Protein AF-0000000085026017 (afdb_homodimer)

Foldseek 3Di:
DDDPDPDDDDDPDPPPPPPPPPDPPCPPPPPPPPDDPDPDPPPPPPVPPVPDFDDVVVVVLQVVLQVLLLVQLVVLFPDDPPPPVPDPDHSLRRSFVRSVVRSVVSCCVPPQQEWEAEPPPGTGHGDVRDHQKYKFWGSWFQSVCRVVNNQQTWIWIFIDGLFATAWIWTARNVVGWIWIFGHPAAIDIVNHGAAADDDPEQQAFEEEEADLVQADDLRNQLVVLSCVRHVHYDHRRQCSVLVCRLRHNTFKYKGFPADCSRPSNSQRSLVSNPKQKDFLQRHHATDPDDPVCVVVVNHRGIMMIGRHDRSSVVSSVSSVVSNVVVVPPDPD/DDDDDDPDDPDPDDPPPPPDPPDPPCPPPPPPPPDPPDPPPPPPPPPPPVPDFDDVVVVVLQVVLQVLLLVQLVVLFPDDPPPPVPDPDHSLRRSFVRSVVRSVVSCCVPPQQEWEAEPPPGTGHGDVRDHQKYKFWGSWFQSVCRVVNNQQTWIWIFIDGLFATAWIWTARSVVGWIWIFGHPAAIDIVNHGAAADDDPEQQAFEEEEADLVQADDLRNQLVVLSCVRHVHYYHRRQCSVLVCRLRHNTFKYKGFPADCSRPSNSQRSLVSNPKQKDFLQRHHAGDPDDPVCVVVVNHRGIMMIGRHDRSSVVSSVSSVVSVVVVVPPDPD

Structure (mmCIF, N/CA/C/O backbone):
data_AF-0000000085026017-model_v1
#
loop_
_entity.id
_entity.type
_entity.pdbx_description
1 polymer Histidinol-phosphatase
#
loop_
_atom_site.group_PDB
_atom_site.id
_atom_site.type_symbol
_atom_site.label_atom_id
_atom_site.label_alt_id
_atom_site.label_comp_id
_atom_site.label_asym_id
_atom_site.label_entity_id
_atom_site.label_seq_id
_atom_site.pdbx_PDB_ins_code
_atom_site.Cartn_x
_atom_site.Cartn_y
_atom_site.Cartn_z
_atom_site.occupancy
_atom_site.B_iso_or_equiv
_atom_site.auth_seq_id
_atom_site.auth_comp_id
_atom_site.auth_asym_id
_atom_site.auth_atom_id
_atom_site.pdbx_PDB_model_num
ATOM 1 N N . MET A 1 1 ? 30.641 3.375 83.938 1 17.53 1 MET A N 1
ATOM 2 C CA . MET A 1 1 ? 31.562 2.244 84.062 1 17.53 1 MET A CA 1
ATOM 3 C C . MET A 1 1 ? 31.188 1.118 83.062 1 17.53 1 MET A C 1
ATOM 5 O O . MET A 1 1 ? 32.062 0.436 82.562 1 17.53 1 MET A O 1
ATOM 9 N N . ALA A 1 2 ? 29.891 0.637 83 1 17.95 2 ALA A N 1
ATOM 10 C CA . ALA A 1 2 ? 29.812 -0.818 83.125 1 17.95 2 ALA A CA 1
ATOM 11 C C . ALA A 1 2 ? 30.188 -1.487 81.812 1 17.95 2 ALA A C 1
ATOM 13 O O . ALA A 1 2 ? 30.125 -0.867 80.75 1 17.95 2 ALA A O 1
ATOM 14 N N . LEU A 1 3 ? 29.828 -2.881 81.625 1 18 3 LEU A N 1
ATOM 15 C CA . LEU A 1 3 ? 30.375 -4.215 81.375 1 18 3 LEU A CA 1
ATOM 16 C C . LEU A 1 3 ? 30.125 -4.66 79.938 1 18 3 LEU A C 1
ATOM 18 O O . LEU A 1 3 ? 28.984 -4.695 79.5 1 18 3 LEU A O 1
ATOM 22 N N . ALA A 1 4 ? 31.094 -4.629 78.938 1 21.59 4 ALA A N 1
ATOM 23 C CA . ALA A 1 4 ? 31.484 -4.922 77.562 1 21.59 4 ALA A CA 1
ATOM 24 C C . ALA A 1 4 ? 31.422 -6.422 77.312 1 21.59 4 ALA A C 1
ATOM 26 O O . ALA A 1 4 ? 32.375 -7.145 77.562 1 21.59 4 ALA A O 1
ATOM 27 N N . SER A 1 5 ? 30.266 -7.113 77.688 1 17.97 5 SER A N 1
ATOM 28 C CA . SER A 1 5 ? 30.406 -8.562 77.812 1 17.97 5 SER A CA 1
ATOM 29 C C . SER A 1 5 ? 30.703 -9.219 76.5 1 17.97 5 SER A C 1
ATOM 31 O O . SER A 1 5 ? 30.031 -8.961 75.5 1 17.97 5 SER A O 1
ATOM 33 N N . ALA A 1 6 ? 31.938 -9.789 76.188 1 20.72 6 ALA A N 1
ATOM 34 C CA . ALA A 1 6 ? 32.875 -10.367 75.188 1 20.72 6 ALA A CA 1
ATOM 35 C C . ALA A 1 6 ? 32.406 -11.758 74.75 1 20.72 6 ALA A C 1
ATOM 37 O O . ALA A 1 6 ? 32.688 -12.75 75.438 1 20.72 6 ALA A O 1
ATOM 38 N N . ALA A 1 7 ? 31.047 -11.984 74.438 1 18.44 7 ALA A N 1
ATOM 39 C CA . ALA A 1 7 ? 30.641 -13.383 74.562 1 18.44 7 ALA A CA 1
ATOM 40 C C . ALA A 1 7 ? 31.453 -14.266 73.625 1 18.44 7 ALA A C 1
ATOM 42 O O . ALA A 1 7 ? 31.766 -13.875 72.5 1 18.44 7 ALA A O 1
ATOM 43 N N . VAL A 1 8 ? 32.031 -15.484 73.938 1 18.14 8 VAL A N 1
ATOM 44 C CA . VAL A 1 8 ? 33.062 -16.516 73.875 1 18.14 8 VAL A CA 1
ATOM 45 C C . VAL A 1 8 ? 32.688 -17.531 72.812 1 18.14 8 VAL A C 1
ATOM 47 O O . VAL A 1 8 ? 33.469 -18.422 72.5 1 18.14 8 VAL A O 1
ATOM 50 N N . ALA A 1 9 ? 31.422 -17.5 72.062 1 20.72 9 ALA A N 1
ATOM 51 C CA . ALA A 1 9 ? 30.906 -18.859 71.938 1 20.72 9 ALA A CA 1
ATOM 52 C C . ALA A 1 9 ? 31.859 -19.719 71.125 1 20.72 9 ALA A C 1
ATOM 54 O O . ALA A 1 9 ? 32.625 -19.188 70.312 1 20.72 9 ALA A O 1
ATOM 55 N N . THR A 1 10 ? 31.641 -21.094 71 1 19.06 10 THR A N 1
ATOM 56 C CA . THR A 1 10 ? 32.188 -22.438 71.062 1 19.06 10 THR A CA 1
ATOM 57 C C . THR A 1 10 ? 32.625 -22.984 69.75 1 19.06 10 THR A C 1
ATOM 59 O O . THR A 1 10 ? 32.031 -22.609 68.688 1 19.06 10 THR A O 1
ATOM 62 N N . PRO A 1 11 ? 33.594 -23.844 69.562 1 21.47 11 PRO A N 1
ATOM 63 C CA . PRO A 1 11 ? 34.656 -24.375 68.688 1 21.47 11 PRO A CA 1
ATOM 64 C C . PRO A 1 11 ? 34.156 -25.422 67.688 1 21.47 11 PRO A C 1
ATOM 66 O O . PRO A 1 11 ? 33.625 -26.469 68.125 1 21.47 11 PRO A O 1
ATOM 69 N N . ALA A 1 12 ? 33.062 -25.172 66.75 1 21.88 12 ALA A N 1
ATOM 70 C CA . ALA A 1 12 ? 32.344 -26.344 66.25 1 21.88 12 ALA A CA 1
ATOM 71 C C . ALA A 1 12 ? 33.312 -27.328 65.625 1 21.88 12 ALA A C 1
ATOM 73 O O . ALA A 1 12 ? 34.344 -26.938 65 1 21.88 12 ALA A O 1
ATOM 74 N N . PRO A 1 13 ? 33.125 -28.656 65.812 1 19.67 13 PRO A N 1
ATOM 75 C CA . PRO A 1 13 ? 33.969 -29.844 65.688 1 19.67 13 PRO A CA 1
ATOM 76 C C . PRO A 1 13 ? 34.344 -30.203 64.25 1 19.67 13 PRO A C 1
ATOM 78 O O . PRO A 1 13 ? 33.656 -29.828 63.344 1 19.67 13 PRO A O 1
ATOM 81 N N . SER A 1 14 ? 35.625 -30.5 63.906 1 20.83 14 SER A N 1
ATOM 82 C CA . SER A 1 14 ? 36.562 -30.734 62.812 1 20.83 14 SER A CA 1
ATOM 83 C C . SER A 1 14 ? 36.281 -32.062 62.094 1 20.83 14 SER A C 1
ATOM 85 O O . SER A 1 14 ? 37.188 -32.625 61.469 1 20.83 14 SER A O 1
ATOM 87 N N . TRP A 1 15 ? 34.875 -32.406 61.781 1 19.75 15 TRP A N 1
ATOM 88 C CA . TRP A 1 15 ? 34.656 -33.8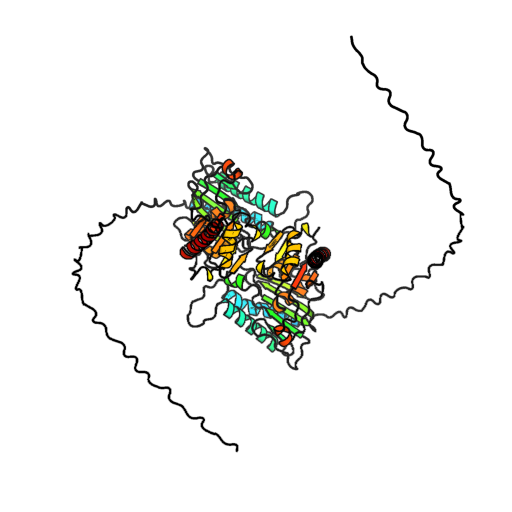12 61.5 1 19.75 15 TRP A CA 1
ATOM 89 C C . TRP A 1 15 ? 35.5 -34.281 60.312 1 19.75 15 TRP A C 1
ATOM 91 O O . TRP A 1 15 ? 35.656 -33.562 59.312 1 19.75 15 TRP A O 1
ATOM 101 N N . ARG A 1 16 ? 36.438 -35.219 60.438 1 19.52 16 ARG A N 1
ATOM 102 C CA . ARG A 1 16 ? 37.594 -35.875 59.812 1 19.52 16 ARG A CA 1
ATOM 103 C C . ARG A 1 16 ? 37.156 -36.719 58.625 1 19.52 16 ARG A C 1
ATOM 105 O O . ARG A 1 16 ? 36.594 -37.812 58.812 1 19.52 16 ARG A O 1
ATOM 112 N N . ALA A 1 17 ? 36.344 -36.219 57.656 1 20.28 17 ALA A N 1
ATOM 113 C CA . ALA A 1 17 ? 35.688 -37.156 56.75 1 20.28 17 ALA A CA 1
ATOM 114 C C . ALA A 1 17 ? 36.719 -37.969 55.969 1 20.28 17 ALA A C 1
ATOM 116 O O . ALA A 1 17 ? 37.625 -37.406 55.375 1 20.28 17 ALA A O 1
ATOM 117 N N . THR A 1 18 ? 36.969 -39.25 56.281 1 20.17 18 THR A N 1
ATOM 118 C CA . THR A 1 18 ? 37.938 -40.25 55.906 1 20.17 18 THR A CA 1
ATOM 119 C C . THR A 1 18 ? 37.812 -40.625 54.438 1 20.17 18 THR A C 1
ATOM 121 O O . THR A 1 18 ? 36.781 -41.156 54 1 20.17 18 THR A O 1
ATOM 124 N N . ASN A 1 19 ? 38.156 -39.812 53.438 1 20.84 19 ASN A N 1
ATOM 125 C CA . ASN A 1 19 ? 38 -39.875 52 1 20.84 19 ASN A CA 1
ATOM 126 C C . ASN A 1 19 ? 38.75 -41.062 51.406 1 20.84 19 ASN A C 1
ATOM 128 O O . ASN A 1 19 ? 39.969 -41.125 51.469 1 20.84 19 ASN A O 1
ATOM 132 N N . ARG A 1 20 ? 38.219 -42.312 51.625 1 19.09 20 ARG A N 1
ATOM 133 C CA . ARG A 1 20 ? 38.875 -43.562 51.219 1 19.09 20 ARG A CA 1
ATOM 134 C C . ARG A 1 20 ? 39.25 -43.531 49.75 1 19.09 20 ARG A C 1
ATOM 136 O O . ARG A 1 20 ? 38.438 -43.188 48.906 1 19.09 20 ARG A O 1
ATOM 143 N N . VAL A 1 21 ? 40.469 -43.594 49.281 1 21.78 21 VAL A N 1
ATOM 144 C CA . VAL A 1 21 ? 41.406 -43.406 48.188 1 21.78 21 VAL A CA 1
ATOM 145 C C . VAL A 1 21 ? 41.312 -44.594 47.219 1 21.78 21 VAL A C 1
ATOM 147 O O . VAL A 1 21 ? 41.812 -45.688 47.531 1 21.78 21 VAL A O 1
ATOM 150 N N . GLY A 1 22 ? 40 -45.125 46.844 1 20.3 22 GLY A N 1
ATOM 151 C CA . GLY A 1 22 ? 40.062 -46.438 46.219 1 20.3 22 GLY A CA 1
ATOM 152 C C . GLY A 1 22 ? 40.969 -46.438 45 1 20.3 22 GLY A C 1
ATOM 153 O O . GLY A 1 22 ? 41.25 -45.406 44.406 1 20.3 22 GLY A O 1
ATOM 154 N N . GLU A 1 23 ? 41.781 -47.562 44.781 1 21.7 23 GLU A N 1
ATOM 155 C CA . GLU A 1 23 ? 42.906 -48.031 44 1 21.7 23 GLU A CA 1
ATOM 156 C C . GLU A 1 23 ? 42.562 -48.094 42.531 1 21.7 23 GLU A C 1
ATOM 158 O O . GLU A 1 23 ? 41.656 -48.844 42.125 1 21.7 23 GLU A O 1
ATOM 163 N N . ARG A 1 24 ? 42.562 -47 41.781 1 21.67 24 ARG A N 1
ATOM 164 C CA . ARG A 1 24 ? 42.188 -46.875 40.375 1 21.67 24 ARG A CA 1
ATOM 165 C C . ARG A 1 24 ? 43.094 -47.719 39.469 1 21.67 24 ARG A C 1
ATOM 167 O O . ARG A 1 24 ? 44.312 -47.531 39.469 1 21.67 24 ARG A O 1
ATOM 174 N N . VAL A 1 25 ? 42.812 -49.031 39.375 1 23.33 25 VAL A N 1
ATOM 175 C CA . VAL A 1 25 ? 43.594 -50.031 38.625 1 23.33 25 VAL A CA 1
ATOM 176 C C . VAL A 1 25 ? 43.719 -49.562 37.156 1 23.33 25 VAL A C 1
ATOM 178 O O . VAL A 1 25 ? 42.719 -49.156 36.562 1 23.33 25 VAL A O 1
ATOM 181 N N . GLY A 1 26 ? 44.875 -49.125 36.625 1 23.16 26 GLY A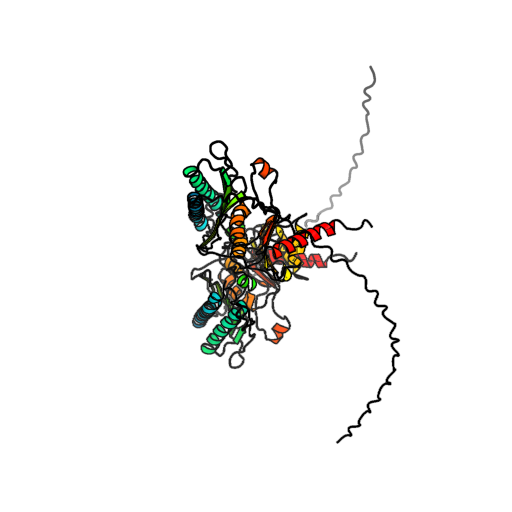 N 1
ATOM 182 C CA . GLY A 1 26 ? 45.406 -48.5 35.406 1 23.1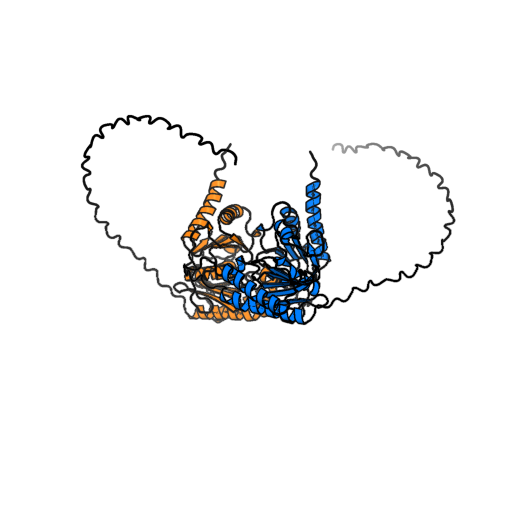6 26 GLY A CA 1
ATOM 183 C C . GLY A 1 26 ? 45.312 -49.406 34.188 1 23.16 26 GLY A C 1
ATOM 184 O O . GLY A 1 26 ? 46.156 -50.312 34.031 1 23.16 26 GLY A O 1
ATOM 185 N N . MET A 1 27 ? 44.062 -50.125 33.938 1 24.59 27 MET A N 1
ATOM 186 C CA . MET A 1 27 ? 44.125 -51.125 32.875 1 24.59 27 MET A CA 1
ATOM 187 C C . MET A 1 27 ? 44.531 -50.5 31.547 1 24.59 27 MET A C 1
ATOM 189 O O . MET A 1 27 ? 43.969 -49.469 31.141 1 24.59 27 MET A O 1
ATOM 193 N N . THR A 1 28 ? 45.781 -50.719 31.078 1 25.84 28 THR A N 1
ATOM 194 C CA . THR A 1 28 ? 46.531 -50.25 29.938 1 25.84 28 THR A CA 1
ATOM 195 C C . THR A 1 28 ? 45.875 -50.688 28.625 1 25.84 28 THR A C 1
ATOM 197 O O . THR A 1 28 ? 45.906 -51.875 28.297 1 25.84 28 THR A O 1
ATOM 200 N N . PHE A 1 29 ? 44.562 -50.375 28.344 1 25.75 29 PHE A N 1
ATOM 201 C CA . PHE A 1 29 ? 43.938 -50.969 27.156 1 25.75 29 PHE A CA 1
ATOM 202 C C . PHE A 1 29 ? 44.688 -50.5 25.891 1 25.75 29 PHE A C 1
ATOM 204 O O . PHE A 1 29 ? 44.938 -49.312 25.703 1 25.75 29 PHE A O 1
ATOM 211 N N . SER A 1 30 ? 45.5 -51.469 25.297 1 25.75 30 SER A N 1
ATOM 212 C CA . SER A 1 30 ? 46.281 -51.344 24.078 1 25.75 30 SER A CA 1
ATOM 213 C C . SER A 1 30 ? 45.375 -50.969 22.891 1 25.75 30 SER A C 1
ATOM 215 O O . SER A 1 30 ? 44.469 -51.688 22.547 1 25.75 30 SER A O 1
ATOM 217 N N . VAL A 1 31 ? 45.062 -49.75 22.75 1 26.67 31 VAL A N 1
ATOM 218 C CA . VAL A 1 31 ? 44.125 -49.219 21.734 1 26.67 31 VAL A CA 1
ATOM 219 C C . VAL A 1 31 ? 44.719 -49.469 20.344 1 26.67 31 VAL A C 1
ATOM 221 O O . VAL A 1 31 ? 45.75 -48.906 19.984 1 26.67 31 VAL A O 1
ATOM 224 N N . ALA A 1 32 ? 44.562 -50.75 19.875 1 28 32 ALA A N 1
ATOM 225 C CA . ALA A 1 32 ? 45 -51.062 18.516 1 28 32 ALA A CA 1
ATOM 226 C C . ALA A 1 32 ? 44.469 -50.031 17.516 1 28 32 ALA A C 1
ATOM 228 O O . ALA A 1 32 ? 43.281 -49.688 17.547 1 28 32 ALA A O 1
ATOM 229 N N . THR A 1 33 ? 45.375 -49.219 16.969 1 28.36 33 THR A N 1
ATOM 230 C CA . THR A 1 33 ? 45.188 -48.125 16.016 1 28.36 33 THR A CA 1
ATOM 231 C C . THR A 1 33 ? 44.562 -48.625 14.727 1 28.36 33 THR A C 1
ATOM 233 O O . THR A 1 33 ? 45.188 -49.406 13.984 1 28.36 33 THR A O 1
ATOM 236 N N . ARG A 1 34 ? 43.281 -49.094 14.805 1 28.19 34 ARG A N 1
ATOM 237 C CA . ARG A 1 34 ? 42.656 -49.594 13.578 1 28.19 34 ARG A CA 1
ATOM 238 C C . ARG A 1 34 ? 42.812 -48.594 12.445 1 28.19 34 ARG A C 1
ATOM 240 O O . ARG A 1 34 ? 42.531 -47.406 12.617 1 28.19 34 ARG A O 1
ATOM 247 N N . SER A 1 35 ? 43.656 -48.969 11.438 1 28.48 35 SER A N 1
ATOM 248 C CA . SER A 1 35 ? 43.969 -48.219 10.227 1 28.48 35 SER A CA 1
ATOM 249 C C . SER A 1 35 ? 42.719 -47.781 9.5 1 28.48 35 SER A C 1
ATOM 251 O O . SER A 1 35 ? 41.781 -48.562 9.328 1 28.48 35 SER A O 1
ATOM 253 N N . ARG A 1 36 ? 42.375 -46.5 9.594 1 30.81 36 ARG A N 1
ATOM 254 C CA . ARG A 1 36 ? 41.219 -45.875 8.992 1 30.81 36 ARG A CA 1
ATOM 255 C C . ARG A 1 36 ? 41.094 -46.219 7.512 1 30.81 36 ARG A C 1
ATOM 257 O O . ARG A 1 36 ? 42 -45.969 6.734 1 30.81 36 ARG A O 1
ATOM 264 N N . PRO A 1 37 ? 40.281 -47.312 7.207 1 29.78 37 PRO A N 1
ATOM 265 C CA . PRO A 1 37 ? 40.219 -47.594 5.77 1 29.78 37 PRO A CA 1
ATOM 266 C C . PRO A 1 37 ? 40.031 -46.344 4.93 1 29.78 37 PRO A C 1
ATOM 268 O O . PRO A 1 37 ? 39.469 -45.344 5.422 1 29.78 37 PRO A O 1
ATOM 271 N N . ARG A 1 38 ? 40.812 -46.125 3.906 1 28.25 38 ARG A N 1
ATOM 272 C CA . ARG A 1 38 ? 40.781 -45.062 2.932 1 28.25 38 ARG A CA 1
ATOM 273 C C . ARG A 1 38 ? 39.344 -44.812 2.432 1 28.25 38 ARG A C 1
ATOM 275 O O . ARG A 1 38 ? 38.656 -45.75 2.027 1 28.25 38 ARG A O 1
ATOM 282 N N . ALA A 1 39 ? 38.75 -43.719 2.951 1 30.39 39 ALA A N 1
ATOM 283 C CA . ALA A 1 39 ? 37.438 -43.281 2.508 1 30.39 39 ALA A CA 1
ATOM 284 C C . ALA A 1 39 ? 37.281 -43.438 0.999 1 30.39 39 ALA A C 1
ATOM 286 O O . ALA A 1 39 ? 38.094 -42.969 0.225 1 30.39 39 ALA A O 1
ATOM 287 N N . ALA A 1 40 ? 36.688 -44.594 0.634 1 32.22 40 ALA A N 1
ATOM 288 C CA . ALA A 1 40 ? 36.281 -44.719 -0.762 1 32.22 40 ALA A CA 1
ATOM 289 C C . ALA A 1 40 ? 35.719 -43.406 -1.313 1 32.22 40 ALA A C 1
ATOM 291 O O . ALA A 1 40 ? 35.031 -42.688 -0.608 1 32.22 40 ALA A O 1
ATOM 292 N N . ALA A 1 41 ? 36.344 -42.906 -2.33 1 33.56 41 ALA A N 1
ATOM 293 C CA . ALA A 1 41 ? 35.969 -41.719 -3.111 1 33.56 41 ALA A CA 1
ATOM 294 C C . ALA A 1 41 ? 34.5 -41.75 -3.441 1 33.56 41 ALA A C 1
ATOM 296 O O . ALA A 1 41 ? 34 -42.656 -4.117 1 33.56 41 ALA A O 1
ATOM 297 N N . ARG A 1 42 ? 33.688 -41.344 -2.457 1 31.05 42 ARG A N 1
ATOM 298 C CA . ARG A 1 42 ? 32.281 -41.156 -2.836 1 31.05 42 ARG A CA 1
ATOM 299 C C . ARG A 1 42 ? 32.188 -40.469 -4.188 1 31.05 42 ARG A C 1
ATOM 301 O O . ARG A 1 42 ? 32.656 -39.344 -4.355 1 31.05 42 ARG A O 1
ATOM 308 N N . ARG A 1 43 ? 32.281 -41.312 -5.254 1 31.06 43 ARG A N 1
ATOM 309 C CA . ARG A 1 43 ? 31.875 -40.75 -6.539 1 31.06 43 ARG A CA 1
ATOM 310 C C . ARG A 1 43 ? 30.594 -39.906 -6.398 1 31.06 43 ARG A C 1
ATOM 312 O O . ARG A 1 43 ? 29.578 -40.438 -5.941 1 31.06 43 ARG A O 1
ATOM 319 N N . SER A 1 44 ? 30.781 -38.688 -6.066 1 32.81 44 SER A N 1
ATOM 320 C CA . SER A 1 44 ? 29.656 -37.75 -6.117 1 32.81 44 SER A CA 1
ATOM 321 C C . SER A 1 44 ? 28.844 -37.938 -7.395 1 32.81 44 SER A C 1
ATOM 323 O O . SER A 1 44 ? 29.375 -37.781 -8.5 1 32.81 44 SER A O 1
ATOM 325 N N . VAL A 1 45 ? 28.141 -38.969 -7.605 1 28 45 VAL A N 1
ATOM 326 C CA . VAL A 1 45 ? 27.125 -38.906 -8.656 1 28 45 VAL A CA 1
ATOM 327 C C . VAL A 1 45 ? 26.453 -37.531 -8.633 1 28 45 VAL A C 1
ATOM 329 O O . VAL A 1 45 ? 25.688 -37.219 -7.707 1 28 45 VAL A O 1
ATOM 332 N N . ALA A 1 46 ? 27.141 -36.531 -8.969 1 35.03 46 ALA A N 1
ATOM 333 C CA . ALA A 1 46 ? 26.422 -35.312 -9.336 1 35.03 46 ALA A CA 1
ATOM 334 C C . ALA A 1 46 ? 25.188 -35.625 -10.164 1 35.03 46 ALA A C 1
ATOM 336 O O . ALA A 1 46 ? 25.297 -36.219 -11.258 1 35.03 46 ALA A O 1
ATOM 337 N N . ALA A 1 47 ? 24.172 -36.156 -9.562 1 35.38 47 ALA A N 1
ATOM 338 C CA . ALA A 1 47 ? 22.891 -36.25 -10.258 1 35.38 47 ALA A CA 1
ATOM 339 C C . ALA A 1 47 ? 22.797 -35.219 -11.375 1 35.38 47 ALA A C 1
ATOM 341 O O . ALA A 1 47 ? 23 -34.031 -11.133 1 35.38 47 ALA A O 1
ATOM 342 N N . ALA A 1 48 ? 23 -35.531 -12.562 1 38.12 48 ALA A N 1
ATOM 343 C CA . ALA A 1 48 ? 22.766 -34.625 -13.703 1 38.12 48 ALA A CA 1
ATOM 344 C C . ALA A 1 48 ? 21.484 -33.844 -13.516 1 38.12 48 ALA A C 1
ATOM 346 O O . ALA A 1 48 ? 20.391 -34.406 -13.523 1 38.12 48 ALA A O 1
ATOM 347 N N . ALA A 1 49 ? 21.359 -32.906 -12.703 1 42.78 49 ALA A N 1
ATOM 348 C CA . ALA A 1 49 ? 20.219 -32 -12.766 1 42.78 49 ALA A CA 1
ATOM 349 C C . ALA A 1 49 ? 19.734 -31.812 -14.195 1 42.78 49 ALA A C 1
ATOM 351 O O . ALA A 1 49 ? 20.484 -31.391 -15.07 1 42.78 49 ALA A O 1
ATOM 352 N N . SER A 1 50 ? 19.094 -32.75 -14.859 1 44.34 50 SER A N 1
ATOM 353 C CA . SER A 1 50 ? 18.516 -32.594 -16.188 1 44.34 50 SER A CA 1
ATOM 354 C C . SER A 1 50 ? 18.234 -31.125 -16.516 1 44.34 50 SER A C 1
ATOM 356 O O . SER A 1 50 ? 17.547 -30.438 -15.758 1 44.34 50 SER A O 1
ATOM 358 N N . SER A 1 51 ? 19.125 -30.312 -17.094 1 60.19 51 SER A N 1
ATOM 359 C CA . SER A 1 51 ? 19.188 -28.891 -17.469 1 60.19 51 SER A CA 1
ATOM 360 C C . SER A 1 51 ? 17.984 -28.484 -18.297 1 60.19 51 SER A C 1
ATOM 362 O O . SER A 1 51 ? 18.031 -28.516 -19.531 1 60.19 51 SER A O 1
ATOM 364 N N . PHE A 1 52 ? 16.734 -28.766 -17.812 1 80.5 52 PHE A N 1
ATOM 365 C CA . PHE A 1 52 ? 15.531 -28.312 -18.516 1 80.5 52 PHE A CA 1
ATOM 366 C C . PHE A 1 52 ? 15.547 -26.797 -18.703 1 80.5 52 PHE A C 1
ATOM 368 O O . PHE A 1 52 ? 15.75 -26.062 -17.734 1 80.5 52 PHE A O 1
ATOM 375 N N . GLU A 1 53 ? 15.594 -26.406 -20.031 1 91.19 53 GLU A N 1
ATOM 376 C CA . GLU A 1 53 ? 15.531 -24.984 -20.344 1 91.19 53 GLU A CA 1
ATOM 377 C C . GLU A 1 53 ? 14.148 -24.609 -20.875 1 91.19 53 GLU A C 1
ATOM 379 O O . GLU A 1 53 ? 13.586 -25.297 -21.719 1 91.19 53 GLU A O 1
ATOM 384 N N . VAL A 1 54 ? 13.57 -23.609 -20.344 1 96.94 54 VAL A N 1
ATOM 385 C CA . VAL A 1 54 ? 12.289 -23.094 -20.812 1 96.94 54 VAL A CA 1
ATOM 386 C C . VAL A 1 54 ? 12.445 -22.531 -22.219 1 96.94 54 VAL A C 1
ATOM 388 O O . VAL A 1 54 ? 13.273 -21.641 -22.469 1 96.94 54 VAL A O 1
ATOM 391 N N . PRO A 1 55 ? 11.727 -23.047 -23.141 1 97 55 PRO A N 1
ATOM 392 C CA . PRO A 1 55 ? 11.828 -22.531 -24.516 1 97 55 PRO A CA 1
ATOM 393 C C . PRO A 1 55 ? 11.609 -21.016 -24.578 1 97 55 PRO A C 1
ATOM 395 O O . PRO A 1 55 ? 10.719 -20.484 -23.906 1 97 55 PRO A O 1
ATOM 398 N N . ALA A 1 56 ? 12.367 -20.359 -25.391 1 97.06 56 ALA A N 1
ATOM 399 C CA . ALA A 1 56 ? 12.32 -18.906 -25.516 1 97.06 56 ALA A CA 1
ATOM 400 C C . ALA A 1 56 ? 10.945 -18.453 -26 1 97.06 56 ALA A C 1
ATOM 402 O O . ALA A 1 56 ? 10.492 -17.359 -25.641 1 97.06 56 ALA A O 1
ATOM 403 N N . GLU A 1 57 ? 10.328 -19.234 -26.781 1 97.94 57 GLU A N 1
ATOM 404 C CA . GLU A 1 57 ? 9.016 -18.875 -27.312 1 97.94 57 GLU A CA 1
ATOM 405 C C . GLU A 1 57 ? 7.969 -18.781 -26.203 1 97.94 57 GLU A C 1
ATOM 407 O O . GLU A 1 57 ? 7.012 -18.016 -26.312 1 97.94 57 GLU A O 1
ATOM 412 N N . TYR A 1 58 ? 8.156 -19.578 -25.188 1 98.5 58 TYR A N 1
ATOM 413 C CA . TYR A 1 58 ? 7.23 -19.516 -24.062 1 98.5 58 TYR A CA 1
ATOM 414 C C . TYR A 1 58 ? 7.426 -18.234 -23.25 1 98.5 58 TYR A C 1
ATOM 416 O O . TYR A 1 58 ? 6.457 -17.641 -22.797 1 98.5 58 TYR A O 1
ATOM 424 N N . VAL A 1 59 ? 8.664 -17.844 -23.156 1 98.56 59 VAL A N 1
ATOM 425 C CA . VAL A 1 59 ? 8.977 -16.594 -22.469 1 98.56 59 VAL A CA 1
ATOM 426 C C . VAL A 1 59 ? 8.383 -15.414 -23.234 1 98.56 59 VAL A C 1
ATOM 428 O O . VAL A 1 59 ? 7.797 -14.508 -22.641 1 98.56 59 VAL A O 1
ATOM 431 N N . ALA A 1 60 ? 8.516 -15.461 -24.531 1 98.56 60 ALA A N 1
ATOM 432 C CA . ALA A 1 60 ? 7.957 -14.414 -25.375 1 98.56 60 ALA A CA 1
ATOM 433 C C . ALA A 1 60 ? 6.438 -14.352 -25.25 1 98.56 60 ALA A C 1
ATOM 435 O O . ALA A 1 60 ? 5.855 -13.266 -25.219 1 98.56 60 ALA A O 1
ATOM 436 N N . LEU A 1 61 ? 5.859 -15.508 -25.188 1 98.75 61 LEU A N 1
ATOM 437 C CA . LEU A 1 61 ? 4.406 -15.531 -25.047 1 98.75 61 LEU A CA 1
ATOM 438 C C . LEU A 1 61 ? 3.9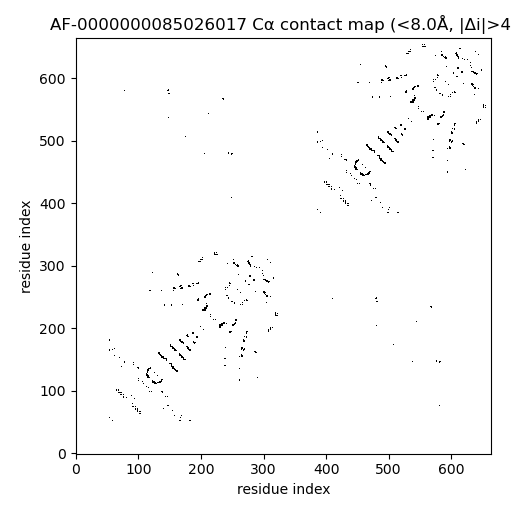86 -14.945 -23.703 1 98.75 61 LEU A C 1
ATOM 440 O O . LEU A 1 61 ? 3.002 -14.203 -23.625 1 98.75 61 LEU A O 1
ATOM 444 N N . ALA A 1 62 ? 4.684 -15.266 -22.641 1 98.88 62 ALA A N 1
ATOM 445 C CA . ALA A 1 62 ? 4.359 -14.719 -21.328 1 98.88 62 ALA A CA 1
ATOM 446 C C . ALA A 1 62 ? 4.328 -13.188 -21.359 1 98.88 62 ALA A C 1
ATOM 448 O O . ALA A 1 62 ? 3.436 -12.57 -20.781 1 98.88 62 ALA A O 1
ATOM 449 N N . ALA A 1 63 ? 5.258 -12.633 -22.062 1 98.62 63 ALA A N 1
ATOM 450 C CA . ALA A 1 63 ? 5.312 -11.18 -22.203 1 98.62 63 ALA A CA 1
ATOM 451 C C . ALA A 1 63 ? 4.094 -10.664 -22.969 1 98.62 63 ALA A C 1
ATOM 453 O O . ALA A 1 63 ? 3.494 -9.656 -22.578 1 98.62 63 ALA A O 1
ATOM 454 N N . ASP A 1 64 ? 3.746 -11.352 -24.016 1 98.81 64 ASP A N 1
ATOM 455 C CA . ASP A 1 64 ? 2.586 -10.961 -24.797 1 98.81 64 ASP A CA 1
ATOM 456 C C . ASP A 1 64 ? 1.302 -11.047 -23.984 1 98.81 64 ASP A C 1
ATOM 458 O O . ASP A 1 64 ? 0.388 -10.242 -24.156 1 98.81 64 ASP A O 1
ATOM 462 N N . LEU A 1 65 ? 1.257 -12.086 -23.156 1 98.88 65 LEU A N 1
ATOM 463 C CA . LEU A 1 65 ? 0.068 -12.289 -22.344 1 98.88 65 LEU A CA 1
ATOM 464 C C . LEU A 1 65 ? -0.154 -11.109 -21.391 1 98.88 65 LEU A C 1
ATOM 466 O O . LEU A 1 65 ? -1.256 -10.562 -21.328 1 98.88 65 LEU A O 1
ATOM 470 N N . VAL A 1 66 ? 0.902 -10.641 -20.703 1 98.81 66 VAL A N 1
ATOM 471 C CA . VAL A 1 66 ? 0.718 -9.562 -19.734 1 98.81 66 VAL A CA 1
ATOM 472 C C . VAL A 1 66 ? 0.511 -8.242 -20.469 1 98.81 66 VAL A C 1
ATOM 474 O O . VAL A 1 66 ? -0.201 -7.355 -19.984 1 98.81 66 VAL A O 1
ATOM 477 N N . ASP A 1 67 ? 1.072 -8.117 -21.672 1 98.81 67 ASP A N 1
ATOM 478 C CA . ASP A 1 67 ? 0.798 -6.934 -22.484 1 98.81 67 ASP A CA 1
ATOM 479 C C . ASP A 1 67 ? -0.677 -6.863 -22.875 1 98.81 67 ASP A C 1
ATOM 481 O O . ASP A 1 67 ? -1.285 -5.793 -22.828 1 98.81 67 ASP A O 1
ATOM 485 N N . ALA A 1 68 ? -1.222 -8 -23.281 1 98.75 68 ALA A N 1
ATOM 486 C CA . ALA A 1 68 ? -2.635 -8.07 -23.641 1 98.75 68 ALA A CA 1
ATOM 487 C C . ALA A 1 68 ? -3.521 -7.723 -22.453 1 98.75 68 ALA A C 1
ATOM 489 O O . ALA A 1 68 ? -4.496 -6.98 -22.594 1 98.75 68 ALA A O 1
ATOM 490 N N . ALA A 1 69 ? -3.188 -8.266 -21.312 1 98.75 69 ALA A N 1
ATOM 491 C CA . ALA A 1 69 ? -3.939 -7.977 -20.094 1 98.75 69 ALA A CA 1
ATOM 492 C C . ALA A 1 69 ? -3.867 -6.496 -19.734 1 98.75 69 ALA A C 1
ATOM 494 O O . ALA A 1 69 ? -4.875 -5.887 -19.375 1 98.75 69 ALA A O 1
ATOM 495 N N . ALA A 1 70 ? -2.709 -5.91 -19.859 1 98.69 70 ALA A N 1
ATOM 496 C CA . ALA A 1 70 ? -2.471 -4.516 -19.5 1 98.69 70 ALA A CA 1
ATOM 497 C C . ALA A 1 70 ? -3.334 -3.574 -20.328 1 98.69 70 ALA A C 1
ATOM 499 O O . ALA A 1 70 ? -3.869 -2.592 -19.812 1 98.69 70 ALA A O 1
ATOM 500 N N . ARG A 1 71 ? -3.496 -3.867 -21.594 1 98.19 71 ARG A N 1
ATOM 501 C CA . ARG A 1 71 ? -4.289 -3.035 -22.484 1 98.19 71 ARG A CA 1
ATOM 502 C C . ARG A 1 71 ? -5.738 -2.947 -22.016 1 98.19 71 ARG A C 1
ATOM 504 O O . ARG A 1 71 ? -6.406 -1.935 -22.234 1 98.19 71 ARG A O 1
ATOM 511 N N . ILE A 1 72 ? -6.16 -3.945 -21.328 1 97.62 72 ILE A N 1
ATOM 512 C CA . ILE A 1 72 ? -7.551 -4.004 -20.891 1 97.62 72 ILE A CA 1
ATOM 513 C C . ILE A 1 72 ? -7.668 -3.453 -19.484 1 97.62 72 ILE A C 1
ATOM 515 O O . ILE A 1 72 ? -8.508 -2.59 -19.203 1 97.62 72 ILE A O 1
ATOM 519 N N . THR A 1 73 ? -6.824 -3.879 -18.578 1 97.75 73 THR A N 1
ATOM 520 C CA . THR A 1 73 ? -6.957 -3.568 -17.172 1 97.75 73 THR A CA 1
ATOM 521 C C . THR A 1 73 ? -6.711 -2.084 -16.906 1 97.75 73 THR A C 1
ATOM 523 O O . THR A 1 73 ? -7.43 -1.454 -16.125 1 97.75 73 THR A O 1
ATOM 526 N N . VAL A 1 74 ? -5.742 -1.447 -17.562 1 97.5 74 VAL A N 1
ATOM 527 C CA . VAL A 1 74 ? -5.367 -0.057 -17.328 1 97.5 74 VAL A CA 1
ATOM 528 C C . VAL A 1 74 ? -6.527 0.862 -17.703 1 97.5 74 VAL A C 1
ATOM 530 O O . VAL A 1 74 ? -6.754 1.884 -17.047 1 97.5 74 VAL A O 1
ATOM 533 N N . LYS A 1 75 ? -7.367 0.471 -18.688 1 95.12 75 LYS A N 1
ATOM 534 C CA . LYS A 1 75 ? -8.5 1.275 -19.141 1 95.12 75 LYS A CA 1
ATOM 535 C C . LYS A 1 75 ? -9.562 1.381 -18.047 1 95.12 75 LYS A C 1
ATOM 537 O O . LYS A 1 75 ? -10.305 2.365 -17.984 1 95.12 75 LYS A O 1
ATOM 542 N N . HIS A 1 76 ? -9.578 0.37 -17.25 1 94.81 76 HIS A N 1
ATOM 543 C CA . HIS A 1 76 ? -10.656 0.311 -16.266 1 94.81 76 HIS A CA 1
ATOM 544 C C . HIS A 1 76 ? -10.164 0.731 -14.883 1 94.81 76 HIS A C 1
ATOM 546 O O . HIS A 1 76 ? -10.961 0.905 -13.961 1 94.81 76 HIS A O 1
ATOM 552 N N . PHE A 1 77 ? -8.875 0.936 -14.766 1 96.94 77 PHE A N 1
ATOM 553 C CA . PHE A 1 77 ? -8.289 1.349 -13.492 1 96.94 77 PHE A CA 1
ATOM 554 C C . PHE A 1 77 ? -8.57 2.82 -13.219 1 96.94 77 PHE A C 1
ATOM 556 O O . PHE A 1 77 ? -8.289 3.68 -14.055 1 96.94 77 PHE A O 1
ATOM 563 N N . ARG A 1 78 ? -9.148 3.164 -12.008 1 95.69 78 ARG A N 1
ATOM 564 C CA . ARG A 1 78 ? -9.5 4.496 -11.523 1 95.69 78 ARG A CA 1
ATOM 565 C C . ARG A 1 78 ? -10.523 5.16 -12.438 1 95.69 78 ARG A C 1
ATOM 567 O O . ARG A 1 78 ? -10.516 6.379 -12.602 1 95.69 78 ARG A O 1
ATOM 574 N N . THR A 1 79 ? -11.266 4.359 -13.094 1 85.38 79 THR A N 1
ATOM 575 C CA . THR A 1 79 ? -12.359 4.871 -13.906 1 85.38 79 THR A CA 1
ATOM 576 C C . THR A 1 79 ? -13.695 4.723 -13.18 1 85.38 79 THR A C 1
ATOM 578 O O . THR A 1 79 ? -13.992 3.662 -12.625 1 85.38 79 THR A O 1
ATOM 581 N N . PRO A 1 80 ? -14.273 5.965 -13.055 1 68.06 80 PRO A N 1
ATOM 582 C CA . PRO A 1 80 ? -15.57 5.875 -12.383 1 68.06 80 PRO A CA 1
ATOM 583 C C . PRO A 1 80 ? -16.547 4.949 -13.102 1 68.06 80 PRO A C 1
ATOM 585 O O . PRO A 1 80 ? -16.453 4.777 -14.32 1 68.06 80 PRO A O 1
ATOM 588 N N . LEU A 1 81 ? -17.172 4.004 -12.445 1 55.66 81 LEU A N 1
ATOM 589 C CA . LEU A 1 81 ? -18.203 3.17 -13.055 1 55.66 81 LEU A CA 1
ATOM 590 C C . LEU A 1 81 ? -19.203 4.016 -13.844 1 55.66 81 LEU A C 1
ATOM 592 O O . LEU A 1 81 ? -19.75 4.992 -13.32 1 55.66 81 LEU A O 1
ATOM 596 N N . GLU A 1 82 ? -18.891 4.25 -15.047 1 47.56 82 GLU A N 1
ATOM 597 C CA . GLU A 1 82 ? -20.078 4.805 -15.695 1 47.56 82 GLU A CA 1
ATOM 598 C C . GLU A 1 82 ? -21.328 3.992 -15.359 1 47.56 82 GLU A C 1
ATOM 600 O O . GLU A 1 82 ? -21.328 2.766 -15.484 1 47.56 82 GLU A O 1
ATOM 605 N N . ILE A 1 83 ? -21.922 4.359 -14.258 1 42.62 83 ILE A N 1
ATOM 606 C CA . ILE A 1 83 ? -23.203 3.742 -13.945 1 42.62 83 ILE A CA 1
ATOM 607 C C . ILE A 1 83 ? -23.969 3.439 -15.234 1 42.62 83 ILE A C 1
ATOM 609 O O . ILE A 1 83 ? -24.609 4.324 -15.805 1 42.62 83 ILE A O 1
ATOM 613 N N . ASP A 1 84 ? -23.344 3.184 -16.219 1 38.75 84 ASP A N 1
ATOM 614 C CA . ASP A 1 84 ? -24.359 2.744 -17.188 1 38.75 84 ASP A CA 1
ATOM 615 C C . ASP A 1 84 ? -25.094 1.501 -16.688 1 38.75 84 ASP A C 1
ATOM 617 O O . ASP A 1 84 ? -24.453 0.493 -16.359 1 38.75 84 ASP A O 1
ATOM 621 N N . ASP A 1 85 ? -26.25 1.688 -16.172 1 40.53 85 ASP A N 1
ATOM 622 C CA . ASP A 1 85 ? -27.281 0.757 -15.695 1 40.53 85 ASP A CA 1
ATOM 623 C C . ASP A 1 85 ? -27.188 -0.572 -16.438 1 40.53 85 ASP A C 1
ATOM 625 O O . ASP A 1 85 ? -27.812 -1.559 -16.031 1 40.53 85 ASP A O 1
ATOM 629 N N . LYS A 1 86 ? -26.75 -0.536 -17.641 1 45.75 86 LYS A N 1
ATOM 630 C CA . LYS A 1 86 ? -27.094 -1.741 -18.375 1 45.75 86 LYS A CA 1
ATOM 631 C C . LYS A 1 86 ? -26.203 -2.91 -17.984 1 45.75 86 LYS A C 1
ATOM 633 O O . LYS A 1 86 ? -26.578 -4.07 -18.156 1 45.75 86 LYS A O 1
ATOM 638 N N . ASN A 1 87 ? -24.938 -2.576 -17.797 1 50.75 87 ASN A N 1
ATOM 639 C CA . ASN A 1 87 ? -24.078 -3.709 -17.484 1 50.75 87 ASN A CA 1
ATOM 640 C C . ASN A 1 87 ? -23.781 -3.781 -15.984 1 50.75 87 ASN A C 1
ATOM 642 O O . ASN A 1 87 ? -23.234 -2.844 -15.406 1 50.75 87 ASN A O 1
ATOM 646 N N . ASP A 1 88 ? -24.406 -4.555 -15.203 1 57.97 88 ASP A N 1
ATOM 647 C CA . ASP A 1 88 ? -24.422 -4.828 -13.773 1 57.97 88 ASP A CA 1
ATOM 648 C C . ASP A 1 88 ? -23.031 -5.223 -13.273 1 57.97 88 ASP A C 1
ATOM 650 O O . ASP A 1 88 ? -22.797 -5.336 -12.07 1 57.97 88 ASP A O 1
ATOM 654 N N . ALA A 1 89 ? -22.109 -5.168 -14.344 1 74.06 89 ALA A N 1
ATOM 655 C CA . ALA A 1 89 ? -20.828 -5.66 -13.844 1 74.06 89 ALA A CA 1
ATOM 656 C C . ALA A 1 89 ? -19.906 -4.504 -13.469 1 74.06 89 ALA A C 1
ATOM 658 O O . ALA A 1 89 ? -19.844 -3.49 -14.172 1 74.06 89 ALA A O 1
ATOM 659 N N . SER A 1 90 ? -19.219 -4.621 -12.414 1 84.31 90 SER A N 1
ATOM 660 C CA . SER A 1 90 ? -18.266 -3.625 -11.938 1 84.31 90 SER A CA 1
ATOM 661 C C . SER A 1 90 ? -17.062 -3.521 -12.867 1 84.31 90 SER A C 1
ATOM 663 O O . SER A 1 90 ? -16.766 -4.461 -13.609 1 84.31 90 SER A O 1
ATOM 665 N N . PRO A 1 91 ? -16.375 -2.361 -13 1 87.56 91 PRO A N 1
ATOM 666 C CA . PRO A 1 91 ? -15.172 -2.193 -13.82 1 87.56 91 PRO A CA 1
ATOM 667 C C . PRO A 1 91 ? -14.141 -3.293 -13.578 1 87.56 91 PRO A C 1
ATOM 669 O O . PRO A 1 91 ? -13.508 -3.766 -14.523 1 87.56 91 PRO A O 1
ATOM 672 N N . VAL A 1 92 ? -14.016 -3.695 -12.367 1 91.88 92 VAL A N 1
ATOM 673 C CA . VAL A 1 92 ? -13.039 -4.73 -12.055 1 91.88 92 VAL A CA 1
ATOM 674 C C . VAL A 1 92 ? -13.469 -6.055 -12.672 1 91.88 92 VAL A C 1
ATOM 676 O O . VAL A 1 92 ? -12.641 -6.812 -13.188 1 91.88 92 VAL A O 1
ATOM 679 N N . THR A 1 93 ? -14.695 -6.336 -12.672 1 92.19 93 THR A N 1
ATOM 680 C CA . THR A 1 93 ? -15.219 -7.566 -13.266 1 92.19 93 THR A CA 1
ATOM 681 C C . THR A 1 93 ? -14.984 -7.59 -14.773 1 92.19 93 THR A C 1
ATOM 683 O O . THR A 1 93 ? -14.516 -8.594 -15.32 1 92.19 93 THR A O 1
ATOM 686 N N . ILE A 1 94 ? -15.258 -6.484 -15.391 1 92.94 94 ILE A N 1
ATOM 687 C CA . ILE A 1 94 ? -15.062 -6.359 -16.828 1 92.94 94 ILE A CA 1
ATOM 688 C C . ILE A 1 94 ? -13.578 -6.504 -17.172 1 92.94 94 ILE A C 1
ATOM 690 O O . ILE A 1 94 ? -13.211 -7.25 -18.078 1 92.94 94 ILE A O 1
ATOM 694 N N . ALA A 1 95 ? -12.789 -5.828 -16.422 1 95.62 95 ALA A N 1
ATOM 695 C CA . ALA A 1 95 ? -11.344 -5.859 -16.641 1 95.62 95 ALA A CA 1
ATOM 696 C C . ALA A 1 95 ? -10.789 -7.266 -16.422 1 95.62 95 ALA A C 1
ATOM 698 O O . ALA A 1 95 ? -10.008 -7.762 -17.25 1 95.62 95 ALA A O 1
ATOM 699 N N . ASP A 1 96 ? -11.211 -7.887 -15.359 1 96.12 96 ASP A N 1
ATOM 700 C CA . ASP A 1 96 ? -10.75 -9.219 -14.984 1 96.12 96 ASP A CA 1
ATOM 701 C C . ASP A 1 96 ? -11.117 -10.25 -16.047 1 96.12 96 ASP A C 1
ATOM 703 O O . ASP A 1 96 ? -10.242 -10.953 -16.562 1 96.12 96 ASP A O 1
ATOM 707 N N . LYS A 1 97 ? -12.297 -10.344 -16.406 1 96.38 97 LYS A N 1
ATOM 708 C CA . LYS A 1 97 ? -12.797 -11.305 -17.391 1 96.38 97 LYS A CA 1
ATOM 709 C C . LYS A 1 97 ? -12.242 -11.008 -18.781 1 96.38 97 LYS A C 1
ATOM 711 O O . LYS A 1 97 ? -11.875 -11.922 -19.516 1 96.38 97 LYS A O 1
ATOM 716 N N . GLY A 1 98 ? -12.234 -9.727 -19.094 1 97.44 98 GLY A N 1
ATOM 717 C CA . GLY A 1 98 ? -11.703 -9.344 -20.391 1 97.44 98 GLY A CA 1
ATOM 718 C C . GLY A 1 98 ? -10.234 -9.68 -20.562 1 97.44 98 GLY A C 1
ATOM 719 O O . GLY A 1 98 ? -9.82 -10.18 -21.609 1 97.44 98 GLY A O 1
ATOM 720 N N . ALA A 1 99 ? -9.461 -9.398 -19.562 1 98.25 99 ALA A N 1
ATOM 721 C CA . ALA A 1 99 ? -8.031 -9.68 -19.594 1 98.25 99 ALA A CA 1
ATOM 722 C C . ALA A 1 99 ? -7.773 -11.18 -19.719 1 98.25 99 ALA A C 1
ATOM 724 O O . ALA A 1 99 ? -6.945 -11.617 -20.516 1 98.25 99 ALA A O 1
ATOM 725 N N . GLU A 1 100 ? -8.461 -11.984 -18.938 1 98 100 GLU A N 1
ATOM 726 C CA . GLU A 1 100 ? -8.266 -13.43 -19.016 1 98 100 GLU A CA 1
ATOM 727 C C . GLU A 1 100 ? -8.664 -13.969 -20.375 1 98 100 GLU A C 1
ATOM 729 O O . GLU A 1 100 ? -7.969 -14.82 -20.953 1 98 100 GLU A O 1
ATOM 734 N N . ALA A 1 101 ? -9.758 -13.484 -20.891 1 98 101 ALA A N 1
ATOM 735 C CA . ALA A 1 101 ? -10.203 -13.93 -22.219 1 98 101 ALA A CA 1
ATOM 736 C C . ALA A 1 101 ? -9.148 -13.648 -23.266 1 98 101 ALA A C 1
ATOM 738 O O . ALA A 1 101 ? -8.883 -14.492 -24.141 1 98 101 ALA A O 1
ATOM 739 N N . ALA A 1 102 ? -8.586 -12.508 -23.188 1 98.5 102 ALA A N 1
ATOM 740 C CA . ALA A 1 102 ? -7.543 -12.133 -24.141 1 98.5 102 ALA A CA 1
ATOM 741 C C . ALA A 1 102 ? -6.324 -13.039 -24 1 98.5 102 ALA A C 1
ATOM 743 O O . ALA A 1 102 ? -5.75 -13.477 -25 1 98.5 102 ALA A O 1
ATOM 744 N N . MET A 1 103 ? -5.953 -13.32 -22.812 1 98.5 103 MET A N 1
ATOM 745 C CA . MET A 1 103 ? -4.793 -14.172 -22.562 1 98.5 103 MET A CA 1
ATOM 746 C C . MET A 1 103 ? -5.055 -15.602 -23.031 1 98.5 103 MET A C 1
ATOM 748 O O . MET A 1 103 ? -4.207 -16.203 -23.703 1 98.5 103 MET A O 1
ATOM 752 N N . ARG A 1 104 ? -6.195 -16.141 -22.719 1 98.12 104 ARG A N 1
ATOM 753 C CA . ARG A 1 104 ? -6.562 -17.484 -23.141 1 98.12 104 ARG A CA 1
ATOM 754 C C . ARG A 1 104 ? -6.547 -17.609 -24.656 1 98.12 104 ARG A C 1
ATOM 756 O O . ARG A 1 104 ? -6.07 -18.609 -25.203 1 98.12 104 ARG A O 1
ATOM 763 N N . ALA A 1 105 ? -7.062 -16.609 -25.312 1 98.19 105 ALA A N 1
ATOM 764 C CA . ALA A 1 105 ? -7.102 -16.625 -26.781 1 98.19 105 ALA A CA 1
ATOM 765 C C . ALA A 1 105 ? -5.691 -16.703 -27.359 1 98.19 105 ALA A C 1
ATOM 767 O O . ALA A 1 105 ? -5.457 -17.438 -28.328 1 98.19 105 ALA A O 1
ATOM 768 N N . LEU A 1 106 ? -4.762 -16 -26.75 1 98.38 106 LEU A N 1
ATOM 769 C CA . LEU A 1 106 ? -3.379 -16 -27.219 1 98.38 106 LEU A CA 1
ATOM 770 C C . LEU A 1 106 ? -2.744 -17.375 -27.031 1 98.38 106 LEU A C 1
ATOM 772 O O . LEU A 1 106 ? -2.045 -17.859 -27.922 1 98.38 106 LEU A O 1
ATOM 776 N N . VAL A 1 107 ? -2.977 -18 -25.891 1 98.06 107 VAL A N 1
ATOM 777 C CA . VAL A 1 107 ? -2.41 -19.328 -25.625 1 98.06 107 VAL A CA 1
ATOM 778 C C . VAL A 1 107 ? -2.977 -20.344 -26.609 1 98.06 107 VAL A C 1
ATOM 780 O O . VAL A 1 107 ? -2.23 -21.125 -27.203 1 98.06 107 VAL A O 1
ATOM 783 N N . ARG A 1 108 ? -4.262 -20.328 -26.859 1 96.5 108 ARG A N 1
ATOM 784 C CA . ARG A 1 108 ? -4.926 -21.266 -27.781 1 96.5 108 ARG A CA 1
ATOM 785 C C . ARG A 1 108 ? -4.375 -21.141 -29.188 1 96.5 108 ARG A C 1
ATOM 787 O O . ARG A 1 108 ? -4.227 -22.125 -29.891 1 96.5 108 ARG A O 1
ATOM 794 N N . GLU A 1 109 ? -4.137 -19.922 -29.5 1 97.69 109 GLU A N 1
ATOM 795 C CA . GLU A 1 109 ? -3.654 -19.656 -30.844 1 97.69 109 GLU A CA 1
ATOM 796 C C . GLU A 1 109 ? -2.223 -20.141 -31.031 1 97.69 109 GLU A C 1
ATOM 798 O O . GLU A 1 109 ? -1.902 -20.766 -32.062 1 97.69 109 GLU A O 1
ATOM 803 N N . ARG A 1 110 ? -1.385 -19.953 -30.047 1 97.56 110 ARG A N 1
ATOM 804 C CA . ARG A 1 110 ? 0.045 -20.188 -30.234 1 97.56 110 ARG A CA 1
ATOM 805 C C . ARG A 1 110 ? 0.441 -21.578 -29.766 1 97.56 110 ARG A C 1
ATOM 807 O O . ARG A 1 110 ? 1.321 -22.203 -30.359 1 97.56 110 ARG A O 1
ATOM 814 N N . PHE A 1 111 ? -0.191 -22 -28.688 1 97.31 111 PHE A N 1
ATOM 815 C CA . PHE A 1 111 ? 0.145 -23.312 -28.141 1 97.31 111 PHE A CA 1
ATOM 816 C C . PHE A 1 111 ? -1.11 -24.047 -27.703 1 97.31 111 PHE A C 1
ATOM 818 O O . PHE A 1 111 ? -1.301 -24.297 -26.5 1 97.31 111 PHE A O 1
ATOM 825 N N . PRO A 1 112 ? -1.82 -24.594 -28.656 1 96 112 PRO A N 1
ATOM 826 C CA . PRO A 1 112 ? -3.109 -25.219 -28.359 1 96 112 PRO A CA 1
ATOM 827 C C . PRO A 1 112 ? -2.971 -26.484 -27.516 1 96 112 PRO A C 1
ATOM 829 O O . PRO A 1 112 ? -3.951 -26.938 -26.922 1 96 112 PRO A O 1
ATOM 832 N N . THR A 1 113 ? -1.816 -27.062 -27.406 1 95.75 113 THR A N 1
ATOM 833 C CA . THR A 1 113 ? -1.618 -28.281 -26.641 1 95.75 113 THR A CA 1
ATOM 834 C C . THR A 1 113 ? -1.371 -27.969 -25.172 1 95.75 113 THR A C 1
ATOM 836 O O . THR A 1 113 ? -1.338 -28.875 -24.344 1 95.75 113 THR A O 1
ATOM 839 N N . HIS A 1 114 ? -1.182 -26.703 -24.844 1 96.69 114 HIS A N 1
ATOM 840 C CA . HIS A 1 114 ? -0.963 -26.312 -23.453 1 96.69 114 HIS A CA 1
ATOM 841 C C . HIS A 1 114 ? -2.285 -26.188 -22.703 1 96.69 114 HIS A C 1
ATOM 843 O O . HIS A 1 114 ? -3.285 -25.734 -23.266 1 96.69 114 HIS A O 1
ATOM 849 N N . ALA A 1 115 ? -2.283 -26.594 -21.531 1 95.62 115 ALA A N 1
ATOM 850 C CA . ALA A 1 115 ? -3.434 -26.375 -20.656 1 95.62 115 ALA A CA 1
ATOM 851 C C . ALA A 1 115 ? -3.436 -24.953 -20.094 1 95.62 115 ALA A C 1
ATOM 853 O O . ALA A 1 115 ? -2.412 -24.266 -20.109 1 95.62 115 ALA A O 1
ATOM 854 N N . ILE A 1 116 ? -4.629 -24.516 -19.672 1 96.25 116 ILE A N 1
ATOM 855 C CA . ILE A 1 116 ? -4.793 -23.203 -19.062 1 96.25 116 ILE A CA 1
ATOM 856 C C . ILE A 1 116 ? -5.562 -23.328 -17.75 1 96.25 116 ILE A C 1
ATOM 858 O O . ILE A 1 116 ? -6.574 -24.031 -17.688 1 96.25 116 ILE A O 1
ATOM 862 N N . PHE A 1 117 ? -5.039 -22.734 -16.703 1 94.69 117 PHE A N 1
ATOM 863 C CA . PHE A 1 117 ? -5.723 -22.562 -15.43 1 94.69 117 PHE A CA 1
ATOM 864 C C . PHE A 1 117 ? -5.812 -21.094 -15.055 1 94.69 117 PHE A C 1
ATOM 866 O O . PHE A 1 117 ? -4.816 -20.469 -14.672 1 94.69 117 PHE A O 1
ATOM 873 N N . GLY A 1 118 ? -7.051 -20.547 -15.141 1 93.06 118 GLY A N 1
ATOM 874 C CA . GLY A 1 118 ? -7.285 -19.141 -14.828 1 93.06 118 GLY A CA 1
ATOM 875 C C . GLY A 1 118 ? -8.242 -18.938 -13.664 1 93.06 118 GLY A C 1
ATOM 876 O O . GLY A 1 118 ? -9.109 -19.781 -13.414 1 93.06 118 GLY A O 1
ATOM 877 N N . GLU A 1 119 ? -8.102 -17.844 -12.984 1 86.5 119 GLU A N 1
ATOM 878 C CA . GLU A 1 119 ? -8.961 -17.5 -11.852 1 86.5 119 GLU A CA 1
ATOM 879 C C . GLU A 1 119 ? -10.422 -17.422 -12.273 1 86.5 119 GLU A C 1
ATOM 881 O O . GLU A 1 119 ? -11.305 -17.922 -11.562 1 86.5 119 GLU A O 1
ATOM 886 N N . GLU A 1 120 ? -10.711 -16.859 -13.391 1 85 120 GLU A N 1
ATOM 887 C CA . GLU A 1 120 ? -12.078 -16.5 -13.781 1 85 120 GLU A CA 1
ATOM 888 C C . GLU A 1 120 ? -12.781 -17.688 -14.445 1 85 120 GLU A C 1
ATOM 890 O O . GLU A 1 120 ? -13.945 -17.969 -14.148 1 85 120 GLU A O 1
ATOM 895 N N . GLU A 1 121 ? -12.078 -18.406 -15.359 1 87.56 121 GLU A N 1
ATOM 896 C CA . GLU A 1 121 ? -12.734 -19.406 -16.188 1 87.56 121 GLU A CA 1
ATOM 897 C C . GLU A 1 121 ? -12.266 -20.812 -15.812 1 87.56 121 GLU A C 1
ATOM 899 O O . GLU A 1 121 ? -12.711 -21.797 -16.406 1 87.56 121 GLU A O 1
ATOM 904 N N . GLY A 1 122 ? -11.336 -20.906 -14.898 1 90.25 122 GLY A N 1
ATOM 905 C CA . GLY A 1 122 ? -10.945 -22.219 -14.398 1 90.25 122 GLY A CA 1
ATOM 906 C C . GLY A 1 122 ? -9.953 -22.922 -15.305 1 90.25 122 GLY A C 1
ATOM 907 O O . GLY A 1 122 ? -9.055 -22.297 -15.867 1 90.25 122 GLY A O 1
ATOM 908 N N . ILE A 1 123 ? -10.125 -24.297 -15.328 1 90.69 123 ILE A N 1
ATOM 909 C CA . ILE A 1 123 ? -9.125 -25.125 -15.984 1 90.69 123 ILE A CA 1
ATOM 910 C C . ILE A 1 123 ? -9.617 -25.531 -17.375 1 90.69 123 ILE A C 1
ATOM 912 O O . ILE A 1 123 ? -10.781 -25.906 -17.547 1 90.69 123 ILE A O 1
ATOM 916 N N . GLU A 1 124 ? -8.711 -25.375 -18.312 1 90.31 124 GLU A N 1
ATOM 917 C CA . GLU A 1 124 ? -8.867 -25.828 -19.688 1 90.31 124 GLU A CA 1
ATOM 918 C C . GLU A 1 124 ? -7.703 -26.719 -20.109 1 90.31 124 GLU A C 1
ATOM 920 O O . GLU A 1 124 ? -6.555 -26.281 -20.156 1 90.31 124 GLU A O 1
ATOM 925 N N . LEU A 1 125 ? -8.047 -27.922 -20.453 1 89.25 125 LEU A N 1
ATOM 926 C CA . LEU A 1 125 ? -6.996 -28.859 -20.844 1 89.25 125 LEU A CA 1
ATOM 927 C C . LEU A 1 125 ? -6.523 -28.562 -22.266 1 89.25 125 LEU A C 1
ATOM 929 O O . LEU A 1 125 ? -7.289 -28.047 -23.094 1 89.25 125 LEU A O 1
ATOM 933 N N . GLY A 1 126 ? -5.262 -28.875 -22.484 1 88.94 126 GLY A N 1
ATOM 934 C CA . GLY A 1 126 ? -4.75 -28.766 -23.844 1 88.94 126 GLY A CA 1
ATOM 935 C C . GLY A 1 126 ? -5.32 -29.812 -24.781 1 88.94 126 GLY A C 1
ATOM 936 O O . GLY A 1 126 ? -5.938 -30.797 -24.344 1 88.94 126 GLY A O 1
ATOM 937 N N . GLU A 1 127 ? -5.059 -29.5 -26.016 1 87.81 127 GLU A N 1
ATOM 938 C CA . GLU A 1 127 ? -5.441 -30.5 -27 1 87.81 127 GLU A CA 1
ATOM 939 C C . GLU A 1 127 ? -4.82 -31.859 -26.656 1 87.81 127 GLU A C 1
ATOM 941 O O . GLU A 1 127 ? -3.631 -31.953 -26.344 1 87.81 127 GLU A O 1
ATOM 946 N N . GLY A 1 128 ? -5.617 -32.938 -26.656 1 87.56 128 GLY A N 1
ATOM 947 C CA . GLY A 1 128 ? -5.164 -34.25 -26.328 1 87.56 128 GLY A CA 1
ATOM 948 C C . GLY A 1 128 ? -5.203 -34.562 -24.828 1 87.56 128 GLY A C 1
ATOM 949 O O . GLY A 1 128 ? -4.84 -35.656 -24.391 1 87.56 128 GLY A O 1
ATOM 950 N N . GLY A 1 129 ? -5.586 -33.562 -24.141 1 83.56 129 GLY A N 1
ATOM 951 C CA . GLY A 1 129 ? -5.773 -33.75 -22.703 1 83.56 129 GLY A CA 1
ATOM 952 C C . GLY A 1 129 ? -4.492 -33.594 -21.906 1 83.56 129 GLY A C 1
ATOM 953 O O . GLY A 1 129 ? -4.418 -34 -20.75 1 83.56 129 GLY A O 1
ATOM 954 N N . SER A 1 130 ? -3.473 -33.031 -22.5 1 82.25 130 SER A N 1
ATOM 955 C CA . SER A 1 130 ? -2.16 -32.906 -21.875 1 82.25 130 SER A CA 1
ATOM 956 C C . SER A 1 130 ? -2.148 -31.797 -20.828 1 82.25 130 SER A C 1
ATOM 958 O O . SER A 1 130 ? -2.844 -30.781 -20.984 1 82.25 130 SER A O 1
ATOM 960 N N . GLN A 1 131 ? -1.377 -32.094 -19.766 1 86.38 131 GLN A N 1
ATOM 961 C CA . GLN A 1 131 ? -1.101 -31.094 -18.75 1 86.38 131 GLN A CA 1
ATOM 962 C C . GLN A 1 131 ? 0.398 -30.969 -18.484 1 86.38 131 GLN A C 1
ATOM 964 O O . GLN A 1 131 ? 0.812 -30.547 -17.406 1 86.38 131 GLN A O 1
ATOM 969 N N . GLU A 1 132 ? 1.095 -31.406 -19.547 1 91.56 132 GLU A N 1
ATOM 970 C CA . GLU A 1 132 ? 2.543 -31.281 -19.406 1 91.56 132 GLU A CA 1
ATOM 971 C C . GLU A 1 132 ? 2.955 -29.828 -19.203 1 91.56 132 GLU A C 1
ATOM 973 O O . GLU A 1 132 ? 3.768 -29.531 -18.328 1 91.56 132 GLU A O 1
ATOM 978 N N . TRP A 1 133 ? 2.391 -28.953 -20.078 1 95.81 133 TRP A N 1
ATOM 979 C CA . TRP A 1 133 ? 2.551 -27.5 -19.984 1 95.81 133 TRP A CA 1
ATOM 980 C C . TRP A 1 133 ? 1.231 -26.828 -19.609 1 95.81 133 TRP A C 1
ATOM 982 O O . TRP A 1 133 ? 0.219 -27.016 -20.281 1 95.81 133 TRP A O 1
ATOM 992 N N . THR A 1 134 ? 1.209 -26.078 -18.484 1 96.5 134 THR A N 1
ATOM 993 C CA . THR A 1 134 ? -0.003 -25.406 -18.031 1 96.5 134 THR A CA 1
ATOM 994 C C . THR A 1 134 ? 0.27 -23.938 -17.75 1 96.5 134 THR A C 1
ATOM 996 O O . THR A 1 134 ? 1.14 -23.594 -16.953 1 96.5 134 THR A O 1
ATOM 999 N N . TRP A 1 135 ? -0.458 -23.094 -18.438 1 98.06 135 TRP A N 1
ATOM 1000 C CA . TRP A 1 135 ? -0.444 -21.672 -18.141 1 98.06 135 TRP A CA 1
ATOM 1001 C C . TRP A 1 135 ? -1.404 -21.359 -17 1 98.06 135 TRP A C 1
ATOM 1003 O O . TRP A 1 135 ? -2.547 -21.812 -16.984 1 98.06 135 TRP A O 1
ATOM 1013 N N . VAL A 1 136 ? -0.929 -20.594 -16.016 1 97.38 136 VAL A N 1
ATOM 1014 C CA . VAL A 1 136 ? -1.73 -20.203 -14.867 1 97.38 136 VAL A CA 1
ATOM 1015 C C . VAL A 1 136 ? -1.812 -18.672 -14.805 1 97.38 136 VAL A C 1
ATOM 1017 O O . VAL A 1 136 ? -0.784 -17.984 -14.797 1 97.38 136 VAL A O 1
ATOM 1020 N N . PHE A 1 137 ? -3.092 -18.109 -14.672 1 95.19 137 PHE A N 1
ATOM 1021 C CA . PHE A 1 137 ? -3.32 -16.672 -14.789 1 95.19 137 PHE A CA 1
ATOM 1022 C C . PHE A 1 137 ? -4.043 -16.125 -13.562 1 95.19 137 PHE A C 1
ATOM 1024 O O . PHE A 1 137 ? -4.961 -16.766 -13.047 1 95.19 137 PHE A O 1
ATOM 1031 N N . ASP A 1 138 ? -3.682 -15.047 -13.148 1 98.06 138 ASP A N 1
ATOM 1032 C CA . ASP A 1 138 ? -4.469 -14.109 -12.359 1 98.06 138 ASP A CA 1
ATOM 1033 C C . ASP A 1 138 ? -4.422 -12.703 -12.961 1 98.06 138 ASP A C 1
ATOM 1035 O O . ASP A 1 138 ? -3.469 -11.953 -12.734 1 98.06 138 ASP A O 1
ATOM 1039 N N . PRO A 1 139 ? -5.418 -12.344 -13.734 1 98.31 139 PRO A N 1
ATOM 1040 C CA . PRO A 1 139 ? -5.363 -11.062 -14.438 1 98.31 139 PRO A CA 1
ATOM 1041 C C . PRO A 1 139 ? -5.211 -9.867 -13.5 1 98.31 139 PRO A C 1
ATOM 1043 O O . PRO A 1 139 ? -4.496 -8.914 -13.812 1 98.31 139 PRO A O 1
ATOM 1046 N N . ILE A 1 140 ? -5.922 -9.914 -12.398 1 97.94 140 ILE A N 1
ATOM 1047 C CA . ILE A 1 140 ? -5.844 -8.844 -11.414 1 97.94 140 ILE A CA 1
ATOM 1048 C C . ILE A 1 140 ? -5.684 -9.445 -10.016 1 97.94 140 ILE A C 1
ATOM 1050 O O . ILE A 1 140 ? -6.672 -9.648 -9.305 1 97.94 140 ILE A O 1
ATOM 1054 N N . ASP A 1 141 ? -4.484 -9.711 -9.664 1 98 141 ASP A N 1
ATOM 1055 C CA . ASP A 1 141 ? -4.219 -9.984 -8.258 1 98 141 ASP A CA 1
ATOM 1056 C C . ASP A 1 141 ? -4.246 -8.703 -7.43 1 98 141 ASP A C 1
ATOM 1058 O O . ASP A 1 141 ? -3.549 -7.734 -7.746 1 98 141 ASP A O 1
ATOM 1062 N N . GLY A 1 142 ? -4.961 -8.695 -6.352 1 97 142 GLY A N 1
ATOM 1063 C CA . GLY A 1 142 ? -5.203 -7.465 -5.609 1 97 142 GLY A CA 1
ATOM 1064 C C . GLY A 1 142 ? -6.414 -6.695 -6.102 1 97 142 GLY A C 1
ATOM 1065 O O . GLY A 1 142 ? -6.32 -5.504 -6.406 1 97 142 GLY A O 1
ATOM 1066 N N . THR A 1 143 ? -7.562 -7.391 -6.098 1 96 143 THR A N 1
ATOM 1067 C CA . THR A 1 143 ? -8.805 -6.836 -6.621 1 96 143 THR A CA 1
ATOM 1068 C C . THR A 1 143 ? -9.234 -5.617 -5.812 1 96 143 THR A C 1
ATOM 1070 O O . THR A 1 143 ? -9.703 -4.625 -6.375 1 96 143 THR A O 1
ATOM 1073 N N . LYS A 1 144 ? -9.078 -5.66 -4.539 1 96 144 LYS A N 1
ATOM 1074 C CA . LYS A 1 144 ? -9.461 -4.531 -3.693 1 96 144 LYS A CA 1
ATOM 1075 C C . LYS A 1 144 ? -8.57 -3.32 -3.955 1 96 144 LYS A C 1
ATOM 1077 O O . LYS A 1 144 ? -9.039 -2.182 -3.947 1 96 144 LYS A O 1
ATOM 1082 N N . SER A 1 145 ? -7.281 -3.594 -4.102 1 97.5 145 SER A N 1
ATOM 1083 C CA . SER A 1 145 ? -6.379 -2.52 -4.504 1 97.5 145 SER A CA 1
ATOM 1084 C C . SER A 1 145 ? -6.805 -1.909 -5.836 1 97.5 145 SER A C 1
ATOM 1086 O O . SER A 1 145 ? -6.801 -0.686 -5.992 1 97.5 145 SER A O 1
ATOM 1088 N N . PHE A 1 146 ? -7.234 -2.742 -6.773 1 97.44 146 PHE A N 1
ATOM 1089 C CA . PHE A 1 146 ? -7.707 -2.275 -8.07 1 97.44 146 PHE A CA 1
ATOM 1090 C C . PHE A 1 146 ? -8.945 -1.399 -7.914 1 97.44 146 PHE A C 1
ATOM 1092 O O . PHE A 1 146 ? -9.008 -0.3 -8.469 1 97.44 146 PHE A O 1
ATOM 1099 N N . ILE A 1 147 ? -9.852 -1.832 -7.145 1 94.69 147 ILE A N 1
ATOM 1100 C CA . ILE A 1 147 ? -11.133 -1.172 -6.953 1 94.69 147 ILE A CA 1
ATOM 1101 C C . ILE A 1 147 ? -10.922 0.182 -6.277 1 94.69 147 ILE A C 1
ATOM 1103 O O . ILE A 1 147 ? -11.594 1.162 -6.617 1 94.69 147 ILE A O 1
ATOM 1107 N N . THR A 1 148 ? -9.938 0.247 -5.379 1 96.56 148 THR A N 1
ATOM 1108 C CA . THR A 1 148 ? -9.758 1.462 -4.59 1 96.56 148 THR A CA 1
ATOM 1109 C C . THR A 1 148 ? -8.672 2.346 -5.199 1 96.56 148 THR A C 1
ATOM 1111 O O . THR A 1 148 ? -8.211 3.297 -4.566 1 96.56 148 THR A O 1
ATOM 1114 N N . GLY A 1 149 ? -8.211 1.981 -6.34 1 97 149 GLY A N 1
ATOM 1115 C CA . GLY A 1 149 ? -7.293 2.84 -7.074 1 97 149 GLY A CA 1
ATOM 1116 C C . GLY A 1 149 ? -5.867 2.764 -6.562 1 97 149 GLY A C 1
ATOM 1117 O O . GLY A 1 149 ? -5.031 3.596 -6.918 1 97 149 GLY A O 1
ATOM 1118 N N . LYS A 1 150 ? -5.512 1.859 -5.672 1 97.81 150 LYS A N 1
ATOM 1119 C CA . LYS A 1 150 ? -4.156 1.638 -5.172 1 97.81 150 LYS A CA 1
ATOM 1120 C C . LYS A 1 150 ? -3.312 0.878 -6.191 1 97.81 150 LYS A C 1
ATOM 1122 O O . LYS A 1 150 ? -3.648 -0.246 -6.57 1 97.81 150 LYS A O 1
ATOM 1127 N N . PRO A 1 151 ? -2.238 1.47 -6.68 1 98 151 PRO A N 1
ATOM 1128 C CA . PRO A 1 151 ? -1.532 0.881 -7.82 1 98 151 PRO A CA 1
ATOM 1129 C C . PRO A 1 151 ? -0.518 -0.18 -7.402 1 98 151 PRO A C 1
ATOM 1131 O O . PRO A 1 151 ? 0.622 -0.172 -7.875 1 98 151 PRO A O 1
ATOM 1134 N N . LEU A 1 152 ? -0.995 -1.159 -6.59 1 98.44 152 LEU A N 1
ATOM 1135 C CA . LEU A 1 152 ? -0.109 -2.234 -6.16 1 98.44 152 LEU A CA 1
ATOM 1136 C C . LEU A 1 152 ? -0.691 -3.598 -6.52 1 98.44 152 LEU A C 1
ATOM 1138 O O . LEU A 1 152 ? -0.154 -4.633 -6.121 1 98.44 152 LEU A O 1
ATOM 1142 N N . TRP A 1 153 ? -1.785 -3.615 -7.309 1 98.19 153 TRP A N 1
ATOM 1143 C CA . TRP A 1 153 ? -2.268 -4.84 -7.938 1 98.19 153 TRP A CA 1
ATOM 1144 C C . TRP A 1 153 ? -1.347 -5.27 -9.07 1 98.19 153 TRP A C 1
ATOM 1146 O O . TRP A 1 153 ? -0.423 -4.539 -9.438 1 98.19 153 TRP A O 1
ATOM 1156 N N . GLY A 1 154 ? -1.536 -6.465 -9.516 1 98.62 154 GLY A N 1
ATOM 1157 C CA . GLY A 1 154 ? -0.728 -6.891 -10.648 1 98.62 154 GLY A CA 1
ATOM 1158 C C . GLY A 1 154 ? -1.337 -8.047 -11.414 1 98.62 154 GLY A C 1
ATOM 1159 O O . GLY A 1 154 ? -2.293 -8.672 -10.953 1 98.62 154 GLY A O 1
ATOM 1160 N N . THR A 1 155 ? -0.809 -8.234 -12.648 1 98.88 155 THR A N 1
ATOM 1161 C CA . THR A 1 155 ? -1.129 -9.406 -13.453 1 98.88 155 THR A CA 1
ATOM 1162 C C . THR A 1 155 ? -0.084 -10.5 -13.258 1 98.88 155 THR A C 1
ATOM 1164 O O . THR A 1 155 ? 1.118 -10.234 -13.328 1 98.88 155 THR A O 1
ATOM 1167 N N . LEU A 1 156 ? -0.579 -11.68 -12.961 1 98.94 156 LEU A N 1
ATOM 1168 C CA . LEU A 1 156 ? 0.294 -12.82 -12.734 1 98.94 156 LEU A CA 1
ATOM 1169 C C . LEU A 1 156 ? 0.126 -13.859 -13.836 1 98.94 156 LEU A C 1
ATOM 1171 O O . LEU A 1 156 ? -0.997 -14.258 -14.156 1 98.94 156 LEU A O 1
ATOM 1175 N N . VAL A 1 157 ? 1.285 -14.281 -14.422 1 98.88 157 VAL A N 1
ATOM 1176 C CA . VAL A 1 157 ? 1.319 -15.328 -15.43 1 98.88 157 VAL A CA 1
ATOM 1177 C C . VAL A 1 157 ? 2.416 -16.344 -15.086 1 98.88 157 VAL A C 1
ATOM 1179 O O . VAL A 1 157 ? 3.584 -15.969 -14.953 1 98.88 157 VAL A O 1
ATOM 1182 N N . ALA A 1 158 ? 1.988 -17.578 -15 1 98.75 158 ALA A N 1
ATOM 1183 C CA . ALA A 1 158 ? 2.943 -18.641 -14.758 1 98.75 158 ALA A CA 1
ATOM 1184 C C . ALA A 1 158 ? 2.859 -19.719 -15.844 1 98.75 158 ALA A C 1
ATOM 1186 O O . ALA A 1 158 ? 1.805 -19.906 -16.453 1 98.75 158 ALA A O 1
ATOM 1187 N N . LEU A 1 159 ? 3.979 -20.344 -16.125 1 98.62 159 LEU A N 1
ATOM 1188 C CA . LEU A 1 159 ? 4.016 -21.594 -16.875 1 98.62 159 LEU A CA 1
ATOM 1189 C C . LEU A 1 159 ? 4.547 -22.734 -16.016 1 98.62 159 LEU A C 1
ATOM 1191 O O . LEU A 1 159 ? 5.613 -22.609 -15.398 1 98.62 159 LEU A O 1
ATOM 1195 N N . LEU A 1 160 ? 3.764 -23.766 -15.953 1 97.62 160 LEU A N 1
ATOM 1196 C CA . LEU A 1 160 ? 4.156 -24.953 -15.211 1 97.62 160 LEU A CA 1
ATOM 1197 C C . LEU A 1 160 ? 4.586 -26.078 -16.156 1 97.62 160 LEU A C 1
ATOM 1199 O O . LEU A 1 160 ? 3.967 -26.266 -17.203 1 97.62 160 LEU A O 1
ATOM 1203 N N . HIS A 1 161 ? 5.637 -26.719 -15.852 1 97.06 161 HIS A N 1
ATOM 1204 C CA . HIS A 1 161 ? 6.039 -27.969 -16.484 1 97.06 161 HIS A CA 1
ATOM 1205 C C . HIS A 1 161 ? 5.863 -29.141 -15.523 1 97.06 161 HIS A C 1
ATOM 1207 O O . HIS A 1 161 ? 6.559 -29.234 -14.508 1 97.06 161 HIS A O 1
ATOM 1213 N N . ASP A 1 162 ? 4.926 -30.016 -15.867 1 94.06 162 ASP A N 1
ATOM 1214 C CA . ASP A 1 162 ? 4.598 -31.141 -14.992 1 94.06 162 ASP A CA 1
ATOM 1215 C C . ASP A 1 162 ? 4.32 -30.672 -13.57 1 94.06 162 ASP A C 1
ATOM 1217 O O . ASP A 1 162 ? 4.871 -31.219 -12.609 1 94.06 162 ASP A O 1
ATOM 1221 N N . GLY A 1 163 ? 3.627 -29.531 -13.477 1 94.75 163 GLY A N 1
ATOM 1222 C CA . GLY A 1 163 ? 3.146 -29.047 -12.195 1 94.75 163 GLY A CA 1
ATOM 1223 C C . GLY A 1 163 ? 4.137 -28.125 -11.508 1 94.75 163 GLY A C 1
ATOM 1224 O O . GLY A 1 163 ? 3.789 -27.453 -10.531 1 94.75 163 GLY A O 1
ATOM 1225 N N . GLU A 1 164 ? 5.375 -28.062 -12.008 1 96.62 164 GLU A N 1
ATOM 1226 C CA . GLU A 1 164 ? 6.402 -27.203 -11.43 1 96.62 164 GLU A CA 1
ATOM 1227 C C . GLU A 1 164 ? 6.414 -25.828 -12.117 1 96.62 164 GLU A C 1
ATOM 1229 O O . GLU A 1 164 ? 6.523 -25.75 -13.336 1 96.62 164 GLU A O 1
ATOM 1234 N N . PRO A 1 165 ? 6.305 -24.766 -11.336 1 98.25 165 PRO A N 1
ATOM 1235 C CA . PRO A 1 165 ? 6.434 -23.453 -11.977 1 98.25 165 PRO A CA 1
ATOM 1236 C C . PRO A 1 165 ? 7.848 -23.188 -12.492 1 98.25 165 PRO A C 1
ATOM 1238 O O . PRO A 1 165 ? 8.797 -23.172 -11.703 1 98.25 165 PRO A O 1
ATOM 1241 N N . VAL A 1 166 ? 7.969 -22.891 -13.789 1 98.62 166 VAL A N 1
ATOM 1242 C CA . VAL A 1 166 ? 9.297 -22.766 -14.391 1 98.62 166 VAL A CA 1
ATOM 1243 C C . VAL A 1 166 ? 9.453 -21.375 -14.992 1 98.62 166 VAL A C 1
ATOM 1245 O O . VAL A 1 166 ? 10.57 -20.953 -15.305 1 98.62 166 VAL A O 1
ATOM 1248 N N . LEU A 1 167 ? 8.398 -20.688 -15.219 1 98.88 167 LEU A N 1
ATOM 1249 C CA . LEU A 1 167 ? 8.344 -19.328 -15.742 1 98.88 167 LEU A CA 1
ATOM 1250 C C . LEU A 1 167 ? 7.273 -18.516 -15.023 1 98.88 167 LEU A C 1
ATOM 1252 O O . LEU A 1 167 ? 6.168 -19.016 -14.789 1 98.88 167 LEU A O 1
ATOM 1256 N N . GLY A 1 168 ? 7.625 -17.281 -14.625 1 98.94 168 GLY A N 1
ATOM 1257 C CA . GLY A 1 168 ? 6.68 -16.375 -13.977 1 98.94 168 GLY A CA 1
ATOM 1258 C C . GLY A 1 168 ? 6.883 -14.93 -14.344 1 98.94 168 GLY A C 1
ATOM 1259 O O . GLY A 1 168 ? 8.016 -14.469 -14.484 1 98.94 168 GLY A O 1
ATOM 1260 N N . VAL A 1 169 ? 5.711 -14.211 -14.523 1 98.94 169 VAL A N 1
ATOM 1261 C CA . VAL A 1 169 ? 5.73 -12.773 -14.766 1 98.94 169 VAL A CA 1
ATOM 1262 C C . VAL A 1 169 ? 4.762 -12.07 -13.82 1 98.94 169 VAL A C 1
ATOM 1264 O O . VAL A 1 169 ? 3.623 -12.508 -13.648 1 98.94 169 VAL A O 1
ATOM 1267 N N . LEU A 1 170 ? 5.219 -11.18 -13.109 1 98.94 170 LEU A N 1
ATOM 1268 C CA . LEU A 1 170 ? 4.43 -10.18 -12.398 1 98.94 170 LEU A CA 1
ATOM 1269 C C . LEU A 1 170 ? 4.492 -8.836 -13.109 1 98.94 170 LEU A C 1
ATOM 1271 O O . LEU A 1 170 ? 5.57 -8.25 -13.25 1 98.94 170 LEU A O 1
ATOM 1275 N N . ASP A 1 171 ? 3.326 -8.367 -13.57 1 98.94 171 ASP A N 1
ATOM 1276 C CA . ASP A 1 171 ? 3.268 -7.102 -14.297 1 98.94 171 ASP A CA 1
ATOM 1277 C C . ASP A 1 171 ? 2.371 -6.102 -13.57 1 98.94 171 ASP A C 1
ATOM 1279 O O . ASP A 1 171 ? 1.203 -6.391 -13.297 1 98.94 171 ASP A O 1
ATOM 1283 N N . GLN A 1 172 ? 2.928 -5.039 -13.156 1 98.75 172 GLN A N 1
ATOM 1284 C CA . GLN A 1 172 ? 2.162 -3.879 -12.719 1 98.75 172 GLN A CA 1
ATOM 1285 C C . GLN A 1 172 ? 2.105 -2.811 -13.805 1 98.75 172 GLN A C 1
ATOM 1287 O O . GLN A 1 172 ? 3.008 -1.979 -13.914 1 98.75 172 GLN A O 1
ATOM 1292 N N . PRO A 1 173 ? 1.044 -2.773 -14.523 1 98.44 173 PRO A N 1
ATOM 1293 C CA . PRO A 1 173 ? 1.058 -1.996 -15.766 1 98.44 173 PRO A CA 1
ATOM 1294 C C . PRO A 1 173 ? 0.94 -0.493 -15.516 1 98.44 173 PRO A C 1
ATOM 1296 O O . PRO A 1 173 ? 1.329 0.307 -16.375 1 98.44 173 PRO A O 1
ATOM 1299 N N . VAL A 1 174 ? 0.443 -0.066 -14.406 1 97.62 174 VAL A N 1
ATOM 1300 C CA . VAL A 1 174 ? 0.315 1.354 -14.102 1 97.62 174 VAL A CA 1
ATOM 1301 C C . VAL A 1 174 ? 1.686 1.937 -13.758 1 97.62 174 VAL A C 1
ATOM 1303 O O . VAL A 1 174 ? 2.051 3.008 -14.25 1 97.62 174 VAL A O 1
ATOM 1306 N N . LEU A 1 175 ? 2.432 1.232 -12.953 1 97.81 175 LEU A N 1
ATOM 1307 C CA . LEU A 1 175 ? 3.766 1.666 -12.547 1 97.81 175 LEU A CA 1
ATOM 1308 C C . LEU A 1 175 ? 4.801 1.299 -13.609 1 97.81 175 LEU A C 1
ATOM 1310 O O . LEU A 1 175 ? 5.945 1.75 -13.547 1 97.81 175 LEU A O 1
ATOM 1314 N N . LYS A 1 176 ? 4.371 0.492 -14.531 1 98.06 176 LYS A N 1
ATOM 1315 C CA . LYS A 1 176 ? 5.258 -0.009 -15.578 1 98.06 176 LYS A CA 1
ATOM 1316 C C . LYS A 1 176 ? 6.438 -0.769 -14.977 1 98.06 176 LYS A C 1
ATOM 1318 O O . LYS A 1 176 ? 7.59 -0.514 -15.336 1 98.06 176 LYS A O 1
ATOM 1323 N N . GLU A 1 177 ? 6.141 -1.63 -14.125 1 98.69 177 GLU A N 1
ATOM 1324 C CA . GLU A 1 177 ? 7.113 -2.525 -13.508 1 98.69 177 GLU A CA 1
ATOM 1325 C C . GLU A 1 177 ? 6.797 -3.984 -13.82 1 98.69 177 GLU A C 1
ATOM 1327 O O . GLU A 1 177 ? 5.68 -4.445 -13.594 1 98.69 177 GLU A O 1
ATOM 1332 N N . ARG A 1 178 ? 7.812 -4.664 -14.398 1 98.94 178 ARG A N 1
ATOM 1333 C CA . ARG A 1 178 ? 7.617 -6.062 -14.781 1 98.94 178 ARG A CA 1
ATOM 1334 C C . ARG A 1 178 ? 8.734 -6.938 -14.227 1 98.94 178 ARG A C 1
ATOM 1336 O O . ARG A 1 178 ? 9.914 -6.73 -14.547 1 98.94 178 ARG A O 1
ATOM 1343 N N . TRP A 1 179 ? 8.336 -7.871 -13.383 1 98.94 179 TRP A N 1
ATOM 1344 C CA . TRP A 1 179 ? 9.25 -8.906 -12.906 1 98.94 179 TRP A CA 1
ATOM 1345 C C . TRP A 1 179 ? 9.141 -10.164 -13.75 1 98.94 179 TRP A C 1
ATOM 1347 O O . TRP A 1 179 ? 8.047 -10.57 -14.133 1 98.94 179 TRP A O 1
ATOM 1357 N N . VAL A 1 180 ? 10.305 -10.766 -14.055 1 98.94 180 VAL A N 1
ATOM 1358 C CA . VAL A 1 180 ? 10.328 -12.008 -14.82 1 98.94 180 VAL A CA 1
ATOM 1359 C C . VAL A 1 180 ? 11.273 -13.008 -14.148 1 98.94 180 VAL A C 1
ATOM 1361 O O . VAL A 1 180 ? 12.391 -12.656 -13.781 1 98.94 180 VAL A O 1
ATOM 1364 N N . GLY A 1 181 ? 10.75 -14.195 -13.938 1 98.94 181 GLY A N 1
ATOM 1365 C CA . GLY A 1 181 ? 11.555 -15.312 -13.477 1 98.94 181 GLY A CA 1
ATOM 1366 C C . GLY A 1 181 ? 11.5 -16.516 -14.406 1 98.94 181 GLY A C 1
ATOM 1367 O O . GLY A 1 181 ? 10.422 -16.906 -14.852 1 98.94 181 GLY A O 1
ATOM 1368 N N . VAL A 1 182 ? 12.656 -17.047 -14.773 1 98.81 182 VAL A N 1
ATOM 1369 C CA . VAL A 1 182 ? 12.805 -18.25 -15.586 1 98.81 182 VAL A CA 1
ATOM 1370 C C . VAL A 1 182 ? 13.734 -19.234 -14.883 1 98.81 182 VAL A C 1
ATOM 1372 O O . VAL A 1 182 ? 14.828 -18.875 -14.453 1 98.81 182 VAL A O 1
ATOM 1375 N N . LYS A 1 183 ? 13.227 -20.438 -14.766 1 97.94 183 LYS A N 1
ATOM 1376 C CA . LYS A 1 183 ? 14.047 -21.469 -14.125 1 97.94 183 LYS A CA 1
ATOM 1377 C C . LYS A 1 183 ? 15.445 -21.516 -14.742 1 97.94 183 LYS A C 1
ATOM 1379 O O . LYS A 1 183 ? 15.586 -21.578 -15.969 1 97.94 183 LYS A O 1
ATOM 1384 N N . GLY A 1 184 ? 16.422 -21.422 -13.891 1 96.44 184 GLY A N 1
ATOM 1385 C CA . GLY A 1 184 ? 17.797 -21.516 -14.344 1 96.44 184 GLY A CA 1
ATOM 1386 C C . GLY A 1 184 ? 18.391 -20.188 -14.734 1 96.44 184 GLY A C 1
ATOM 1387 O O . GLY A 1 184 ? 19.562 -20.109 -15.117 1 96.44 184 GLY A O 1
ATOM 1388 N N . GLN A 1 185 ? 17.609 -19.109 -14.688 1 97.62 185 GLN A N 1
ATOM 1389 C CA . GLN A 1 185 ? 18.078 -17.766 -15.031 1 97.62 185 GLN A CA 1
ATOM 1390 C C . GLN A 1 185 ? 17.844 -16.797 -13.883 1 97.62 185 GLN A C 1
ATOM 1392 O O . GLN A 1 185 ? 16.969 -17 -13.047 1 97.62 185 GLN A O 1
ATOM 1397 N N . PRO A 1 186 ? 18.688 -15.688 -13.875 1 98.44 186 PRO A N 1
ATOM 1398 C CA . PRO A 1 186 ? 18.406 -14.641 -12.883 1 98.44 186 PRO A CA 1
ATOM 1399 C C . PRO A 1 186 ? 17.109 -13.898 -13.172 1 98.44 186 PRO A C 1
ATOM 1401 O O . PRO A 1 186 ? 16.781 -13.648 -14.328 1 98.44 186 PRO A O 1
ATOM 1404 N N . SER A 1 187 ? 16.375 -13.617 -12.133 1 98.88 187 SER A N 1
ATOM 1405 C CA . SER A 1 187 ? 15.164 -12.82 -12.289 1 98.88 187 SER A CA 1
ATOM 1406 C C . SER A 1 187 ? 15.5 -11.375 -12.656 1 98.88 187 SER A C 1
ATOM 1408 O O . SER A 1 187 ? 16.578 -10.883 -12.328 1 98.88 187 SER A O 1
ATOM 1410 N N . THR A 1 188 ? 14.539 -10.742 -13.344 1 98.94 188 THR A N 1
ATOM 1411 C CA . THR A 1 188 ? 14.773 -9.367 -13.766 1 98.94 188 THR A CA 1
ATOM 1412 C C . THR A 1 188 ? 13.586 -8.484 -13.391 1 98.94 188 THR A C 1
ATOM 1414 O O . THR A 1 188 ? 12.461 -8.969 -13.234 1 98.94 188 THR A O 1
ATOM 1417 N N . LEU A 1 189 ? 13.828 -7.266 -13.172 1 98.81 189 LEU A N 1
ATOM 1418 C CA . LEU A 1 189 ? 12.859 -6.172 -13.117 1 98.81 189 LEU A CA 1
ATOM 1419 C C . LEU A 1 189 ? 13.109 -5.172 -14.234 1 98.81 189 LEU A C 1
ATOM 1421 O O . LEU A 1 189 ? 14.164 -4.531 -14.281 1 98.81 189 LEU A O 1
ATOM 1425 N N . ASN A 1 190 ? 12.156 -5.133 -15.086 1 98.62 190 ASN A N 1
ATOM 1426 C CA . ASN A 1 190 ? 12.289 -4.293 -16.266 1 98.62 190 ASN A CA 1
ATOM 1427 C C . ASN A 1 190 ? 13.578 -4.582 -17.031 1 98.62 190 ASN A C 1
ATOM 1429 O O . ASN A 1 190 ? 14.289 -3.658 -17.438 1 98.62 190 ASN A O 1
ATOM 1433 N N . GLY A 1 191 ? 13.867 -5.801 -17.062 1 98.38 191 GLY A N 1
ATOM 1434 C CA . GLY A 1 191 ? 14.992 -6.242 -17.875 1 98.38 191 GLY A CA 1
ATOM 1435 C C . GLY A 1 191 ? 16.297 -6.246 -17.109 1 98.38 191 GLY A C 1
ATOM 1436 O O . GLY A 1 191 ? 17.297 -6.812 -17.578 1 98.38 191 GLY A O 1
ATOM 1437 N N . GLU A 1 192 ? 16.375 -5.68 -15.953 1 98.19 192 GLU A N 1
ATOM 1438 C CA . GLU A 1 192 ? 17.594 -5.641 -15.141 1 98.19 192 GLU A CA 1
ATOM 1439 C C . GLU A 1 192 ? 17.594 -6.75 -14.094 1 98.19 192 GLU A C 1
ATOM 1441 O O . GLU A 1 192 ? 16.594 -6.953 -13.398 1 98.19 192 GLU A O 1
ATOM 1446 N N . ALA A 1 193 ? 18.703 -7.426 -13.984 1 98.62 193 ALA A N 1
ATOM 1447 C CA . ALA A 1 193 ? 18.797 -8.5 -13 1 98.62 193 ALA A CA 1
ATOM 1448 C C . ALA A 1 193 ? 18.609 -7.973 -11.586 1 98.62 193 ALA A C 1
ATOM 1450 O O . ALA A 1 193 ? 19.094 -6.891 -11.25 1 98.62 193 ALA A O 1
ATOM 1451 N N . ILE A 1 194 ? 17.938 -8.734 -10.812 1 98.38 194 ILE A N 1
ATOM 1452 C CA . ILE A 1 194 ? 17.672 -8.359 -9.43 1 98.38 194 ILE A CA 1
ATOM 1453 C C . ILE A 1 194 ? 18.078 -9.508 -8.508 1 98.38 194 ILE A C 1
ATOM 1455 O O . ILE A 1 194 ? 18.266 -10.641 -8.953 1 98.38 194 ILE A O 1
ATOM 1459 N N . SER A 1 195 ? 18.172 -9.18 -7.219 1 98.44 195 SER A N 1
ATOM 1460 C CA . SER A 1 195 ? 18.484 -10.172 -6.195 1 98.44 195 SER A CA 1
ATOM 1461 C C . SER A 1 195 ? 17.812 -9.812 -4.863 1 98.44 195 SER A C 1
ATOM 1463 O O . SER A 1 195 ? 17.688 -8.633 -4.527 1 98.44 195 SER A O 1
ATOM 1465 N N . THR A 1 196 ? 17.391 -10.836 -4.195 1 98.5 196 THR A N 1
ATOM 1466 C CA . THR A 1 196 ? 16.938 -10.641 -2.822 1 98.5 196 THR A CA 1
ATOM 1467 C C . THR A 1 196 ? 18.094 -10.195 -1.931 1 98.5 196 THR A C 1
ATOM 1469 O O . THR A 1 196 ? 19.25 -10.219 -2.354 1 98.5 196 THR A O 1
ATOM 1472 N N . ARG A 1 197 ? 17.812 -9.766 -0.723 1 96.44 197 ARG A N 1
ATOM 1473 C CA . ARG A 1 197 ? 18.844 -9.359 0.224 1 96.44 197 ARG A CA 1
ATOM 1474 C C . ARG A 1 197 ? 18.891 -10.305 1.42 1 96.44 197 ARG A C 1
ATOM 1476 O O . ARG A 1 197 ? 17.906 -11.008 1.703 1 96.44 197 ARG A O 1
ATOM 1483 N N . GLY A 1 198 ? 20.016 -10.359 2.016 1 95.5 198 GLY A N 1
ATOM 1484 C CA . GLY A 1 198 ? 20.141 -11.062 3.281 1 95.5 198 GLY A CA 1
ATOM 1485 C C . GLY A 1 198 ? 19.547 -10.297 4.449 1 95.5 198 GLY A C 1
ATOM 1486 O O . GLY A 1 198 ? 19.391 -9.07 4.379 1 95.5 198 GLY A O 1
ATOM 1487 N N . CYS A 1 199 ? 19.172 -11.008 5.457 1 95.62 199 CYS A N 1
ATOM 1488 C CA . CYS A 1 199 ? 18.672 -10.445 6.707 1 95.62 199 CYS A CA 1
ATOM 1489 C C . CYS A 1 199 ? 19.453 -10.969 7.898 1 95.62 199 CYS A C 1
ATOM 1491 O O . CYS A 1 199 ? 19.688 -12.172 8.016 1 95.62 199 CYS A O 1
ATOM 1493 N N . LYS A 1 200 ? 19.891 -10.055 8.766 1 94.25 200 LYS A N 1
ATOM 1494 C CA . LYS A 1 200 ? 20.75 -10.43 9.891 1 94.25 200 LYS A CA 1
ATOM 1495 C C . LYS A 1 200 ? 20.031 -11.414 10.812 1 94.25 200 LYS A C 1
ATOM 1497 O O . LYS A 1 200 ? 20.641 -12.383 11.273 1 94.25 200 LYS A O 1
ATOM 1502 N N . SER A 1 201 ? 18.844 -11.141 11.125 1 97 201 SER A N 1
ATOM 1503 C CA . SER A 1 201 ? 18 -11.984 11.961 1 97 201 SER A CA 1
ATOM 1504 C C . SER A 1 201 ? 16.516 -11.766 11.664 1 97 201 SER A C 1
ATOM 1506 O O . SER A 1 201 ? 16.156 -10.789 11.008 1 97 201 SER A O 1
ATOM 1508 N N . LEU A 1 202 ? 15.75 -12.727 12.18 1 97.94 202 LEU A N 1
ATOM 1509 C CA . LEU A 1 202 ? 14.305 -12.578 12.023 1 97.94 202 LEU A CA 1
ATOM 1510 C C . LEU A 1 202 ? 13.82 -11.273 12.641 1 97.94 202 LEU A C 1
ATOM 1512 O O . LEU A 1 202 ? 12.906 -10.633 12.125 1 97.94 202 LEU A O 1
ATOM 1516 N N . GLY A 1 203 ? 14.469 -10.82 13.734 1 98 203 GLY A N 1
ATOM 1517 C CA . GLY A 1 203 ? 14.125 -9.594 14.43 1 98 203 GLY A CA 1
ATOM 1518 C C . GLY A 1 203 ? 14.422 -8.344 13.617 1 98 203 GLY A C 1
ATOM 1519 O O . GLY A 1 203 ? 13.953 -7.25 13.953 1 98 203 GLY A O 1
ATOM 1520 N N . ASP A 1 204 ? 15.133 -8.492 12.508 1 97.5 204 ASP A N 1
ATOM 1521 C CA . ASP A 1 204 ? 15.477 -7.371 11.633 1 97.5 204 ASP A CA 1
ATOM 1522 C C . ASP A 1 204 ? 14.633 -7.387 10.359 1 97.5 204 ASP A C 1
ATOM 1524 O O . ASP A 1 204 ? 14.766 -6.5 9.516 1 97.5 204 ASP A O 1
ATOM 1528 N N . ALA A 1 205 ? 13.688 -8.336 10.25 1 98.06 205 ALA A N 1
ATOM 1529 C CA . ALA A 1 205 ? 12.992 -8.594 8.992 1 98.06 205 ALA A CA 1
ATOM 1530 C C . ALA A 1 205 ? 11.781 -7.68 8.836 1 98.06 205 ALA A C 1
ATOM 1532 O O . ALA A 1 205 ? 10.977 -7.547 9.75 1 98.06 205 ALA A O 1
ATOM 1533 N N . TYR A 1 206 ? 11.719 -7.004 7.688 1 98.12 206 TYR A N 1
ATOM 1534 C CA . TYR A 1 206 ? 10.461 -6.422 7.23 1 98.12 206 TYR A CA 1
ATOM 1535 C C . TYR A 1 206 ? 9.594 -7.473 6.555 1 98.12 206 TYR A C 1
ATOM 1537 O O . TYR A 1 206 ? 10.008 -8.094 5.574 1 98.12 206 TYR A O 1
ATOM 1545 N N . MET A 1 207 ? 8.367 -7.715 7.09 1 98.75 207 MET A N 1
ATOM 1546 C CA . MET A 1 207 ? 7.508 -8.789 6.602 1 98.75 207 MET A CA 1
ATOM 1547 C C . MET A 1 207 ? 6.203 -8.227 6.039 1 98.75 207 MET A C 1
ATOM 1549 O O . MET A 1 207 ? 5.586 -7.355 6.652 1 98.75 207 MET A O 1
ATOM 1553 N N . TYR A 1 208 ? 5.836 -8.727 4.891 1 98.81 208 TYR A N 1
ATOM 1554 C CA . TYR A 1 208 ? 4.551 -8.336 4.312 1 98.81 208 TYR A CA 1
ATOM 1555 C C . TYR A 1 208 ? 3.553 -9.484 4.375 1 98.81 208 TYR A C 1
ATOM 1557 O O . TYR A 1 208 ? 3.932 -10.648 4.254 1 98.81 208 TYR A O 1
ATOM 1565 N N . SER A 1 209 ? 2.342 -9.172 4.574 1 98.62 209 SER A N 1
ATOM 1566 C CA . SER A 1 209 ? 1.129 -9.938 4.289 1 98.62 209 SER A CA 1
ATOM 1567 C C . SER A 1 209 ? 0.057 -9.055 3.662 1 98.62 209 SER A C 1
ATOM 1569 O O . SER A 1 209 ? 0.091 -7.828 3.807 1 98.62 209 SER A O 1
ATOM 1571 N N . THR A 1 210 ? -0.829 -9.633 2.906 1 98 210 THR A N 1
ATOM 1572 C CA . THR A 1 210 ? -1.843 -8.82 2.246 1 98 210 THR A CA 1
ATOM 1573 C C . THR A 1 210 ? -2.746 -8.141 3.273 1 98 210 THR A C 1
ATOM 1575 O O . THR A 1 210 ? -2.975 -6.934 3.207 1 98 210 THR A O 1
ATOM 1578 N N . THR A 1 211 ? -3.314 -8.938 4.152 1 97.81 211 THR A N 1
ATOM 1579 C CA . THR A 1 211 ? -4.211 -8.453 5.195 1 97.81 211 THR A CA 1
ATOM 1580 C C . THR A 1 211 ? -4.113 -9.32 6.441 1 97.81 211 THR A C 1
ATOM 1582 O O . THR A 1 211 ? -3.922 -10.539 6.344 1 97.81 211 THR A O 1
ATOM 1585 N N . PRO A 1 212 ? -4.227 -8.664 7.605 1 96.94 212 PRO A N 1
ATOM 1586 C CA . PRO A 1 212 ? -4.246 -9.492 8.812 1 96.94 212 PRO A CA 1
ATOM 1587 C C . PRO A 1 212 ? -5.449 -10.43 8.859 1 96.94 212 PRO A C 1
ATOM 1589 O O . PRO A 1 212 ? -5.41 -11.453 9.562 1 96.94 212 PRO A O 1
ATOM 1592 N N . TYR A 1 213 ? -6.438 -10.156 8.109 1 95.88 213 TYR A N 1
ATOM 1593 C CA . TYR A 1 213 ? -7.703 -10.875 8.195 1 95.88 213 TYR A CA 1
ATOM 1594 C C . TYR A 1 213 ? -7.648 -12.172 7.387 1 95.88 213 TYR A C 1
ATOM 1596 O O . TYR A 1 213 ? -8.57 -12.984 7.445 1 95.88 213 TYR A O 1
ATOM 1604 N N . MET A 1 214 ? -6.547 -12.422 6.684 1 97.06 214 MET A N 1
ATOM 1605 C CA . MET A 1 214 ? -6.441 -13.641 5.887 1 97.06 214 MET A CA 1
ATOM 1606 C C . MET A 1 214 ? -6.027 -14.828 6.754 1 97.06 214 MET A C 1
ATOM 1608 O O . MET A 1 214 ? -6.074 -15.977 6.309 1 97.06 214 MET A O 1
ATOM 1612 N N . PHE A 1 215 ? -5.648 -14.492 7.934 1 97.19 215 PHE A N 1
ATOM 1613 C CA . PHE A 1 215 ? -5.258 -15.523 8.891 1 97.19 215 PHE A CA 1
ATOM 1614 C C . PHE A 1 215 ? -6.391 -15.812 9.867 1 97.19 215 PHE A C 1
ATOM 1616 O O . PHE A 1 215 ? -6.832 -14.914 10.594 1 97.19 215 PHE A O 1
ATOM 1623 N N . GLU A 1 216 ? -6.852 -16.953 9.906 1 93.88 216 GLU A N 1
ATOM 1624 C CA . GLU A 1 216 ? -7.949 -17.391 10.766 1 93.88 216 GLU A CA 1
ATOM 1625 C C . GLU A 1 216 ? -7.789 -18.844 11.164 1 93.88 216 GLU A C 1
ATOM 1627 O O . GLU A 1 216 ? -7.008 -19.578 10.555 1 93.88 216 GLU A O 1
ATOM 1632 N N . GLY A 1 217 ? -8.469 -19.219 12.219 1 92.88 217 GLY A N 1
ATOM 1633 C CA . GLY A 1 217 ? -8.422 -20.609 12.641 1 92.88 217 GLY A CA 1
ATOM 1634 C C . GLY A 1 217 ? -7.02 -21.094 12.969 1 92.88 217 GLY A C 1
ATOM 1635 O O . GLY A 1 217 ? -6.305 -20.453 13.742 1 92.88 217 GLY A O 1
ATOM 1636 N N . ASP A 1 218 ? -6.602 -22.156 12.227 1 90.94 218 ASP A N 1
ATOM 1637 C CA . ASP A 1 218 ? -5.359 -22.859 12.555 1 90.94 218 ASP A CA 1
ATOM 1638 C C . ASP A 1 218 ? -4.148 -22.062 12.07 1 90.94 218 ASP A C 1
ATOM 1640 O O . ASP A 1 218 ? -3.023 -22.312 12.523 1 90.94 218 ASP A O 1
ATOM 1644 N N . ASN A 1 219 ? -4.355 -21.094 11.188 1 93.81 219 ASN A N 1
ATOM 1645 C CA . ASN A 1 219 ? -3.182 -20.422 10.656 1 93.81 219 ASN A CA 1
ATOM 1646 C C . ASN A 1 219 ? -2.916 -19.109 11.383 1 93.81 219 ASN A C 1
ATOM 1648 O O . ASN A 1 219 ? -1.89 -18.469 11.156 1 93.81 219 ASN A O 1
ATOM 1652 N N . LEU A 1 220 ? -3.803 -18.75 12.297 1 95.88 220 LEU A N 1
ATOM 1653 C CA . LEU A 1 220 ? -3.658 -17.484 13 1 95.88 220 LEU A CA 1
ATOM 1654 C C . LEU A 1 220 ? -2.479 -17.516 13.969 1 95.88 220 LEU A C 1
ATOM 1656 O O . LEU A 1 220 ? -1.633 -16.625 13.961 1 95.88 220 LEU A O 1
ATOM 1660 N N . THR A 1 221 ? -2.438 -18.469 14.766 1 96.19 221 THR A N 1
ATOM 1661 C CA . THR A 1 221 ? -1.443 -18.562 15.828 1 96.19 221 THR A CA 1
ATOM 1662 C C . THR A 1 221 ? -0.034 -18.641 15.25 1 96.19 221 THR A C 1
ATOM 1664 O O . THR A 1 221 ? 0.852 -17.875 15.656 1 96.19 221 THR A O 1
ATOM 1667 N N . PRO A 1 222 ? 0.151 -19.562 14.273 1 97 222 PRO A N 1
ATOM 1668 C CA . PRO A 1 222 ? 1.488 -19.594 13.672 1 97 222 PRO A CA 1
ATOM 1669 C C . PRO A 1 222 ? 1.904 -18.25 13.086 1 97 222 PRO A C 1
ATOM 1671 O O . PRO A 1 222 ? 3.047 -17.812 13.258 1 97 222 PRO A O 1
ATOM 1674 N N . TYR A 1 223 ? 1.016 -17.609 12.438 1 98.12 223 TYR A N 1
ATOM 1675 C CA . TYR A 1 223 ? 1.332 -16.312 11.852 1 98.12 223 TYR A CA 1
ATOM 1676 C C . TYR A 1 223 ? 1.682 -15.297 12.93 1 98.12 223 TYR A C 1
ATOM 1678 O O . TYR A 1 223 ? 2.676 -14.57 12.82 1 98.12 223 TYR A O 1
ATOM 1686 N N . LYS A 1 224 ? 0.868 -15.18 13.93 1 97.38 224 LYS A N 1
ATOM 1687 C CA . LYS A 1 224 ? 1.064 -14.219 15.008 1 97.38 224 LYS A CA 1
ATOM 1688 C C . LYS A 1 224 ? 2.424 -14.406 15.672 1 97.38 224 LYS A C 1
ATOM 1690 O O . LYS A 1 224 ? 3.057 -13.438 16.094 1 97.38 224 LYS A O 1
ATOM 1695 N N . GLU A 1 225 ? 2.777 -15.641 15.75 1 97.5 225 GLU A N 1
ATOM 1696 C CA . GLU A 1 225 ? 4.062 -15.938 16.375 1 97.5 225 GLU A CA 1
ATOM 1697 C C . GLU A 1 225 ? 5.219 -15.344 15.57 1 97.5 225 GLU A C 1
ATOM 1699 O O . GLU A 1 225 ? 6.156 -14.781 16.141 1 97.5 225 GLU A O 1
ATOM 1704 N N . VAL A 1 226 ? 5.188 -15.461 14.273 1 98.44 226 VAL A N 1
ATOM 1705 C CA . VAL A 1 226 ? 6.223 -14.867 13.438 1 98.44 226 VAL A CA 1
ATOM 1706 C C . VAL A 1 226 ? 6.133 -13.344 13.5 1 98.44 226 VAL A C 1
ATOM 1708 O O . VAL A 1 226 ? 7.145 -12.664 13.656 1 98.44 226 VAL A O 1
ATOM 1711 N N . ALA A 1 227 ? 4.914 -12.844 13.406 1 98.25 227 ALA A N 1
ATOM 1712 C CA . ALA A 1 227 ? 4.68 -11.406 13.367 1 98.25 227 ALA A CA 1
ATOM 1713 C C . ALA A 1 227 ? 5.234 -10.727 14.617 1 98.25 227 ALA A C 1
ATOM 1715 O O . ALA A 1 227 ? 5.711 -9.594 14.562 1 98.25 227 ALA A O 1
ATOM 1716 N N . LYS A 1 228 ? 5.207 -11.367 15.703 1 97 228 LYS A N 1
ATOM 1717 C CA . LYS A 1 228 ? 5.691 -10.836 16.969 1 97 228 LYS A CA 1
ATOM 1718 C C . LYS A 1 228 ? 7.215 -10.75 16.984 1 97 228 LYS A C 1
ATOM 1720 O O . LYS A 1 228 ? 7.801 -10.062 17.828 1 97 228 LYS A O 1
ATOM 1725 N N . HIS A 1 229 ? 7.867 -11.438 16.094 1 97.81 229 HIS A N 1
ATOM 1726 C CA . HIS A 1 229 ? 9.312 -11.594 16.219 1 97.81 229 HIS A CA 1
ATOM 1727 C C . HIS A 1 229 ? 10.047 -10.938 15.062 1 97.81 229 HIS A C 1
ATOM 1729 O O . HIS A 1 229 ? 11.281 -10.984 14.992 1 97.81 229 HIS A O 1
ATOM 1735 N N . VAL A 1 230 ? 9.312 -10.414 14.148 1 98.44 230 VAL A N 1
ATOM 1736 C CA . VAL A 1 230 ? 9.953 -9.664 13.07 1 98.44 230 VAL A CA 1
ATOM 1737 C C . VAL A 1 230 ? 10.102 -8.195 13.477 1 98.44 230 VAL A C 1
ATOM 1739 O O . VAL A 1 230 ? 9.562 -7.773 14.5 1 98.44 230 VAL A O 1
ATOM 1742 N N . LYS A 1 231 ? 10.906 -7.453 12.695 1 97 231 LYS A N 1
ATOM 1743 C CA . LYS A 1 231 ? 11.078 -6.027 12.969 1 97 231 LYS A CA 1
ATOM 1744 C C . LYS A 1 231 ? 9.758 -5.285 12.859 1 97 231 LYS A C 1
ATOM 1746 O O . LYS A 1 231 ? 9.367 -4.555 13.773 1 97 231 LYS A O 1
ATOM 1751 N N . VAL A 1 232 ? 9.055 -5.477 11.711 1 96.62 232 VAL A N 1
ATOM 1752 C CA . VAL A 1 232 ? 7.777 -4.816 11.477 1 96.62 232 VAL A CA 1
ATOM 1753 C C . VAL A 1 232 ? 6.918 -5.668 10.547 1 96.62 232 VAL A C 1
ATOM 1755 O O . VAL A 1 232 ? 7.328 -5.977 9.422 1 96.62 232 VAL A O 1
ATOM 1758 N N . PRO A 1 233 ? 5.738 -6.082 11 1 98.06 233 PRO A N 1
ATOM 1759 C CA . PRO A 1 233 ? 4.758 -6.645 10.062 1 98.06 233 PRO A CA 1
ATOM 1760 C C . PRO A 1 233 ? 4.004 -5.574 9.281 1 98.06 233 PRO A C 1
ATOM 1762 O O . PRO A 1 233 ? 3.477 -4.629 9.875 1 98.06 233 PRO A O 1
ATOM 1765 N N . MET A 1 234 ? 4.004 -5.664 8.047 1 98.06 234 MET A N 1
ATOM 1766 C CA . MET A 1 234 ? 3.363 -4.695 7.16 1 98.06 234 MET A CA 1
ATOM 1767 C C . MET A 1 234 ? 2.287 -5.363 6.309 1 98.06 234 MET A C 1
ATOM 1769 O O . MET A 1 234 ? 2.312 -6.578 6.113 1 98.06 234 MET A O 1
ATOM 1773 N N . PHE A 1 235 ? 1.331 -4.555 5.793 1 98.31 235 PHE A N 1
ATOM 1774 C CA . PHE A 1 235 ? 0.188 -5.09 5.062 1 98.31 235 PHE A CA 1
ATOM 1775 C C . PHE A 1 235 ? -0.102 -4.254 3.82 1 98.31 235 PHE A C 1
ATOM 1777 O O . PHE A 1 235 ? 0.482 -3.182 3.639 1 98.31 235 PHE A O 1
ATOM 1784 N N . GLY A 1 236 ? -1 -4.781 3.002 1 97.75 236 GLY A N 1
ATOM 1785 C CA . GLY A 1 236 ? -1.598 -4.016 1.92 1 97.75 236 GLY A CA 1
ATOM 1786 C C . GLY A 1 236 ? -0.713 -3.93 0.69 1 97.75 236 GLY A C 1
ATOM 1787 O O . GLY A 1 236 ? -0.7 -2.91 -0.002 1 97.75 236 GLY A O 1
ATOM 1788 N N . CYS A 1 237 ? -0.014 -4.938 0.376 1 96.88 237 CYS A N 1
ATOM 1789 C CA . CYS A 1 237 ? 0.934 -4.863 -0.73 1 96.88 237 CYS A CA 1
ATOM 1790 C C . CYS A 1 237 ? 0.64 -5.93 -1.776 1 96.88 237 CYS A C 1
ATOM 1792 O O . CYS A 1 237 ? 1.187 -5.895 -2.879 1 96.88 237 CYS A O 1
ATOM 1794 N N . ASP A 1 238 ? -0.275 -6.859 -1.595 1 96 238 ASP A N 1
ATOM 1795 C CA . ASP A 1 238 ? -0.71 -7.902 -2.518 1 96 238 ASP A CA 1
ATOM 1796 C C . ASP A 1 238 ? 0.486 -8.602 -3.158 1 96 238 ASP A C 1
ATOM 1798 O O . ASP A 1 238 ? 1.475 -8.898 -2.484 1 96 238 ASP A O 1
ATOM 1802 N N . CYS A 1 239 ? 0.373 -8.977 -4.457 1 98.75 239 CYS A N 1
ATOM 1803 C CA . CYS A 1 239 ? 1.458 -9.672 -5.145 1 98.75 239 CYS A CA 1
ATOM 1804 C C . CYS A 1 239 ? 2.684 -8.773 -5.273 1 98.75 239 CYS A C 1
ATOM 1806 O O . CYS A 1 239 ? 3.803 -9.266 -5.43 1 98.75 239 CYS A O 1
ATOM 1808 N N . TYR A 1 240 ? 2.49 -7.508 -5.156 1 98.88 240 TYR A N 1
ATOM 1809 C CA . TYR A 1 240 ? 3.578 -6.547 -5.301 1 98.88 240 TYR A CA 1
ATOM 1810 C C . TYR A 1 240 ? 4.637 -6.754 -4.223 1 98.88 240 TYR A C 1
ATOM 1812 O O . TYR A 1 240 ? 5.82 -6.508 -4.453 1 98.88 240 TYR A O 1
ATOM 1820 N N . ALA A 1 241 ? 4.234 -7.242 -3.072 1 98.88 241 ALA A N 1
ATOM 1821 C CA . ALA A 1 241 ? 5.164 -7.531 -1.983 1 98.88 241 ALA A CA 1
ATOM 1822 C C . ALA A 1 241 ? 6.238 -8.523 -2.426 1 98.88 241 ALA A C 1
ATOM 1824 O O . ALA A 1 241 ? 7.406 -8.391 -2.049 1 98.88 241 ALA A O 1
ATOM 1825 N N . TYR A 1 242 ? 5.812 -9.508 -3.217 1 98.94 242 TYR A N 1
ATOM 1826 C CA . TYR A 1 242 ? 6.762 -10.5 -3.713 1 98.94 242 TYR A CA 1
ATOM 1827 C C . TYR A 1 242 ? 7.762 -9.867 -4.672 1 98.94 242 TYR A C 1
ATOM 1829 O O . TYR A 1 242 ? 8.938 -10.25 -4.695 1 98.94 242 TYR A O 1
ATOM 1837 N N . GLY A 1 243 ? 7.242 -8.93 -5.477 1 98.88 243 GLY A N 1
ATOM 1838 C CA . GLY A 1 243 ? 8.156 -8.172 -6.309 1 98.88 243 GLY A CA 1
ATOM 1839 C C . GLY A 1 243 ? 9.188 -7.395 -5.508 1 98.88 243 GLY A C 1
ATOM 1840 O O . GLY A 1 243 ? 10.375 -7.387 -5.852 1 98.88 243 GLY A O 1
ATOM 1841 N N . LEU A 1 244 ? 8.742 -6.742 -4.434 1 98.69 244 LEU A N 1
ATOM 1842 C CA . LEU A 1 244 ? 9.648 -5.996 -3.562 1 98.69 244 LEU A CA 1
ATOM 1843 C C . LEU A 1 244 ? 10.672 -6.93 -2.92 1 98.69 244 LEU A C 1
ATOM 1845 O O . LEU A 1 244 ? 11.852 -6.582 -2.812 1 98.69 244 LEU A O 1
ATOM 1849 N N . LEU A 1 245 ? 10.219 -8.086 -2.51 1 98.75 245 LEU A N 1
ATOM 1850 C CA . LEU A 1 245 ? 11.117 -9.086 -1.931 1 98.75 245 LEU A CA 1
ATOM 1851 C C . LEU A 1 245 ? 12.18 -9.508 -2.938 1 98.75 245 LEU A C 1
ATOM 1853 O O . LEU A 1 245 ? 13.367 -9.516 -2.621 1 98.75 245 LEU A O 1
ATOM 1857 N N . ALA A 1 246 ? 11.734 -9.82 -4.137 1 98.94 246 ALA A N 1
ATOM 1858 C CA . ALA A 1 246 ? 12.641 -10.289 -5.184 1 98.94 246 ALA A CA 1
ATOM 1859 C C . ALA A 1 246 ? 13.688 -9.227 -5.508 1 98.94 246 ALA A C 1
ATOM 1861 O O . ALA A 1 246 ? 14.828 -9.555 -5.848 1 98.94 246 ALA A O 1
ATOM 1862 N N . ALA A 1 247 ? 13.273 -7.98 -5.363 1 98.44 247 ALA A N 1
ATOM 1863 C CA . ALA A 1 247 ? 14.156 -6.867 -5.715 1 98.44 247 ALA A CA 1
ATOM 1864 C C . ALA A 1 247 ? 15.008 -6.449 -4.523 1 98.44 247 ALA A C 1
ATOM 1866 O O . ALA A 1 247 ? 15.781 -5.492 -4.609 1 98.44 247 ALA A O 1
ATOM 1867 N N . GLY A 1 248 ? 14.844 -7.066 -3.422 1 97.75 248 GLY A N 1
ATOM 1868 C CA . GLY A 1 248 ? 15.711 -6.832 -2.283 1 97.75 248 GLY A CA 1
ATOM 1869 C C . GLY A 1 248 ? 15.242 -5.699 -1.393 1 97.75 248 GLY A C 1
ATOM 1870 O O . GLY A 1 248 ? 16.047 -5.027 -0.748 1 97.75 248 GLY A O 1
ATOM 1871 N N . HIS A 1 249 ? 13.953 -5.488 -1.312 1 97.38 249 HIS A N 1
ATOM 1872 C CA . HIS A 1 249 ? 13.453 -4.332 -0.579 1 97.38 249 HIS A CA 1
ATOM 1873 C C . HIS A 1 249 ? 12.766 -4.754 0.717 1 97.38 249 HIS A C 1
ATOM 1875 O O . HIS A 1 249 ? 12.484 -3.916 1.576 1 97.38 249 HIS A O 1
ATOM 1881 N N . CYS A 1 250 ? 12.5 -5.977 0.903 1 97.44 250 CYS A N 1
ATOM 1882 C CA . CYS A 1 250 ? 12 -6.539 2.152 1 97.44 250 CYS A CA 1
ATOM 1883 C C . CYS A 1 250 ? 12.492 -7.965 2.346 1 97.44 250 CYS A C 1
ATOM 1885 O O . CYS A 1 250 ? 13.297 -8.461 1.552 1 97.44 250 CYS A O 1
ATOM 1887 N N . ASP A 1 251 ? 12.016 -8.688 3.426 1 98.56 251 ASP A N 1
ATOM 1888 C CA . ASP A 1 251 ? 12.766 -9.875 3.834 1 98.56 251 ASP A CA 1
ATOM 1889 C C . ASP A 1 251 ? 11.867 -11.109 3.844 1 98.56 251 ASP A C 1
ATOM 1891 O O . ASP A 1 251 ? 12.359 -12.234 3.754 1 98.56 251 ASP A O 1
ATOM 1895 N N . LEU A 1 252 ? 10.594 -10.836 3.99 1 98.88 252 LEU A N 1
ATOM 1896 C CA . LEU A 1 252 ? 9.688 -11.961 4.246 1 98.88 252 LEU A CA 1
ATOM 1897 C C . LEU A 1 252 ? 8.273 -11.633 3.785 1 98.88 252 LEU A C 1
ATOM 1899 O O . LEU A 1 252 ? 7.793 -10.516 3.986 1 98.88 252 LEU A O 1
ATOM 1903 N N . VAL A 1 253 ? 7.621 -12.586 3.117 1 98.94 253 VAL A N 1
ATOM 1904 C CA . VAL A 1 253 ? 6.191 -12.531 2.828 1 98.94 253 VAL A CA 1
ATOM 1905 C C . VAL A 1 253 ? 5.52 -13.82 3.297 1 98.94 253 VAL A C 1
ATOM 1907 O O . VAL A 1 253 ? 5.969 -14.914 2.963 1 98.94 253 VAL A O 1
ATOM 1910 N N . ILE A 1 254 ? 4.496 -13.695 4.145 1 98.88 254 ILE A N 1
ATOM 1911 C CA . ILE A 1 254 ? 3.73 -14.828 4.648 1 98.88 254 ILE A CA 1
ATOM 1912 C C . ILE A 1 254 ? 2.246 -14.617 4.359 1 98.88 254 ILE A C 1
ATOM 1914 O O . ILE A 1 254 ? 1.68 -13.586 4.707 1 98.88 254 ILE A O 1
ATOM 1918 N N . GLU A 1 255 ? 1.659 -15.602 3.73 1 98.69 255 GLU A N 1
ATOM 1919 C CA . GLU A 1 255 ? 0.247 -15.469 3.387 1 98.69 255 GLU A CA 1
ATOM 1920 C C . GLU A 1 255 ? -0.493 -16.797 3.547 1 98.69 255 GLU A C 1
ATOM 1922 O O . GLU A 1 255 ? 0.129 -17.859 3.59 1 98.69 255 GLU A O 1
ATOM 1927 N N . ALA A 1 256 ? -1.749 -16.672 3.742 1 97.75 256 ALA A N 1
ATOM 1928 C CA . ALA A 1 256 ? -2.678 -17.797 3.83 1 97.75 256 ALA A CA 1
ATOM 1929 C C . ALA A 1 256 ? -3.916 -17.547 2.975 1 97.75 256 ALA A C 1
ATOM 1931 O O . ALA A 1 256 ? -4.086 -16.469 2.41 1 97.75 256 ALA A O 1
ATOM 1932 N N . ASP A 1 257 ? -4.676 -18.594 2.76 1 95.12 257 ASP A N 1
ATOM 1933 C CA . ASP A 1 257 ? -5.934 -18.547 2.018 1 95.12 257 ASP A CA 1
ATOM 1934 C C . ASP A 1 257 ? -5.695 -18.141 0.565 1 95.12 257 ASP A C 1
ATOM 1936 O O . ASP A 1 257 ? -6.426 -17.297 0.021 1 95.12 257 ASP A O 1
ATOM 1940 N N . LEU A 1 258 ? -4.625 -18.641 0 1 96.5 258 LEU A N 1
ATOM 1941 C CA . LEU A 1 258 ? -4.312 -18.359 -1.395 1 96.5 258 LEU A CA 1
ATOM 1942 C C . LEU A 1 258 ? -4.727 -19.516 -2.299 1 96.5 258 LEU A C 1
ATOM 1944 O O . LEU A 1 258 ? -4.852 -20.641 -1.842 1 96.5 258 LEU A O 1
ATOM 1948 N N . LYS A 1 259 ? -5.023 -19.188 -3.494 1 95.19 259 LYS A N 1
ATOM 1949 C CA . LYS A 1 259 ? -5.172 -20.172 -4.57 1 95.19 259 LYS A CA 1
ATOM 1950 C C . LYS A 1 259 ? -3.912 -20.234 -5.426 1 95.19 259 LYS A C 1
ATOM 1952 O O . LYS A 1 259 ? -3.107 -19.312 -5.438 1 95.19 259 LYS A O 1
ATOM 1957 N N . PRO A 1 260 ? -3.74 -21.328 -6.129 1 95.38 260 PRO A N 1
ATOM 1958 C CA . PRO A 1 260 ? -2.504 -21.5 -6.895 1 95.38 260 PRO A CA 1
ATOM 1959 C C . PRO A 1 260 ? -2.254 -20.344 -7.871 1 95.38 260 PRO A C 1
ATOM 1961 O O . PRO A 1 260 ? -1.104 -19.953 -8.086 1 95.38 260 PRO A O 1
ATOM 1964 N N . TYR A 1 261 ? -3.264 -19.734 -8.461 1 96.5 261 TYR A N 1
ATOM 1965 C CA . TYR A 1 261 ? -3.051 -18.672 -9.445 1 96.5 261 TYR A CA 1
ATOM 1966 C C . TYR A 1 261 ? -2.572 -17.391 -8.766 1 96.5 261 TYR A C 1
ATOM 1968 O O . TYR A 1 261 ? -2.119 -16.453 -9.438 1 96.5 261 TYR A O 1
ATOM 1976 N N . ASP A 1 262 ? -2.545 -17.391 -7.41 1 97.44 262 ASP A N 1
ATOM 1977 C CA . ASP A 1 262 ? -2.117 -16.219 -6.652 1 97.44 262 ASP A CA 1
ATOM 1978 C C . ASP A 1 262 ? -0.6 -16.188 -6.488 1 97.44 262 ASP A C 1
ATOM 1980 O O . ASP A 1 262 ? -0.017 -15.141 -6.207 1 97.44 262 ASP A O 1
ATOM 1984 N N . TYR A 1 263 ? 0.048 -17.406 -6.605 1 98.12 263 TYR A N 1
ATOM 1985 C CA . TYR A 1 263 ? 1.444 -17.359 -6.188 1 98.12 263 TYR A CA 1
ATOM 1986 C C . TYR A 1 263 ? 2.33 -18.125 -7.156 1 98.12 263 TYR A C 1
ATOM 1988 O O . TYR A 1 263 ? 3.557 -18.016 -7.113 1 98.12 263 TYR A O 1
ATOM 1996 N N . MET A 1 264 ? 1.821 -18.906 -8.086 1 98.25 264 MET A N 1
ATOM 1997 C CA . MET A 1 264 ? 2.648 -19.75 -8.945 1 98.25 264 MET A CA 1
ATOM 1998 C C . MET A 1 264 ? 3.605 -18.891 -9.781 1 98.25 264 MET A C 1
ATOM 2000 O O . MET A 1 264 ? 4.75 -19.297 -10.008 1 98.25 264 MET A O 1
ATOM 2004 N N . ALA A 1 265 ? 3.129 -17.75 -10.258 1 98.88 265 ALA A N 1
ATOM 2005 C CA . ALA A 1 265 ? 3.967 -16.859 -11.062 1 98.88 265 ALA A CA 1
ATOM 2006 C C . ALA A 1 265 ? 5.137 -16.328 -10.25 1 98.88 265 ALA A C 1
ATOM 2008 O O . ALA A 1 265 ? 6.191 -16 -10.797 1 98.88 265 ALA A O 1
ATOM 2009 N N . LEU A 1 266 ? 4.949 -16.234 -8.984 1 98.94 266 LEU A N 1
ATOM 2010 C CA . LEU A 1 266 ? 5.906 -15.57 -8.109 1 98.94 266 LEU A CA 1
ATOM 2011 C C . LEU A 1 266 ? 7.043 -16.516 -7.727 1 98.94 266 LEU A C 1
ATOM 2013 O O . LEU A 1 266 ? 8.133 -16.062 -7.359 1 98.94 266 LEU A O 1
ATOM 2017 N N . VAL A 1 267 ? 6.867 -17.828 -7.891 1 98.88 267 VAL A N 1
ATOM 2018 C CA . VAL A 1 267 ? 7.824 -18.828 -7.449 1 98.88 267 VAL A CA 1
ATOM 2019 C C . VAL A 1 267 ? 9.117 -18.703 -8.258 1 98.88 267 VAL A C 1
ATOM 2021 O O . VAL A 1 267 ? 10.188 -18.5 -7.688 1 98.88 267 VAL A O 1
ATOM 2024 N N . PRO A 1 268 ? 9.062 -18.75 -9.617 1 98.88 268 PRO A N 1
ATOM 2025 C CA . PRO A 1 268 ? 10.312 -18.609 -10.367 1 98.88 268 PRO A CA 1
ATOM 2026 C C . PRO A 1 268 ? 10.977 -17.25 -10.172 1 98.88 268 PRO A C 1
ATOM 2028 O O . PRO A 1 268 ? 12.203 -17.156 -10.227 1 98.88 268 PRO A O 1
ATOM 2031 N N . ILE A 1 269 ? 10.156 -16.219 -9.922 1 98.94 269 ILE A N 1
ATOM 2032 C CA . ILE A 1 269 ? 10.688 -14.875 -9.719 1 98.94 269 ILE A CA 1
ATOM 2033 C C . ILE A 1 269 ? 11.523 -14.836 -8.445 1 98.94 269 ILE A C 1
ATOM 2035 O O . ILE A 1 269 ? 12.672 -14.383 -8.453 1 98.94 269 ILE A O 1
ATOM 2039 N N . ILE A 1 270 ? 10.953 -15.32 -7.348 1 98.94 270 ILE A N 1
ATOM 2040 C CA . ILE A 1 270 ? 11.641 -15.289 -6.059 1 98.94 270 ILE A CA 1
ATOM 2041 C C . ILE A 1 270 ? 12.883 -16.172 -6.113 1 98.94 270 ILE A C 1
ATOM 2043 O O . ILE A 1 270 ? 13.969 -15.758 -5.691 1 98.94 270 ILE A O 1
ATOM 2047 N N . LYS A 1 271 ? 12.766 -17.391 -6.648 1 98.81 271 LYS A N 1
ATOM 2048 C CA . LYS A 1 271 ? 13.883 -18.328 -6.699 1 98.81 271 LYS A CA 1
ATOM 2049 C C . LYS A 1 271 ? 14.992 -17.812 -7.609 1 98.81 271 LYS A C 1
ATOM 2051 O O . LYS A 1 271 ? 16.172 -17.875 -7.262 1 98.81 271 LYS A O 1
ATOM 2056 N N . GLY A 1 272 ? 14.594 -17.234 -8.742 1 98.81 272 GLY A N 1
ATOM 2057 C CA . GLY A 1 272 ? 15.578 -16.672 -9.656 1 98.81 272 GLY A CA 1
ATOM 2058 C C . GLY A 1 272 ? 16.312 -15.484 -9.078 1 98.81 272 GLY A C 1
ATOM 2059 O O . GLY A 1 272 ? 17.406 -15.148 -9.523 1 98.81 272 GLY A O 1
ATOM 2060 N N . ALA A 1 273 ? 15.703 -14.812 -8.141 1 98.88 273 ALA A N 1
ATOM 2061 C CA . ALA A 1 273 ? 16.312 -13.664 -7.48 1 98.88 273 ALA A CA 1
ATOM 2062 C C . ALA A 1 273 ? 17.188 -14.102 -6.305 1 98.88 273 ALA A C 1
ATOM 2064 O O . ALA A 1 273 ? 17.859 -13.281 -5.68 1 98.88 273 ALA A O 1
ATOM 2065 N N . GLY A 1 274 ? 17.172 -15.367 -6 1 98.75 274 GLY A N 1
ATOM 2066 C CA . GLY A 1 274 ? 18.016 -15.891 -4.949 1 98.75 274 GLY A CA 1
ATOM 2067 C C . GLY A 1 274 ? 17.281 -16.156 -3.65 1 98.75 274 GLY A C 1
ATOM 2068 O O . GLY A 1 274 ? 17.891 -16.547 -2.654 1 98.75 274 GLY A O 1
ATOM 2069 N N . GLY A 1 275 ? 15.984 -15.984 -3.662 1 98.88 275 GLY A N 1
ATOM 2070 C CA . GLY A 1 275 ? 15.188 -16.203 -2.469 1 98.88 275 GLY A CA 1
ATOM 2071 C C . GLY A 1 275 ? 14.688 -17.641 -2.342 1 98.88 275 GLY A C 1
ATOM 2072 O O . GLY A 1 275 ? 15.055 -18.5 -3.145 1 98.88 275 GLY A O 1
ATOM 2073 N N . VAL A 1 276 ? 13.906 -17.875 -1.213 1 98.81 276 VAL A N 1
ATOM 2074 C CA . VAL A 1 276 ? 13.281 -19.172 -0.931 1 98.81 276 VAL A CA 1
ATOM 2075 C C . VAL A 1 276 ? 11.758 -19 -0.894 1 98.81 276 VAL A C 1
ATOM 2077 O O . VAL A 1 276 ? 11.25 -18.031 -0.337 1 98.81 276 VAL A O 1
ATOM 2080 N N . PHE A 1 277 ? 11.055 -19.891 -1.491 1 98.94 277 PHE A N 1
ATOM 2081 C CA . PHE A 1 277 ? 9.602 -19.828 -1.537 1 98.94 277 PHE A CA 1
ATOM 2082 C C . PHE A 1 277 ? 8.984 -21.219 -1.411 1 98.94 277 PHE A C 1
ATOM 2084 O O . PHE A 1 277 ? 9.156 -22.062 -2.293 1 98.94 277 PHE A O 1
ATOM 2091 N N . THR A 1 278 ? 8.281 -21.5 -0.319 1 98.75 278 THR A N 1
ATOM 2092 C CA . THR A 1 278 ? 7.684 -22.797 -0.02 1 98.75 278 THR A CA 1
ATOM 2093 C C . THR A 1 278 ? 6.305 -22.625 0.611 1 98.75 278 THR A C 1
ATOM 2095 O O . THR A 1 278 ? 5.844 -21.5 0.817 1 98.75 278 THR A O 1
ATOM 2098 N N . ASP A 1 279 ? 5.676 -23.734 0.82 1 98.06 279 ASP A N 1
ATOM 2099 C CA . ASP A 1 279 ? 4.535 -23.656 1.729 1 98.06 279 ASP A CA 1
ATOM 2100 C C . ASP A 1 279 ? 4.996 -23.594 3.184 1 98.06 279 ASP A C 1
ATOM 2102 O O . ASP A 1 279 ? 6.195 -23.531 3.457 1 98.06 279 ASP A O 1
ATOM 2106 N N . TRP A 1 280 ? 4.055 -23.562 4.133 1 97.56 280 TRP A N 1
ATOM 2107 C CA . TRP A 1 280 ? 4.379 -23.359 5.539 1 97.56 280 TRP A CA 1
ATOM 2108 C C . TRP A 1 280 ? 5.09 -24.578 6.121 1 97.56 280 TRP A C 1
ATOM 2110 O O . TRP A 1 280 ? 5.652 -24.516 7.215 1 97.56 280 TRP A O 1
ATOM 2120 N N . LYS A 1 281 ? 5.156 -25.672 5.375 1 95 281 LYS A N 1
ATOM 2121 C CA . LYS A 1 281 ? 5.832 -26.891 5.82 1 95 281 LYS A CA 1
ATOM 2122 C C . LYS A 1 281 ? 7.199 -27.031 5.16 1 95 281 LYS A C 1
ATOM 2124 O O . LYS A 1 281 ? 7.871 -28.062 5.328 1 95 281 LYS A O 1
ATOM 2129 N N . GLY A 1 282 ? 7.574 -26.094 4.367 1 97.19 282 GLY A N 1
ATOM 2130 C CA . GLY A 1 282 ? 8.875 -26.109 3.715 1 97.19 282 GLY A CA 1
ATOM 2131 C C . GLY A 1 282 ? 8.875 -26.875 2.412 1 97.19 282 GLY A C 1
ATOM 2132 O O . GLY A 1 282 ? 9.938 -27.156 1.852 1 97.19 282 GLY A O 1
ATOM 2133 N N . ARG A 1 283 ? 7.719 -27.203 1.951 1 97.5 283 ARG A N 1
ATOM 2134 C CA . ARG A 1 283 ? 7.629 -28.016 0.741 1 97.5 283 ARG A CA 1
ATOM 2135 C C . ARG A 1 283 ? 7.594 -27.141 -0.505 1 97.5 283 ARG A C 1
ATOM 2137 O O . ARG A 1 283 ? 7.035 -26.031 -0.479 1 97.5 283 ARG A O 1
ATOM 2144 N N . GLU A 1 284 ? 8.117 -27.688 -1.567 1 97.75 284 GLU A N 1
ATOM 2145 C CA . GLU A 1 284 ? 8.078 -26.984 -2.85 1 97.75 284 GLU A CA 1
ATOM 2146 C C . GLU A 1 284 ? 6.645 -26.734 -3.303 1 97.75 284 GLU A C 1
ATOM 2148 O O . GLU A 1 284 ? 5.766 -27.562 -3.1 1 97.75 284 GLU A O 1
ATOM 2153 N N . LEU A 1 285 ? 6.434 -25.594 -3.928 1 97.75 285 LEU A N 1
ATOM 2154 C CA . LEU A 1 285 ? 5.117 -25.234 -4.438 1 97.75 285 LEU A CA 1
ATOM 2155 C C . LEU A 1 285 ? 4.895 -25.812 -5.832 1 97.75 285 LEU A C 1
ATOM 2157 O O . LEU A 1 285 ? 5.688 -25.562 -6.742 1 97.75 285 LEU A O 1
ATOM 2161 N N . ARG A 1 286 ? 3.906 -26.594 -5.957 1 95 286 ARG A N 1
ATOM 2162 C CA . ARG A 1 286 ? 3.537 -27.266 -7.199 1 95 286 ARG A CA 1
ATOM 2163 C C . ARG A 1 286 ? 2.021 -27.312 -7.371 1 95 286 ARG A C 1
ATOM 2165 O O . ARG A 1 286 ? 1.277 -27.172 -6.398 1 95 286 ARG A O 1
ATOM 2172 N N . TRP A 1 287 ? 1.658 -27.438 -8.586 1 91.5 287 TRP A N 1
ATOM 2173 C CA . TRP A 1 287 ? 0.233 -27.562 -8.867 1 91.5 287 TRP A CA 1
ATOM 2174 C C . TRP A 1 287 ? -0.006 -28.484 -10.062 1 91.5 287 TRP A C 1
ATOM 2176 O O . TRP A 1 287 ? 0.442 -28.203 -11.172 1 91.5 287 TRP A O 1
ATOM 2186 N N . GLU A 1 288 ? -0.556 -29.656 -9.906 1 80.31 288 GLU A N 1
ATOM 2187 C CA . GLU A 1 288 ? -0.973 -30.578 -10.961 1 80.31 288 GLU A CA 1
ATOM 2188 C C . GLU A 1 288 ? -2.479 -30.828 -10.906 1 80.31 288 GLU A C 1
ATOM 2190 O O . GLU A 1 288 ? -2.977 -31.766 -11.531 1 80.31 288 GLU A O 1
ATOM 2195 N N . GLY A 1 289 ? -3.102 -29.812 -10.5 1 73.12 289 GLY A N 1
ATOM 2196 C CA . GLY A 1 289 ? -4.43 -30.188 -10.031 1 73.12 289 GLY A CA 1
ATOM 2197 C C . GLY A 1 289 ? -5.484 -30.094 -11.117 1 73.12 289 GLY A C 1
ATOM 2198 O O . GLY A 1 289 ? -5.172 -29.828 -12.281 1 73.12 289 GLY A O 1
ATOM 2199 N N . SER A 1 290 ? -6.578 -30.688 -10.758 1 77 290 SER A N 1
ATOM 2200 C CA . SER A 1 290 ? -7.824 -30.75 -11.523 1 77 290 SER A CA 1
ATOM 2201 C C . SER A 1 290 ? -8.883 -29.828 -10.914 1 77 290 SER A C 1
ATOM 2203 O O . SER A 1 290 ? -8.68 -29.25 -9.844 1 77 290 SER A O 1
ATOM 2205 N N . GLN A 1 291 ? -9.812 -29.672 -11.766 1 77.19 291 GLN A N 1
ATOM 2206 C CA . GLN A 1 291 ? -10.945 -28.906 -11.258 1 77.19 291 GLN A CA 1
ATOM 2207 C C . GLN A 1 291 ? -11.461 -29.484 -9.938 1 77.19 291 GLN A C 1
ATOM 2209 O O . GLN A 1 291 ? -11.844 -28.734 -9.039 1 77.19 291 GLN A O 1
ATOM 2214 N N . GLU A 1 292 ? -11.406 -30.797 -9.844 1 77.31 292 GLU A N 1
ATOM 2215 C CA . GLU A 1 292 ? -11.859 -31.484 -8.641 1 77.31 292 GLU A CA 1
ATOM 2216 C C . GLU A 1 292 ? -10.953 -31.188 -7.449 1 77.31 292 GLU A C 1
ATOM 2218 O O . GLU A 1 292 ? -11.43 -30.953 -6.336 1 77.31 292 GLU A O 1
ATOM 2223 N N . ALA A 1 293 ? -9.734 -31.203 -7.73 1 79.88 293 ALA A N 1
ATOM 2224 C CA . ALA A 1 293 ? -8.773 -30.906 -6.676 1 79.88 293 ALA A CA 1
ATOM 2225 C C . ALA A 1 293 ? -8.922 -29.469 -6.172 1 79.88 293 ALA A C 1
ATOM 2227 O O . ALA A 1 293 ? -8.836 -29.219 -4.969 1 79.88 293 ALA A O 1
ATOM 2228 N N . LEU A 1 294 ? -9.234 -28.609 -7.062 1 80.62 294 LEU A N 1
ATOM 2229 C CA . LEU A 1 294 ? -9.43 -27.203 -6.711 1 80.62 294 LEU A CA 1
ATOM 2230 C C . LEU A 1 294 ? -10.672 -27.031 -5.84 1 80.62 294 LEU A C 1
ATOM 2232 O O . LEU A 1 294 ? -10.625 -26.344 -4.812 1 80.62 294 LEU A O 1
ATOM 2236 N N . ALA A 1 295 ? -11.672 -27.672 -6.277 1 80.5 295 ALA A N 1
ATOM 2237 C CA . ALA A 1 295 ? -12.938 -27.578 -5.555 1 80.5 295 ALA A CA 1
ATOM 2238 C C . ALA A 1 295 ? -12.812 -28.188 -4.16 1 80.5 295 ALA A C 1
ATOM 2240 O O . ALA A 1 295 ? -13.461 -27.719 -3.217 1 80.5 295 ALA A O 1
ATOM 2241 N N . ALA A 1 296 ? -11.969 -29.172 -4.031 1 83.62 296 ALA A N 1
ATOM 2242 C CA . ALA A 1 296 ? -11.797 -29.891 -2.768 1 83.62 296 ALA A CA 1
ATOM 2243 C C . ALA A 1 296 ? -10.789 -29.172 -1.869 1 83.62 296 ALA A C 1
ATOM 2245 O O . ALA A 1 296 ? -10.562 -29.578 -0.731 1 83.62 296 ALA A O 1
ATOM 2246 N N . GLY A 1 297 ? -10.25 -28.141 -2.365 1 85 297 GLY A N 1
ATOM 2247 C CA . GLY A 1 297 ? -9.273 -27.406 -1.58 1 85 297 GLY A CA 1
ATOM 2248 C C . GLY A 1 297 ? -7.941 -28.125 -1.455 1 85 297 GLY A C 1
ATOM 2249 O O . GLY A 1 297 ? -7.219 -27.938 -0.475 1 85 297 GLY A O 1
ATOM 2250 N N . LYS A 1 298 ? -7.688 -29 -2.383 1 87.5 298 LYS A N 1
ATOM 2251 C CA . LYS A 1 298 ? -6.457 -29.781 -2.338 1 87.5 298 LYS A CA 1
ATOM 2252 C C . LYS A 1 298 ? -5.324 -29.078 -3.072 1 87.5 298 LYS A C 1
ATOM 2254 O O . LYS A 1 298 ? -4.918 -29.5 -4.156 1 87.5 298 LYS A O 1
ATOM 2259 N N . PHE A 1 299 ? -4.863 -28.078 -2.492 1 91 299 PHE A N 1
ATOM 2260 C CA . PHE A 1 299 ? -3.723 -27.297 -2.967 1 91 299 PHE A CA 1
ATOM 2261 C C . PHE A 1 299 ? -3.027 -26.594 -1.809 1 91 299 PHE A C 1
ATOM 2263 O O . PHE A 1 299 ? -3.533 -26.594 -0.684 1 91 299 PHE A O 1
ATOM 2270 N N . GLN A 1 300 ? -1.857 -26.062 -2.051 1 90.44 300 GLN A N 1
ATOM 2271 C CA . GLN A 1 300 ? -1.093 -25.328 -1.05 1 90.44 300 GLN A CA 1
ATOM 2272 C C . GLN A 1 300 ? -1.568 -23.891 -0.951 1 90.44 300 GLN A C 1
ATOM 2274 O O . GLN A 1 300 ? -1.261 -23.062 -1.817 1 90.44 300 GLN A O 1
ATOM 2279 N N . GLY A 1 301 ? -2.234 -23.578 0.167 1 94.31 301 GLY A N 1
ATOM 2280 C CA . GLY A 1 301 ? -2.805 -22.234 0.292 1 94.31 301 GLY A CA 1
ATOM 2281 C C . GLY A 1 301 ? -2.047 -21.359 1.263 1 94.31 301 GLY A C 1
ATOM 2282 O O . GLY A 1 301 ? -2.301 -20.156 1.341 1 94.31 301 GLY A O 1
ATOM 2283 N N . GLU A 1 302 ? -1.179 -21.953 2.088 1 97.5 302 GLU A N 1
ATOM 2284 C CA . GLU A 1 302 ? -0.296 -21.266 3.02 1 97.5 302 GLU A CA 1
ATOM 2285 C C . GLU A 1 302 ? 1.138 -21.219 2.498 1 97.5 302 GLU A C 1
ATOM 2287 O O . GLU A 1 302 ? 1.781 -22.266 2.365 1 97.5 302 GLU A O 1
ATOM 2292 N N . VAL A 1 303 ? 1.597 -19.984 2.211 1 98.69 303 VAL A N 1
ATOM 2293 C CA . VAL A 1 303 ? 2.9 -19.891 1.561 1 98.69 303 VAL A CA 1
ATOM 2294 C C . VAL A 1 303 ? 3.791 -18.906 2.32 1 98.69 303 VAL A C 1
ATOM 2296 O O . VAL A 1 303 ? 3.295 -18.031 3.02 1 98.69 303 VAL A O 1
ATOM 2299 N N . ILE A 1 304 ? 5.125 -19.078 2.201 1 98.88 304 ILE A N 1
ATOM 2300 C CA . ILE A 1 304 ? 6.129 -18.234 2.83 1 98.88 304 ILE A CA 1
ATOM 2301 C C . ILE A 1 304 ? 7.301 -18.016 1.872 1 98.88 304 ILE A C 1
ATOM 2303 O O . ILE A 1 304 ? 7.887 -18.984 1.377 1 98.88 304 ILE A O 1
ATOM 2307 N N . ALA A 1 305 ? 7.586 -16.781 1.537 1 98.94 305 ALA A N 1
ATOM 2308 C CA . ALA A 1 305 ? 8.734 -16.375 0.729 1 98.94 305 ALA A CA 1
ATOM 2309 C C . ALA A 1 305 ? 9.711 -15.531 1.548 1 98.94 305 ALA A C 1
ATOM 2311 O O . ALA A 1 305 ? 9.297 -14.648 2.311 1 98.94 305 ALA 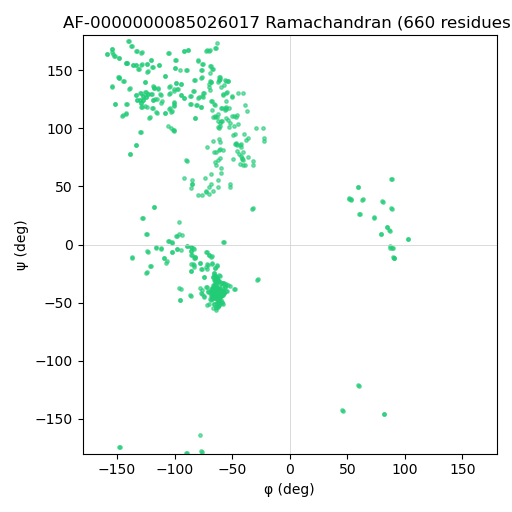A O 1
ATOM 2312 N N . ALA A 1 306 ? 10.992 -15.828 1.438 1 98.94 306 ALA A N 1
ATOM 2313 C CA . ALA A 1 306 ? 12.023 -15.102 2.174 1 98.94 306 ALA A CA 1
ATOM 2314 C C . ALA A 1 306 ? 13.195 -14.734 1.264 1 98.94 306 ALA A C 1
ATOM 2316 O O . ALA A 1 306 ? 13.461 -15.43 0.278 1 98.94 306 ALA A O 1
ATOM 2317 N N . GLY A 1 307 ? 13.883 -13.688 1.633 1 98.75 307 GLY A N 1
ATOM 2318 C CA . GLY A 1 307 ? 15.031 -13.242 0.865 1 98.75 307 GLY A CA 1
ATOM 2319 C C . GLY A 1 307 ? 16.234 -14.156 1.007 1 98.75 307 GLY A C 1
ATOM 2320 O O . GLY A 1 307 ? 17.141 -14.148 0.162 1 98.75 307 GLY A O 1
ATOM 2321 N N . ASP A 1 308 ? 16.234 -14.945 2.1 1 98.44 308 ASP A N 1
ATOM 2322 C CA . ASP A 1 308 ? 17.359 -15.867 2.307 1 98.44 308 ASP A CA 1
ATOM 2323 C C . ASP A 1 308 ? 16.906 -17.094 3.119 1 98.44 308 ASP A C 1
ATOM 2325 O O . ASP A 1 308 ? 15.859 -17.062 3.758 1 98.44 308 ASP A O 1
ATOM 2329 N N . ALA A 1 309 ? 17.75 -18.125 3.014 1 98.5 309 ALA A N 1
ATOM 2330 C CA . ALA A 1 309 ? 17.406 -19.422 3.588 1 98.5 309 ALA A CA 1
ATOM 2331 C C . ALA A 1 309 ? 17.312 -19.344 5.109 1 98.5 309 ALA A C 1
ATOM 2333 O O . ALA A 1 309 ? 16.484 -20.016 5.723 1 98.5 309 ALA A O 1
ATOM 2334 N N . GLU A 1 310 ? 18.109 -18.547 5.738 1 98.44 310 GLU A N 1
ATOM 2335 C CA . GLU A 1 310 ? 18.141 -18.453 7.191 1 98.44 310 GLU A CA 1
ATOM 2336 C C . GLU A 1 310 ? 16.859 -17.812 7.723 1 98.44 310 GLU A C 1
ATOM 2338 O O . GLU A 1 310 ? 16.266 -18.297 8.695 1 98.44 310 GLU A O 1
ATOM 2343 N N . THR A 1 311 ? 16.484 -16.719 7.086 1 98.62 311 THR A N 1
ATOM 2344 C CA . THR A 1 311 ? 15.234 -16.062 7.469 1 98.62 311 THR A CA 1
ATOM 2345 C C . THR A 1 311 ? 14.047 -17 7.273 1 98.62 311 THR A C 1
ATOM 2347 O O . THR A 1 311 ? 13.156 -17.078 8.125 1 98.62 311 THR A O 1
ATOM 2350 N N . HIS A 1 312 ? 14.039 -17.719 6.203 1 98.81 312 HIS A N 1
ATOM 2351 C CA . HIS A 1 312 ? 13 -18.719 5.914 1 98.81 312 HIS A CA 1
ATOM 2352 C C . HIS A 1 312 ? 12.93 -19.766 7.008 1 98.81 312 HIS A C 1
ATOM 2354 O O . HIS A 1 312 ? 11.859 -20.016 7.566 1 98.81 312 HIS A O 1
ATOM 2360 N N . ALA A 1 313 ? 14.023 -20.312 7.32 1 98.44 313 ALA A N 1
ATOM 2361 C CA . ALA A 1 313 ? 14.094 -21.375 8.32 1 98.44 313 ALA A CA 1
ATOM 2362 C C . ALA A 1 313 ? 13.656 -20.875 9.695 1 98.44 313 ALA A C 1
ATOM 2364 O O . ALA A 1 313 ? 12.945 -21.562 10.422 1 98.44 313 ALA A O 1
ATOM 2365 N N . ALA A 1 314 ? 14.086 -19.688 10.031 1 98.44 314 ALA A N 1
ATOM 2366 C CA . ALA A 1 314 ? 13.727 -19.109 11.328 1 98.44 314 ALA A CA 1
ATOM 2367 C C . ALA A 1 314 ? 12.227 -18.891 11.438 1 98.44 314 ALA A C 1
ATOM 2369 O O . ALA A 1 314 ? 11.625 -19.156 12.484 1 98.44 314 ALA A O 1
ATOM 2370 N N . ALA A 1 315 ? 11.609 -18.438 10.375 1 98.62 315 ALA A N 1
ATOM 2371 C CA . ALA A 1 315 ? 10.172 -18.188 10.375 1 98.62 315 ALA A CA 1
ATOM 2372 C C . ALA A 1 315 ? 9.391 -19.5 10.492 1 98.62 315 ALA A C 1
ATOM 2374 O O . ALA A 1 315 ? 8.445 -19.594 11.266 1 98.62 315 ALA A O 1
ATOM 2375 N N . ILE A 1 316 ? 9.812 -20.484 9.734 1 98 316 ILE A N 1
ATOM 2376 C CA . ILE A 1 316 ? 9.148 -21.781 9.773 1 98 316 ILE A CA 1
ATOM 2377 C C . ILE A 1 316 ? 9.266 -22.375 11.18 1 98 316 ILE A C 1
ATOM 2379 O O . ILE A 1 316 ? 8.297 -22.922 11.711 1 98 316 ILE A O 1
ATOM 2383 N N . LYS A 1 317 ? 10.422 -22.266 11.703 1 97.12 317 LYS A N 1
ATOM 2384 C CA . LYS A 1 317 ? 10.648 -22.781 13.055 1 97.12 317 LYS A CA 1
ATOM 2385 C C . LYS A 1 317 ? 9.703 -22.109 14.055 1 97.12 317 LYS A C 1
ATOM 2387 O O . LYS A 1 317 ? 9.148 -22.781 14.922 1 97.12 317 LYS A O 1
ATOM 2392 N N . ARG A 1 318 ? 9.547 -20.812 13.922 1 96.62 318 ARG A N 1
ATOM 2393 C CA . ARG A 1 318 ? 8.641 -20.078 14.805 1 96.62 318 ARG A CA 1
ATOM 2394 C C . ARG A 1 318 ? 7.207 -20.562 14.648 1 96.62 318 ARG A C 1
ATOM 2396 O O . ARG A 1 318 ? 6.48 -20.688 15.633 1 96.62 318 ARG A O 1
ATOM 2403 N N . MET A 1 319 ? 6.828 -20.812 13.469 1 96.12 319 MET A N 1
ATOM 2404 C CA . MET A 1 319 ? 5.473 -21.297 13.211 1 96.12 319 MET A CA 1
ATOM 2405 C C . MET A 1 319 ? 5.262 -22.688 13.82 1 96.12 319 MET A C 1
ATOM 2407 O O . MET A 1 319 ? 4.227 -22.938 14.43 1 96.12 319 MET A O 1
ATOM 2411 N N . GLU A 1 320 ? 6.25 -23.5 13.664 1 93.5 320 GLU A N 1
ATOM 2412 C CA . GLU A 1 320 ? 6.184 -24.859 14.211 1 93.5 320 GLU A CA 1
ATOM 2413 C C . GLU A 1 320 ? 6.117 -24.828 15.734 1 93.5 320 GLU A C 1
ATOM 2415 O O . GLU A 1 320 ? 5.371 -25.594 16.344 1 93.5 320 GLU A O 1
ATOM 2420 N N . MET A 1 321 ? 6.848 -24 16.312 1 90.75 321 MET A N 1
ATOM 2421 C CA . MET A 1 321 ? 6.867 -23.859 17.766 1 90.75 321 MET A CA 1
ATOM 2422 C C . MET A 1 321 ? 5.504 -23.422 18.297 1 90.75 321 MET A C 1
ATOM 2424 O O . MET A 1 321 ? 5.074 -23.859 19.359 1 90.75 321 MET A O 1
ATOM 2428 N N . ALA A 1 322 ? 4.938 -22.609 17.547 1 89.88 322 ALA A N 1
ATOM 2429 C CA . ALA A 1 322 ? 3.621 -22.109 17.953 1 89.88 322 ALA A CA 1
ATOM 2430 C C . ALA A 1 322 ? 2.588 -23.234 17.938 1 89.88 322 ALA A C 1
ATOM 2432 O O . ALA A 1 322 ? 1.683 -23.266 18.766 1 89.88 322 ALA A O 1
ATOM 2433 N N . LEU A 1 323 ? 2.725 -24.078 17 1 85.12 323 LEU A N 1
ATOM 2434 C CA . LEU A 1 323 ? 1.791 -25.188 16.859 1 85.12 323 LEU A CA 1
ATOM 2435 C C . LEU A 1 323 ? 2.084 -26.266 17.891 1 85.12 323 LEU A C 1
ATOM 2437 O O . LEU A 1 323 ? 1.173 -26.969 18.328 1 85.12 323 LEU A O 1
ATOM 2441 N N . GLY A 1 324 ? 3.387 -26.625 18.141 1 74.06 324 GLY A N 1
ATOM 2442 C CA . GLY A 1 324 ? 3.752 -27.578 19.172 1 74.06 324 GLY A CA 1
ATOM 2443 C C . GLY A 1 324 ? 3.385 -27.125 20.578 1 74.06 324 GLY A C 1
ATOM 2444 O O . GLY A 1 324 ? 3.021 -27.938 21.422 1 74.06 324 GLY A O 1
ATOM 2445 N N . VAL A 1 325 ? 3.658 -25.891 20.812 1 57.44 325 VAL A N 1
ATOM 2446 C CA . VAL A 1 325 ? 3.27 -25.359 22.109 1 57.44 325 VAL A CA 1
ATOM 2447 C C . VAL A 1 325 ? 1.752 -25.438 22.266 1 57.44 325 VAL A C 1
ATOM 2449 O O . VAL A 1 325 ? 1.248 -25.641 23.375 1 57.44 325 VAL A O 1
ATOM 2452 N N . TYR A 1 326 ? 1.076 -25.234 21.219 1 53 326 TYR A N 1
ATOM 2453 C CA . TYR A 1 326 ? -0.375 -25.359 21.312 1 53 326 TYR A CA 1
ATOM 2454 C C . TYR A 1 326 ? -0.789 -26.781 21.625 1 53 326 TYR A C 1
ATOM 2456 O O . TYR A 1 326 ? -1.853 -27.016 22.203 1 53 326 TYR A O 1
ATOM 2464 N N . PHE A 1 327 ? 0.015 -27.781 21.25 1 47.28 327 PHE A N 1
ATOM 2465 C CA . PHE A 1 327 ? -0.333 -29.172 21.516 1 47.28 327 PHE A CA 1
ATOM 2466 C C . PHE A 1 327 ? 0.083 -29.562 22.938 1 47.28 327 PHE A C 1
ATOM 2468 O O . PHE A 1 327 ? -0.364 -30.594 23.453 1 47.28 327 PHE A O 1
ATOM 2475 N N . VAL A 1 328 ? 0.904 -28.891 23.609 1 39.78 328 VAL A N 1
ATOM 2476 C CA . VAL A 1 328 ? 1.324 -29.297 24.953 1 39.78 328 VAL A CA 1
ATOM 2477 C C . VAL A 1 328 ? 0.448 -28.625 26 1 39.78 328 VAL A C 1
ATOM 2479 O O . VAL A 1 328 ? 0.755 -28.672 27.188 1 39.78 328 VAL A O 1
ATOM 2482 N N . LYS A 1 329 ? -0.542 -27.984 25.766 1 40.44 329 LYS A N 1
ATOM 2483 C CA . LYS A 1 329 ? -1.289 -27.625 26.969 1 40.44 329 LYS A CA 1
ATOM 2484 C C . LYS A 1 329 ? -1.789 -28.859 27.703 1 40.44 329 LYS A C 1
ATOM 2486 O O . LYS A 1 329 ? -2.494 -29.688 27.125 1 40.44 329 LYS A O 1
ATOM 2491 N N . PRO A 1 330 ? -1.204 -29.078 28.906 1 32.41 330 PRO A N 1
ATOM 2492 C CA . PRO A 1 330 ? -1.562 -30.203 29.766 1 32.41 330 PRO A CA 1
ATOM 2493 C C . PRO A 1 330 ? -3.053 -30.25 30.078 1 32.41 330 PRO A C 1
ATOM 2495 O O . PRO A 1 330 ? -3.719 -29.219 30.094 1 32.41 330 PRO A O 1
ATOM 2498 N N . GLU A 1 331 ? -3.621 -31.375 29.75 1 34 331 GLU A N 1
ATOM 2499 C CA . GLU A 1 331 ? -4.816 -31.781 30.484 1 34 331 GLU A CA 1
ATOM 2500 C C . GLU A 1 331 ? -4.66 -31.531 31.969 1 34 331 GLU A C 1
ATOM 2502 O O . GLU A 1 331 ? -3.775 -32.094 32.625 1 34 331 GLU A O 1
ATOM 2507 N N . LYS A 1 332 ? -4.777 -30.312 32.406 1 23.83 332 LYS A N 1
ATOM 2508 C CA . LYS A 1 332 ? -5.113 -30.266 33.844 1 23.83 332 LYS A CA 1
ATOM 2509 C C . LYS A 1 332 ? -6.512 -30.812 34.094 1 23.83 332 LYS A C 1
ATOM 2511 O O . LYS A 1 332 ? -7.438 -30.562 33.312 1 23.83 332 LYS A O 1
ATOM 2516 N N . MET B 1 1 ? -48.156 -51.594 -17.469 1 20.41 1 MET B N 1
ATOM 2517 C CA . MET B 1 1 ? -49.031 -50.438 -17.75 1 20.41 1 MET B CA 1
ATOM 2518 C C . MET B 1 1 ? -49.719 -49.969 -16.469 1 20.41 1 MET B C 1
ATOM 2520 O O . MET B 1 1 ? -50.906 -50.188 -16.266 1 20.41 1 MET B O 1
ATOM 2524 N N . ALA B 1 2 ? -48.969 -50 -15.32 1 21.89 2 ALA B N 1
ATOM 2525 C CA . ALA B 1 2 ? -49.562 -50.094 -13.992 1 21.89 2 ALA B CA 1
ATOM 2526 C C . ALA B 1 2 ? -50.312 -48.781 -13.648 1 21.89 2 ALA B C 1
ATOM 2528 O O . ALA B 1 2 ? -49.844 -47.688 -13.953 1 21.89 2 ALA B O 1
ATOM 2529 N N . LEU B 1 3 ? -51.438 -48.938 -13.016 1 18.5 3 LEU B N 1
ATOM 2530 C CA . LEU B 1 3 ? -52.656 -48.156 -12.758 1 18.5 3 LEU B CA 1
ATOM 2531 C C . LEU B 1 3 ? -52.375 -47 -11.805 1 18.5 3 LEU B C 1
ATOM 2533 O O . LEU B 1 3 ? -51.594 -47.125 -10.867 1 18.5 3 LEU B O 1
ATOM 2537 N N . ALA B 1 4 ? -52.906 -45.656 -11.961 1 19.14 4 ALA B N 1
ATOM 2538 C CA . ALA B 1 4 ? -53 -44.188 -11.93 1 19.14 4 ALA B CA 1
ATOM 2539 C C . ALA B 1 4 ? -53.719 -43.719 -10.664 1 19.14 4 ALA B C 1
ATOM 2541 O O . ALA B 1 4 ? -53.875 -42.5 -10.461 1 19.14 4 ALA B O 1
ATOM 2542 N N . SER B 1 5 ? -54.031 -44.656 -9.594 1 19.09 5 SER B N 1
ATOM 2543 C CA . SER B 1 5 ? -55.281 -44.156 -9.055 1 19.09 5 SER B CA 1
ATOM 2544 C C . SER B 1 5 ? -55.125 -42.844 -8.32 1 19.09 5 SER B C 1
ATOM 2546 O O . SER B 1 5 ? -54.031 -42.531 -7.812 1 19.09 5 SER B O 1
ATOM 2548 N N . ALA B 1 6 ? -56.188 -41.844 -8.312 1 18.91 6 ALA B N 1
ATOM 2549 C CA . ALA B 1 6 ? -56.75 -40.5 -8.281 1 18.91 6 ALA B CA 1
ATOM 2550 C C . ALA B 1 6 ? -57.031 -40.062 -6.848 1 18.91 6 ALA B C 1
ATOM 2552 O O . ALA B 1 6 ? -58 -40.531 -6.227 1 18.91 6 ALA B O 1
ATOM 2553 N N . ALA B 1 7 ? -55.969 -40.062 -5.914 1 20.62 7 ALA B N 1
ATOM 2554 C CA . ALA B 1 7 ? -56.312 -39.875 -4.504 1 20.62 7 ALA B CA 1
ATOM 2555 C C . ALA B 1 7 ? -57.031 -38.531 -4.297 1 20.62 7 ALA B C 1
ATOM 2557 O O . ALA B 1 7 ? -56.5 -37.469 -4.695 1 20.62 7 ALA B O 1
ATOM 2558 N N . VAL B 1 8 ? -58.375 -38.5 -4.055 1 18.81 8 VAL B N 1
ATOM 2559 C CA . VAL B 1 8 ? -59.5 -37.594 -3.98 1 18.81 8 VAL B CA 1
ATOM 2560 C C . VAL B 1 8 ? -59.25 -36.562 -2.883 1 18.81 8 VAL B C 1
ATOM 2562 O O . VAL B 1 8 ? -58.625 -36.875 -1.868 1 18.81 8 VAL B O 1
ATOM 2565 N N . ALA B 1 9 ? -59.656 -35.25 -3.045 1 19.86 9 ALA B N 1
ATOM 2566 C CA . ALA B 1 9 ? -59.625 -33.812 -2.826 1 19.86 9 ALA B CA 1
ATOM 2567 C C . ALA B 1 9 ? -60.438 -33.438 -1.585 1 19.86 9 ALA B C 1
ATOM 2569 O O . ALA B 1 9 ? -61.594 -33.031 -1.688 1 19.86 9 ALA B O 1
ATOM 2570 N N . THR B 1 10 ? -60.281 -34.125 -0.323 1 20.42 10 THR B N 1
ATOM 2571 C CA . THR B 1 10 ? -61.406 -33.938 0.593 1 20.42 10 THR B CA 1
ATOM 2572 C C . THR B 1 10 ? -61.469 -32.5 1.058 1 20.42 10 THR B C 1
ATOM 2574 O O . THR B 1 10 ? -60.469 -31.906 1.441 1 20.42 10 THR B O 1
ATOM 2577 N N . PRO B 1 11 ? -62.5 -31.656 0.778 1 21.5 11 PRO B N 1
ATOM 2578 C CA . PRO B 1 11 ? -62.875 -30.234 0.773 1 21.5 11 PRO B CA 1
ATOM 2579 C C . PRO B 1 11 ? -63.062 -29.672 2.18 1 21.5 11 PRO B C 1
ATOM 2581 O O . PRO B 1 11 ? -63.812 -30.188 2.98 1 21.5 11 PRO B O 1
ATOM 2584 N N . ALA B 1 12 ? -61.938 -29.234 2.891 1 24.16 12 ALA B N 1
ATOM 2585 C CA . ALA B 1 12 ? -62 -28.875 4.305 1 24.16 12 ALA B CA 1
ATOM 2586 C C . ALA B 1 12 ? -63.031 -27.781 4.559 1 24.16 12 ALA B C 1
ATOM 2588 O O . ALA B 1 12 ? -63.188 -26.875 3.736 1 24.16 12 ALA B O 1
ATOM 2589 N N . PRO B 1 13 ? -63.844 -27.844 5.582 1 19.95 13 PRO B N 1
ATOM 2590 C CA . PRO B 1 13 ? -65.125 -27.219 5.949 1 19.95 13 PRO B CA 1
ATOM 2591 C C . PRO B 1 13 ? -64.938 -25.734 6.262 1 19.95 13 PRO B C 1
ATOM 2593 O O . PRO B 1 13 ? -63.844 -25.281 6.613 1 19.95 13 PRO B O 1
ATOM 2596 N N . SER B 1 14 ? -65.812 -24.75 5.777 1 20.39 14 SER B N 1
ATOM 2597 C CA . SER B 1 14 ? -66.125 -23.359 5.52 1 20.39 14 SER B CA 1
ATOM 2598 C C . SER B 1 14 ? -66.438 -22.609 6.816 1 20.39 14 SER B C 1
ATOM 2600 O O . SER B 1 14 ? -67.5 -22.047 6.969 1 20.39 14 SER B O 1
ATOM 2602 N N . TRP B 1 15 ? -65.562 -22.781 8.008 1 20.06 15 TRP B N 1
ATOM 2603 C CA . TRP B 1 15 ? -66.188 -22.312 9.273 1 20.06 15 TRP B CA 1
ATOM 2604 C C . TRP B 1 15 ? -66.375 -20.797 9.234 1 20.06 15 TRP B C 1
ATOM 2606 O O . TRP B 1 15 ? -65.5 -20.047 8.805 1 20.06 15 TRP B O 1
ATOM 2616 N N . ARG B 1 16 ? -67.625 -20.266 9.125 1 19.78 16 ARG B N 1
ATOM 2617 C CA . ARG B 1 16 ? -68.312 -19 8.922 1 19.78 16 ARG B CA 1
ATOM 2618 C C . ARG B 1 16 ? -68.062 -18.047 10.078 1 19.78 16 ARG B C 1
ATOM 2620 O O . ARG B 1 16 ? -68.562 -18.281 11.203 1 19.78 16 ARG B O 1
ATOM 2627 N N . ALA B 1 17 ? -66.812 -17.531 10.25 1 19.64 17 ALA B N 1
ATOM 2628 C CA . ALA B 1 17 ? -66.438 -16.734 11.406 1 19.64 17 ALA B CA 1
ATOM 2629 C C . ALA B 1 17 ? -67.25 -15.438 11.477 1 19.64 17 ALA B C 1
ATOM 2631 O O . ALA B 1 17 ? -67.312 -14.68 10.508 1 19.64 17 ALA B O 1
ATOM 2632 N N . THR B 1 18 ? -68.25 -15.312 12.273 1 20.75 18 THR B N 1
ATOM 2633 C CA . THR B 1 18 ? -69.312 -14.336 12.477 1 20.75 18 THR B CA 1
ATOM 2634 C C . THR B 1 18 ? -68.75 -13.031 13.023 1 20.75 18 THR B C 1
ATOM 2636 O O . THR B 1 18 ? -68.312 -12.969 14.172 1 20.75 18 THR B O 1
ATOM 2639 N N . ASN B 1 19 ? -67.812 -12.297 12.289 1 20.33 19 ASN B N 1
ATOM 2640 C CA . ASN B 1 19 ? -67.125 -11.125 12.766 1 20.33 19 ASN B CA 1
ATOM 2641 C C . ASN B 1 19 ? -68.062 -9.984 13.125 1 20.33 19 ASN B C 1
ATOM 2643 O O . ASN B 1 19 ? -68.812 -9.531 12.273 1 20.33 19 ASN B O 1
ATOM 2647 N N . ARG B 1 20 ? -68.562 -9.938 14.367 1 19.52 20 ARG B N 1
ATOM 2648 C CA . ARG B 1 20 ? -69.438 -8.969 14.945 1 19.52 20 ARG B CA 1
ATOM 2649 C C . ARG B 1 20 ? -68.938 -7.547 14.805 1 19.52 20 ARG B C 1
ATOM 2651 O O . ARG B 1 20 ? -67.812 -7.262 15.172 1 19.52 20 ARG B O 1
ATOM 2658 N N . VAL B 1 21 ? -69.438 -6.609 13.977 1 20.98 21 VAL B N 1
ATOM 2659 C CA . VAL B 1 21 ? -69.25 -5.316 13.336 1 20.98 21 VAL B CA 1
ATOM 2660 C C . VAL B 1 21 ? -69.438 -4.195 14.352 1 20.98 21 VAL B C 1
ATOM 2662 O O . VAL B 1 21 ? -70.562 -3.973 14.82 1 20.98 21 VAL B O 1
ATOM 2665 N N . GLY B 1 22 ? -68.625 -4.148 15.539 1 20.33 22 GLY B N 1
ATOM 2666 C CA . GLY B 1 22 ? -69.062 -3.174 16.531 1 20.33 22 GLY B CA 1
ATOM 2667 C C . GLY B 1 22 ? -69 -1.746 16.016 1 20.33 22 GLY B C 1
ATOM 2668 O O . GLY B 1 22 ? -68.312 -1.438 15.062 1 20.33 22 GLY B O 1
ATOM 2669 N N . GLU B 1 23 ? -70.062 -0.874 16.375 1 21.36 23 GLU B N 1
ATOM 2670 C CA . GLU B 1 23 ? -70.625 0.429 15.984 1 21.36 23 GLU B CA 1
ATOM 2671 C C . GLU B 1 23 ? -69.625 1.549 16.328 1 21.36 23 GLU B C 1
ATOM 2673 O O . GLU B 1 23 ? -69.25 1.696 17.484 1 21.36 23 GLU B O 1
ATOM 2678 N N . ARG B 1 24 ? -68.688 1.939 15.461 1 22.05 24 ARG B N 1
ATOM 2679 C CA . ARG B 1 24 ? -67.625 2.951 15.5 1 22.05 24 ARG B CA 1
ATOM 2680 C C . ARG B 1 24 ? -68.25 4.344 15.695 1 22.05 24 ARG B C 1
ATOM 2682 O O . ARG B 1 24 ? -69 4.816 14.875 1 22.05 24 ARG B O 1
ATOM 2689 N N . VAL B 1 25 ? -68.562 4.691 16.984 1 21.12 25 VAL B N 1
ATOM 2690 C CA . VAL B 1 25 ? -69.125 5.984 17.344 1 21.12 25 VAL B CA 1
ATOM 2691 C C . VAL B 1 25 ? -68.25 7.109 16.844 1 21.12 25 VAL B C 1
ATOM 2693 O O . VAL B 1 25 ? -67 7.043 17 1 21.12 25 VAL B O 1
ATOM 2696 N N . GLY B 1 26 ? -68.625 8.062 15.906 1 22.38 26 GLY B N 1
ATOM 2697 C CA . GLY B 1 26 ? -68.125 9.133 15.031 1 22.38 26 GLY B CA 1
ATOM 2698 C C . GLY B 1 26 ? -67.812 10.398 15.789 1 22.38 26 GLY B C 1
ATOM 2699 O O . GLY B 1 26 ? -68.625 11.273 15.984 1 22.38 26 GLY B O 1
ATOM 2700 N N . MET B 1 27 ? -67.125 10.352 17.078 1 23.73 27 MET B N 1
ATOM 2701 C CA . MET B 1 27 ? -67.125 11.648 17.766 1 23.73 27 MET B CA 1
ATOM 2702 C C . MET B 1 27 ? -66.312 12.656 16.938 1 23.73 27 MET B C 1
ATOM 2704 O O . MET B 1 27 ? -65.188 12.383 16.516 1 23.73 27 MET B O 1
ATOM 2708 N N . THR B 1 28 ? -66.938 13.672 16.328 1 25.41 28 THR B N 1
ATOM 2709 C CA . THR B 1 28 ? -66.625 14.758 15.43 1 25.41 28 THR B CA 1
ATOM 2710 C C . THR B 1 28 ? -65.75 15.781 16.141 1 25.41 28 THR B C 1
ATOM 2712 O O . THR B 1 28 ? -66.188 16.516 17 1 25.41 28 THR B O 1
ATOM 2715 N N . PHE B 1 29 ? -64.562 15.422 16.812 1 26 29 PHE B N 1
ATOM 2716 C CA . PHE B 1 29 ? -63.875 16.484 17.547 1 26 29 PHE B CA 1
ATOM 2717 C C . PHE B 1 29 ? -63.406 17.578 16.609 1 26 29 PHE B C 1
ATOM 2719 O O . PHE B 1 29 ? -62.812 17.297 15.555 1 26 29 PHE B O 1
ATOM 2726 N N . SER B 1 30 ? -64.062 18.812 16.672 1 25.02 30 SER B N 1
ATOM 2727 C CA . SER B 1 30 ? -63.875 20.047 15.922 1 25.02 30 SER B CA 1
ATOM 2728 C C . SER B 1 30 ? -62.438 20.594 16.141 1 25.02 30 SER B C 1
ATOM 2730 O O . SER B 1 30 ? -62.062 20.906 17.266 1 25.02 30 SER B O 1
ATOM 2732 N N . VAL B 1 31 ? -61.469 19.969 15.531 1 25.38 31 VAL B N 1
ATOM 2733 C CA . VAL B 1 31 ? -60.094 20.406 15.727 1 25.38 31 VAL B CA 1
ATOM 2734 C C . VAL B 1 31 ? -59.938 21.844 15.227 1 25.38 31 VAL B C 1
ATOM 2736 O O . VAL B 1 31 ? -60.156 22.125 14.047 1 25.38 31 VAL B O 1
ATOM 2739 N N . ALA B 1 32 ? -60.156 22.906 16.156 1 30.16 32 ALA B N 1
ATOM 2740 C CA . ALA B 1 32 ? -59.875 24.312 15.922 1 30.16 32 ALA B CA 1
ATOM 2741 C C . ALA B 1 32 ? -58.5 24.5 15.289 1 30.16 32 ALA B C 1
ATOM 2743 O O . ALA B 1 32 ? -57.531 23.906 15.742 1 30.16 32 ALA B O 1
ATOM 2744 N N . THR B 1 33 ? -58.469 24.906 14.078 1 27.23 33 THR B N 1
ATOM 2745 C CA . THR B 1 33 ? -57.375 25.172 13.148 1 27.23 33 THR B CA 1
ATOM 2746 C C . THR B 1 33 ? -56.438 26.25 13.695 1 27.23 33 THR B C 1
ATOM 2748 O O . THR B 1 33 ? -56.844 27.422 13.797 1 27.23 33 THR B O 1
ATOM 2751 N N . ARG B 1 34 ? -55.781 26.031 14.859 1 28.36 34 ARG B N 1
ATOM 2752 C CA . ARG B 1 34 ? -54.875 27.062 15.336 1 28.36 34 ARG B CA 1
ATOM 2753 C C . ARG B 1 34 ? -53.969 27.562 14.211 1 28.36 34 ARG B C 1
ATOM 2755 O O . ARG B 1 34 ? -53.312 26.766 13.531 1 28.36 34 ARG B O 1
ATOM 2762 N N . SER B 1 35 ? -54.25 28.875 13.781 1 27.72 35 SER B N 1
ATOM 2763 C CA . SER B 1 35 ? -53.531 29.609 12.75 1 27.72 35 SER B CA 1
ATOM 2764 C C . SER B 1 35 ? -52.031 29.625 13.023 1 27.72 35 SER B C 1
ATOM 2766 O O . SER B 1 35 ? -51.594 29.891 14.148 1 27.72 35 SER B O 1
ATOM 2768 N N . ARG B 1 36 ? -51.25 28.766 12.32 1 29.86 36 ARG B N 1
ATOM 2769 C CA . ARG B 1 36 ? -49.812 28.672 12.422 1 29.86 36 ARG B CA 1
ATOM 2770 C C . ARG B 1 36 ? -49.156 30.062 12.352 1 29.86 36 ARG B C 1
ATOM 2772 O O . ARG B 1 36 ? -49.375 30.797 11.391 1 29.86 36 ARG B O 1
ATOM 2779 N N . PRO B 1 37 ? -48.875 30.656 13.633 1 29.84 37 PRO B N 1
ATOM 2780 C CA . PRO B 1 37 ? -48.188 31.953 13.508 1 29.84 37 PRO B CA 1
ATOM 2781 C C . PRO B 1 37 ? -47.125 31.969 12.422 1 29.84 37 PRO B C 1
ATOM 2783 O O . PRO B 1 37 ? -46.562 30.922 12.109 1 29.84 37 PRO B O 1
ATOM 2786 N N . ARG B 1 38 ? -47.188 32.969 11.578 1 28.3 38 ARG B N 1
ATOM 2787 C CA . ARG B 1 38 ? -46.219 33.219 10.508 1 28.3 38 ARG B CA 1
ATOM 2788 C C . ARG B 1 38 ? -44.781 33.156 11.031 1 28.3 38 ARG B C 1
ATOM 2790 O O . ARG B 1 38 ? -44.438 33.781 12.031 1 28.3 38 ARG B O 1
ATOM 2797 N N . ALA B 1 39 ? -44.125 32 10.75 1 29.7 39 ALA B N 1
ATOM 2798 C CA . ALA B 1 39 ? -42.688 31.844 11.031 1 29.7 39 ALA B CA 1
ATOM 2799 C C . ALA B 1 39 ? -41.938 33.125 10.742 1 29.7 39 ALA B C 1
ATOM 2801 O O . ALA B 1 39 ? -42 33.656 9.633 1 29.7 39 ALA B O 1
ATOM 2802 N N . ALA B 1 40 ? -41.844 33.969 11.789 1 29.09 40 ALA B N 1
ATOM 2803 C CA . ALA B 1 40 ? -40.906 35.094 11.555 1 29.09 40 ALA B CA 1
ATOM 2804 C C . ALA B 1 40 ? -39.688 34.656 10.758 1 29.09 40 ALA B C 1
ATOM 2806 O O . ALA B 1 40 ? -39.156 33.562 10.992 1 29.09 40 ALA B O 1
ATOM 2807 N N . ALA B 1 41 ? -39.562 35.156 9.625 1 32.41 41 ALA B N 1
ATOM 2808 C CA . ALA B 1 41 ? -38.406 35 8.781 1 32.41 41 ALA B CA 1
ATOM 2809 C C . ALA B 1 41 ? -37.125 35.094 9.609 1 32.41 41 ALA B C 1
ATOM 2811 O O . ALA B 1 41 ? -36.844 36.094 10.242 1 32.41 41 ALA B O 1
ATOM 2812 N N . ARG B 1 42 ? -36.781 34 10.273 1 30.56 42 ARG B N 1
ATOM 2813 C CA . ARG B 1 42 ? -35.438 34 10.875 1 30.56 42 ARG B CA 1
ATOM 2814 C C . ARG B 1 42 ? -34.438 34.719 9.992 1 30.56 42 ARG B C 1
ATOM 2816 O O . ARG B 1 42 ? -34.25 34.344 8.82 1 30.56 42 ARG B O 1
ATOM 2823 N N . ARG B 1 43 ? -34.281 36.031 10.227 1 30.67 43 ARG B N 1
ATOM 2824 C CA . ARG B 1 43 ? -33.156 36.688 9.602 1 30.67 43 ARG B CA 1
ATOM 2825 C C . ARG B 1 43 ? -31.891 35.812 9.711 1 30.67 43 ARG B C 1
ATOM 2827 O O . ARG B 1 43 ? -31.484 35.469 10.812 1 30.67 43 ARG B O 1
ATOM 2834 N N . SER B 1 44 ? -31.766 34.938 8.773 1 33.84 44 SER B N 1
ATOM 2835 C CA . SER B 1 44 ? -30.5 34.25 8.641 1 33.84 44 SER B CA 1
ATOM 2836 C C . SER B 1 44 ? -29.312 35.156 8.844 1 33.84 44 SER B C 1
ATOM 2838 O O . SER B 1 44 ? -29.156 36.156 8.125 1 33.84 44 SER B O 1
ATOM 2840 N N . VAL B 1 45 ? -29.047 35.656 10.008 1 32 45 VAL B N 1
ATOM 2841 C CA . VAL B 1 45 ? -27.719 36.219 10.195 1 32 45 VAL B CA 1
ATOM 2842 C C . VAL B 1 45 ? -26.703 35.375 9.422 1 32 45 VAL B C 1
ATOM 2844 O O . VAL B 1 45 ? -26.406 34.25 9.789 1 32 45 VAL B O 1
ATOM 2847 N N . ALA B 1 46 ? -26.734 35.562 8.164 1 36.69 46 ALA B N 1
ATOM 2848 C CA . ALA B 1 46 ? -25.562 35.094 7.41 1 36.69 46 ALA B CA 1
ATOM 2849 C C . ALA B 1 46 ? -24.266 35.594 8.047 1 36.69 46 ALA B C 1
ATOM 2851 O O . ALA B 1 46 ? -24 36.781 8.047 1 36.69 46 ALA B O 1
ATOM 2852 N N . ALA B 1 47 ? -23.797 35.094 9.156 1 37.09 47 ALA B N 1
ATOM 2853 C CA . ALA B 1 47 ? -22.406 35.312 9.5 1 37.09 47 ALA B CA 1
ATOM 2854 C C . ALA B 1 47 ? -21.547 35.469 8.25 1 37.09 47 ALA B C 1
ATOM 2856 O O . ALA B 1 47 ? -21.562 34.625 7.367 1 37.09 47 ALA B O 1
ATOM 2857 N N . ALA B 1 48 ? -21.203 36.594 7.855 1 38.03 48 ALA B N 1
ATOM 2858 C CA . ALA B 1 48 ? -20.234 36.844 6.797 1 38.03 48 ALA B CA 1
ATOM 2859 C C . ALA B 1 48 ? -19.047 35.906 6.902 1 38.03 48 ALA B C 1
ATOM 2861 O O . ALA B 1 48 ? -18.281 35.969 7.855 1 38.03 48 ALA B O 1
ATOM 2862 N N . ALA B 1 49 ? -19.078 34.719 6.598 1 42.69 49 ALA B N 1
ATOM 2863 C CA . ALA B 1 49 ? -17.891 33.906 6.441 1 42.69 49 ALA B CA 1
ATOM 2864 C C . ALA B 1 49 ? -16.703 34.719 5.926 1 42.69 49 ALA B C 1
ATOM 2866 O O . ALA B 1 49 ? -16.766 35.281 4.828 1 42.69 49 ALA B O 1
ATOM 2867 N N . SER B 1 50 ? -16.094 35.656 6.641 1 44.44 50 SER B N 1
ATOM 2868 C CA . SER B 1 50 ? -14.898 36.406 6.246 1 44.44 50 SER B CA 1
ATOM 2869 C C . SER B 1 50 ? -14.102 35.656 5.188 1 44.44 50 SER B C 1
ATOM 2871 O O . SER B 1 50 ? -13.742 34.5 5.387 1 44.44 50 SER B O 1
ATOM 2873 N N . SER B 1 51 ? -14.266 35.812 3.881 1 60.12 51 SER B N 1
ATOM 2874 C CA . SER B 1 51 ? -13.734 35.219 2.652 1 60.12 51 SER B CA 1
ATOM 2875 C C . SER B 1 51 ? -12.211 35.219 2.641 1 60.12 51 SER B C 1
ATOM 2877 O O . SER B 1 51 ? -11.602 36.156 2.104 1 60.12 51 SER B O 1
ATOM 2879 N N . PHE B 1 52 ? -11.547 34.75 3.725 1 80.56 52 PHE B N 1
ATOM 2880 C CA . PHE B 1 52 ? -10.086 34.656 3.738 1 80.56 52 PHE B CA 1
ATOM 2881 C C . PHE B 1 52 ? -9.594 33.812 2.564 1 80.56 52 PHE B C 1
ATOM 2883 O O . PHE B 1 52 ? -10.07 32.719 2.34 1 80.56 52 PHE B O 1
ATOM 2890 N N . GLU B 1 53 ? -8.805 34.562 1.693 1 91.12 53 GLU B N 1
ATOM 2891 C CA . GLU B 1 53 ? -8.188 33.875 0.563 1 91.12 53 GLU B CA 1
ATOM 2892 C C . GLU B 1 53 ? -6.699 33.656 0.804 1 91.12 53 GLU B C 1
ATOM 2894 O O . GLU B 1 53 ? -5.984 34.531 1.242 1 91.12 53 GLU B O 1
ATOM 2899 N N . VAL B 1 54 ? -6.258 32.469 0.616 1 96.88 54 VAL B N 1
ATOM 2900 C CA . VAL B 1 54 ? -4.84 32.125 0.732 1 96.88 54 VAL B CA 1
ATOM 2901 C C . VAL B 1 54 ? -4.051 32.844 -0.366 1 96.88 54 VAL B C 1
ATOM 2903 O O . VAL B 1 54 ? -4.344 32.688 -1.554 1 96.88 54 VAL B O 1
ATOM 2906 N N . PRO B 1 55 ? -3.119 33.656 0.01 1 97 55 PRO B N 1
ATOM 2907 C CA . PRO B 1 55 ? -2.328 34.344 -1.014 1 97 55 PRO B CA 1
ATOM 2908 C C . PRO B 1 55 ? -1.701 33.375 -2.02 1 97 55 PRO B C 1
ATOM 2910 O O . PRO B 1 55 ? -1.208 32.312 -1.636 1 97 55 PRO B O 1
ATOM 2913 N N . ALA B 1 56 ? -1.69 33.75 -3.248 1 97.06 56 ALA B N 1
ATOM 2914 C CA . ALA B 1 56 ? -1.186 32.906 -4.332 1 97.06 56 ALA B CA 1
ATOM 2915 C C . ALA B 1 56 ? 0.295 32.594 -4.137 1 97.06 56 ALA B C 1
ATOM 2917 O O . ALA B 1 56 ? 0.765 31.531 -4.527 1 97.06 56 ALA B O 1
ATOM 2918 N N . GLU B 1 57 ? 0.995 33.5 -3.568 1 97.88 57 GLU B N 1
ATOM 2919 C CA . GLU B 1 57 ? 2.426 33.312 -3.35 1 97.88 57 GLU B CA 1
ATOM 2920 C C . GLU B 1 57 ? 2.686 32.156 -2.377 1 97.88 57 GLU B C 1
ATOM 2922 O O . GLU B 1 57 ? 3.717 31.484 -2.461 1 97.88 57 GLU B O 1
ATOM 2927 N N . TYR B 1 58 ? 1.76 31.953 -1.464 1 98.5 58 TYR B N 1
ATOM 2928 C CA . TYR B 1 58 ? 1.909 30.844 -0.524 1 98.5 58 TYR B CA 1
ATOM 2929 C C . TYR B 1 58 ? 1.673 29.516 -1.214 1 98.5 58 TYR B C 1
ATOM 2931 O O . TYR B 1 58 ? 2.359 28.531 -0.928 1 98.5 58 TYR B O 1
ATOM 2939 N N . VAL B 1 59 ? 0.749 29.531 -2.123 1 98.56 59 VAL B N 1
ATOM 2940 C CA . VAL B 1 59 ? 0.469 28.328 -2.898 1 98.56 59 VAL B CA 1
ATOM 2941 C C . VAL B 1 59 ? 1.68 27.969 -3.762 1 98.56 59 VAL B C 1
ATOM 2943 O O . VAL B 1 59 ? 2.072 26.797 -3.846 1 98.56 59 VAL B O 1
ATOM 2946 N N . ALA B 1 60 ? 2.254 28.984 -4.359 1 98.5 60 ALA B N 1
ATOM 2947 C CA . ALA B 1 60 ? 3.443 28.781 -5.184 1 98.5 60 ALA B CA 1
ATOM 2948 C C . ALA B 1 60 ? 4.602 28.234 -4.352 1 98.5 60 ALA B C 1
ATOM 2950 O O . ALA B 1 60 ? 5.348 27.359 -4.809 1 98.5 60 ALA B O 1
ATOM 2951 N N . LEU B 1 61 ? 4.719 28.766 -3.178 1 98.75 61 LEU B N 1
ATOM 2952 C CA . LEU B 1 61 ? 5.785 28.281 -2.312 1 98.75 61 LEU B CA 1
ATOM 2953 C C . LEU B 1 61 ? 5.559 26.812 -1.936 1 98.75 61 LEU B C 1
ATOM 2955 O O . LEU B 1 61 ? 6.504 26.016 -1.905 1 98.75 61 LEU B O 1
ATOM 2959 N N . ALA B 1 62 ? 4.348 26.438 -1.634 1 98.88 62 ALA B N 1
ATOM 2960 C CA . ALA B 1 62 ? 4.047 25.047 -1.288 1 98.88 62 ALA B CA 1
ATOM 2961 C C . ALA B 1 62 ? 4.5 24.109 -2.391 1 98.88 62 ALA B C 1
ATOM 2963 O O . ALA B 1 62 ? 5.074 23.047 -2.111 1 98.88 62 ALA B O 1
ATOM 2964 N N . ALA B 1 63 ? 4.293 24.516 -3.59 1 98.62 63 ALA B N 1
ATOM 2965 C CA . ALA B 1 63 ? 4.727 23.719 -4.734 1 98.62 63 ALA B CA 1
ATOM 2966 C C . ALA B 1 63 ? 6.246 23.609 -4.781 1 98.62 63 ALA B C 1
ATOM 2968 O O . ALA B 1 63 ? 6.789 22.516 -5.02 1 98.62 63 ALA B O 1
ATOM 2969 N N . ASP B 1 64 ? 6.891 24.703 -4.555 1 98.81 64 ASP B N 1
ATOM 2970 C CA . ASP B 1 64 ? 8.352 24.719 -4.555 1 98.81 64 ASP B CA 1
ATOM 2971 C C . ASP B 1 64 ? 8.906 23.828 -3.441 1 98.81 64 ASP B C 1
ATOM 2973 O O . ASP B 1 64 ? 9.953 23.203 -3.609 1 98.81 64 ASP B O 1
ATOM 2977 N N . LEU B 1 65 ? 8.219 23.875 -2.314 1 98.88 65 LEU B N 1
ATOM 2978 C CA . LEU B 1 65 ? 8.672 23.078 -1.172 1 98.88 65 LEU B CA 1
ATOM 2979 C C . LEU B 1 65 ? 8.664 21.594 -1.501 1 98.88 65 LEU B C 1
ATOM 2981 O O . LEU B 1 65 ? 9.656 20.891 -1.274 1 98.88 65 LEU B O 1
ATOM 2985 N N . VAL B 1 66 ? 7.582 21.078 -2.113 1 98.81 66 VAL B N 1
ATOM 2986 C CA . VAL B 1 66 ? 7.504 19.641 -2.379 1 98.81 66 VAL B CA 1
ATOM 2987 C C . VAL B 1 66 ? 8.422 19.281 -3.541 1 98.81 66 VAL B C 1
ATOM 2989 O O . VAL B 1 66 ? 8.969 18.188 -3.584 1 98.81 66 VAL B O 1
ATOM 2992 N N . ASP B 1 67 ? 8.656 20.234 -4.449 1 98.81 67 ASP B N 1
ATOM 2993 C CA . ASP B 1 67 ? 9.633 20 -5.504 1 98.81 67 ASP B CA 1
ATOM 2994 C C . ASP B 1 67 ? 11.039 19.828 -4.926 1 98.81 67 ASP B C 1
ATOM 2996 O O . ASP B 1 67 ? 11.797 18.969 -5.355 1 98.81 67 ASP B O 1
ATOM 3000 N N . ALA B 1 68 ? 11.383 20.703 -3.986 1 98.75 68 ALA B N 1
ATOM 3001 C CA . ALA B 1 68 ? 12.68 20.625 -3.33 1 98.75 68 ALA B CA 1
ATOM 3002 C C . ALA B 1 68 ? 12.844 19.297 -2.588 1 98.75 68 ALA B C 1
ATOM 3004 O O . ALA B 1 68 ? 13.891 18.672 -2.656 1 98.75 68 ALA B O 1
ATOM 3005 N N . ALA B 1 69 ? 11.812 18.906 -1.887 1 98.75 69 ALA B N 1
ATOM 3006 C CA . ALA B 1 69 ? 11.836 17.625 -1.163 1 98.75 69 ALA B CA 1
ATOM 3007 C C . ALA B 1 69 ? 11.992 16.453 -2.123 1 98.75 69 ALA B C 1
ATOM 3009 O O . ALA B 1 69 ? 12.766 15.539 -1.863 1 98.75 69 ALA B O 1
ATOM 3010 N N . ALA B 1 70 ? 11.297 16.5 -3.227 1 98.69 70 ALA B N 1
ATOM 3011 C CA . ALA B 1 70 ? 11.289 15.414 -4.203 1 98.69 70 ALA B CA 1
ATOM 3012 C C . ALA B 1 70 ? 12.688 15.188 -4.781 1 98.69 70 ALA B C 1
ATOM 3014 O O . ALA B 1 70 ? 13.102 14.047 -4.98 1 98.69 70 ALA B O 1
ATOM 3015 N N . ARG B 1 71 ? 13.422 16.25 -5.023 1 98.19 71 ARG B N 1
ATOM 3016 C CA . ARG B 1 71 ? 14.766 16.156 -5.586 1 98.19 71 ARG B CA 1
ATOM 3017 C C . ARG B 1 71 ? 15.695 15.367 -4.668 1 98.19 71 ARG B C 1
ATOM 3019 O O . ARG B 1 71 ? 16.625 14.711 -5.133 1 98.19 71 ARG B O 1
ATOM 3026 N N . ILE B 1 72 ? 15.383 15.383 -3.424 1 97.62 72 ILE B N 1
ATOM 3027 C CA . ILE B 1 72 ? 16.234 14.719 -2.445 1 97.62 72 ILE B CA 1
ATOM 3028 C C . ILE B 1 72 ? 15.719 13.312 -2.17 1 97.62 72 ILE B C 1
ATOM 3030 O O . ILE B 1 72 ? 16.469 12.336 -2.23 1 97.62 72 ILE B O 1
ATOM 3034 N N . THR B 1 73 ? 14.445 13.156 -1.928 1 97.75 73 THR B N 1
ATOM 3035 C CA . THR B 1 73 ? 13.867 11.891 -1.473 1 97.75 73 THR B CA 1
ATOM 3036 C C . THR B 1 73 ? 13.945 10.836 -2.572 1 97.75 73 THR B C 1
ATOM 3038 O O . THR B 1 73 ? 14.266 9.68 -2.305 1 97.75 73 THR B O 1
ATOM 3041 N N . VAL B 1 74 ? 13.711 11.18 -3.832 1 97.5 74 VAL B N 1
ATOM 3042 C CA . VAL B 1 74 ? 13.656 10.234 -4.941 1 97.5 74 VAL B CA 1
ATOM 3043 C C . VAL B 1 74 ? 15.039 9.609 -5.145 1 97.5 74 VAL B C 1
ATOM 3045 O O . VAL B 1 74 ? 15.141 8.43 -5.484 1 97.5 74 VAL B O 1
ATOM 3048 N N . LYS B 1 75 ? 16.125 10.336 -4.84 1 95.19 75 LYS B N 1
ATOM 3049 C CA . LYS B 1 75 ? 17.484 9.852 -5.008 1 95.19 75 LYS B CA 1
ATOM 3050 C C . LYS B 1 75 ? 17.781 8.703 -4.043 1 95.19 75 LYS B C 1
ATOM 3052 O O . LYS B 1 75 ? 18.609 7.836 -4.336 1 95.19 75 LYS B O 1
ATOM 3057 N N . HIS B 1 76 ? 17.094 8.75 -2.957 1 94.88 76 HIS B N 1
ATOM 3058 C CA . HIS B 1 76 ? 17.406 7.781 -1.913 1 94.88 76 HIS B CA 1
ATOM 3059 C C . HIS B 1 76 ? 16.391 6.648 -1.886 1 94.88 76 HIS B C 1
ATOM 3061 O O . HIS B 1 76 ? 16.578 5.652 -1.186 1 94.88 76 HIS B O 1
ATOM 3067 N N . PHE B 1 77 ? 15.352 6.781 -2.686 1 97 77 PHE B N 1
ATOM 3068 C CA . PHE B 1 77 ? 14.312 5.758 -2.748 1 97 77 PHE B CA 1
ATOM 3069 C C . PHE B 1 77 ? 14.789 4.551 -3.545 1 97 77 PHE B C 1
ATOM 3071 O O . PHE B 1 77 ? 15.25 4.691 -4.68 1 97 77 PHE B O 1
ATOM 3078 N N . ARG B 1 78 ? 14.68 3.297 -2.965 1 95.75 78 ARG B N 1
ATOM 3079 C CA . ARG B 1 78 ? 15.062 2.01 -3.535 1 95.75 78 ARG B CA 1
ATOM 3080 C C . ARG B 1 78 ? 16.547 1.974 -3.859 1 95.75 78 ARG B C 1
ATOM 3082 O O . ARG B 1 78 ? 16.969 1.329 -4.824 1 95.75 78 ARG B O 1
ATOM 3089 N N . THR B 1 79 ? 17.281 2.752 -3.15 1 85.5 79 THR B N 1
ATOM 3090 C CA . THR B 1 79 ? 18.734 2.721 -3.279 1 85.5 79 THR B CA 1
ATOM 3091 C C . THR B 1 79 ? 19.359 1.922 -2.141 1 85.5 79 THR B C 1
ATOM 3093 O O . THR B 1 79 ? 19.016 2.113 -0.974 1 85.5 79 THR B O 1
ATOM 3096 N N . PRO B 1 80 ? 20.109 0.891 -2.668 1 68.5 80 PRO B N 1
ATOM 3097 C CA . PRO B 1 80 ? 20.75 0.109 -1.614 1 68.5 80 PRO B CA 1
ATOM 3098 C C . PRO B 1 80 ? 21.656 0.958 -0.721 1 68.5 80 PRO B C 1
ATOM 3100 O O . PRO B 1 80 ? 22.188 1.977 -1.167 1 68.5 80 PRO B O 1
ATOM 3103 N N . LEU B 1 81 ? 21.547 0.902 0.594 1 55.75 81 LEU B N 1
ATOM 3104 C CA . LEU B 1 81 ? 22.453 1.592 1.494 1 55.75 81 LEU B CA 1
ATOM 3105 C C . LEU B 1 81 ? 23.906 1.354 1.08 1 55.75 81 LEU B C 1
ATOM 3107 O O . LEU B 1 81 ? 24.328 0.209 0.902 1 55.75 81 LEU B O 1
ATOM 3111 N N . GLU B 1 82 ? 24.359 2.156 0.218 1 47.59 82 GLU B N 1
ATOM 3112 C CA . GLU B 1 82 ? 25.812 1.946 0.18 1 47.59 82 GLU B CA 1
ATOM 3113 C C . GLU B 1 82 ? 26.391 1.879 1.588 1 47.59 82 GLU B C 1
ATOM 3115 O O . GLU B 1 82 ? 26.109 2.74 2.424 1 47.59 82 GLU B O 1
ATOM 3120 N N . ILE B 1 83 ? 26.344 0.697 2.141 1 42.69 83 ILE B N 1
ATOM 3121 C CA . ILE B 1 83 ? 27.031 0.521 3.416 1 42.69 83 ILE B CA 1
ATOM 3122 C C . ILE B 1 83 ? 28.25 1.433 3.471 1 42.69 83 ILE B C 1
ATOM 3124 O O . ILE B 1 83 ? 29.297 1.108 2.908 1 42.69 83 ILE B O 1
ATOM 3128 N N . ASP B 1 84 ? 28.219 2.477 2.906 1 38.78 84 ASP B N 1
ATOM 3129 C CA . ASP B 1 84 ? 29.422 3.18 3.338 1 38.78 84 ASP B CA 1
ATOM 3130 C C . ASP B 1 84 ? 29.422 3.393 4.852 1 38.78 84 ASP B C 1
ATOM 3132 O O . ASP B 1 84 ? 28.469 3.951 5.402 1 38.78 84 ASP B O 1
ATOM 3136 N N . ASP B 1 85 ? 30.156 2.596 5.551 1 40.59 85 ASP B N 1
ATOM 3137 C CA . ASP B 1 85 ? 30.484 2.559 6.973 1 40.59 85 ASP B CA 1
ATOM 3138 C C . ASP B 1 85 ? 30.438 3.959 7.578 1 40.59 85 ASP B C 1
ATOM 3140 O O . ASP B 1 85 ? 30.406 4.109 8.805 1 40.59 85 ASP B O 1
ATOM 3144 N N . LYS B 1 86 ? 30.734 4.934 6.781 1 45.84 86 LYS B N 1
ATOM 3145 C CA . LYS B 1 86 ? 31.094 6.137 7.527 1 45.84 86 LYS B CA 1
ATOM 3146 C C . LYS B 1 86 ? 29.844 6.848 8.055 1 45.84 86 LYS B C 1
ATOM 3148 O O . LYS B 1 86 ? 29.922 7.605 9.023 1 45.84 86 LYS B O 1
ATOM 3153 N N . ASN B 1 87 ? 28.828 6.812 7.227 1 50.94 87 ASN B N 1
ATOM 3154 C CA . ASN B 1 87 ? 27.656 7.535 7.719 1 50.94 87 ASN B CA 1
ATOM 3155 C C . ASN B 1 87 ? 26.594 6.582 8.258 1 50.94 87 ASN B C 1
ATOM 3157 O O . ASN B 1 87 ? 26.109 5.719 7.527 1 50.94 87 ASN B O 1
ATOM 3161 N N . ASP B 1 88 ? 26.438 6.348 9.492 1 58.44 88 ASP B N 1
ATOM 3162 C CA . ASP B 1 88 ? 25.609 5.484 10.32 1 58.44 88 ASP B CA 1
ATOM 3163 C C . ASP B 1 88 ? 24.125 5.75 10.062 1 58.44 88 ASP B C 1
ATOM 3165 O O . ASP B 1 88 ? 23.266 5.012 10.547 1 58.44 88 ASP B O 1
ATOM 3169 N N . ALA B 1 89 ? 23.969 6.738 9.055 1 74.25 89 ALA B N 1
ATOM 3170 C CA . ALA B 1 89 ? 22.547 7.031 8.938 1 74.25 89 ALA B CA 1
ATOM 3171 C C . ALA B 1 89 ? 21.922 6.285 7.758 1 74.25 89 ALA B C 1
ATOM 3173 O O . ALA B 1 89 ? 22.547 6.164 6.699 1 74.25 89 ALA B O 1
ATOM 3174 N N . SER B 1 90 ? 20.797 5.777 7.93 1 84.31 90 SER B N 1
ATOM 3175 C CA . SER B 1 90 ? 20.047 5.062 6.895 1 84.31 90 SER B CA 1
ATOM 3176 C C . SER B 1 90 ? 19.625 6.004 5.773 1 84.31 90 SER B C 1
ATOM 3178 O O . SER B 1 90 ? 19.516 7.215 5.973 1 84.31 90 SER B O 1
ATOM 3180 N N . PRO B 1 91 ? 19.469 5.555 4.508 1 87.5 91 PRO B N 1
ATOM 3181 C CA . PRO B 1 91 ? 19 6.367 3.389 1 87.5 91 PRO B CA 1
ATOM 3182 C C . PRO B 1 91 ? 17.75 7.172 3.734 1 87.5 91 PRO B C 1
ATOM 3184 O O . PRO B 1 91 ? 17.625 8.328 3.33 1 87.5 91 PRO B O 1
ATOM 3187 N N . VAL B 1 92 ? 16.875 6.574 4.484 1 91.88 92 VAL B N 1
ATOM 3188 C CA . VAL B 1 92 ? 15.641 7.273 4.84 1 91.88 92 VAL B CA 1
ATOM 3189 C C . VAL B 1 92 ? 15.961 8.445 5.77 1 91.88 92 VAL B C 1
ATOM 3191 O O . VAL B 1 92 ? 15.367 9.516 5.645 1 91.88 92 VAL B O 1
ATOM 3194 N N . THR B 1 93 ? 16.875 8.297 6.629 1 92.38 93 THR B N 1
ATOM 3195 C CA . THR B 1 93 ? 17.266 9.352 7.551 1 92.38 93 THR B CA 1
ATOM 3196 C C . THR B 1 93 ? 17.875 10.523 6.789 1 92.38 93 THR B C 1
ATOM 3198 O O . THR B 1 93 ? 17.531 11.68 7.031 1 92.38 93 THR B O 1
ATOM 3201 N N . ILE B 1 94 ? 18.734 10.195 5.863 1 92.81 94 ILE B N 1
ATOM 3202 C CA . ILE B 1 94 ? 19.391 11.219 5.047 1 92.81 94 ILE B CA 1
ATOM 3203 C C . ILE B 1 94 ? 18.344 11.953 4.211 1 92.81 94 ILE B C 1
ATOM 3205 O O . ILE B 1 94 ? 18.344 13.188 4.16 1 92.81 94 ILE B O 1
ATOM 3209 N N . ALA B 1 95 ? 17.484 11.195 3.623 1 95.62 95 ALA B N 1
ATOM 3210 C CA . ALA B 1 95 ? 16.453 11.773 2.771 1 95.62 95 ALA B CA 1
ATOM 3211 C C . ALA B 1 95 ? 15.508 12.656 3.58 1 95.62 95 ALA B C 1
ATOM 3213 O O . ALA B 1 95 ? 15.195 13.773 3.17 1 95.62 95 ALA B O 1
ATOM 3214 N N . ASP B 1 96 ? 15.102 12.164 4.715 1 96.12 96 ASP B N 1
ATOM 3215 C CA . ASP B 1 96 ? 14.164 12.859 5.594 1 96.12 96 ASP B CA 1
ATOM 3216 C C . ASP B 1 96 ? 14.75 14.18 6.086 1 96.12 96 ASP B C 1
ATOM 3218 O O . ASP B 1 96 ? 14.148 15.242 5.902 1 96.12 96 ASP B O 1
ATOM 3222 N N . LYS B 1 97 ? 15.867 14.188 6.629 1 96.38 97 LYS B N 1
ATOM 3223 C CA . LYS B 1 97 ? 16.531 15.367 7.172 1 96.38 97 LYS B CA 1
ATOM 3224 C C . LYS B 1 97 ? 16.922 16.344 6.059 1 96.38 97 LYS B C 1
ATOM 3226 O O . LYS B 1 97 ? 16.766 17.547 6.211 1 96.38 97 LYS B O 1
ATOM 3231 N N . GLY B 1 98 ? 17.438 15.758 5 1 97.44 98 GLY B N 1
ATOM 3232 C CA . GLY B 1 98 ? 17.812 16.594 3.873 1 97.44 98 GLY B CA 1
ATOM 3233 C C . GLY B 1 98 ? 16.641 17.328 3.254 1 97.44 98 GLY B C 1
ATOM 3234 O O . GLY B 1 98 ? 16.75 18.516 2.941 1 97.44 98 GLY B O 1
ATOM 3235 N N . ALA B 1 99 ? 15.562 16.641 3.066 1 98.25 99 ALA B N 1
ATOM 3236 C CA . ALA B 1 99 ? 14.367 17.25 2.484 1 98.25 99 ALA B CA 1
ATOM 3237 C C . ALA B 1 99 ? 13.812 18.344 3.385 1 98.25 99 ALA B C 1
ATOM 3239 O O . ALA B 1 99 ? 13.469 19.438 2.908 1 98.25 99 ALA B O 1
ATOM 3240 N N . GLU B 1 100 ? 13.727 18.109 4.664 1 98 100 GLU B N 1
ATOM 3241 C CA . GLU B 1 100 ? 13.211 19.125 5.574 1 98 100 GLU B CA 1
ATOM 3242 C C . GLU B 1 100 ? 14.117 20.359 5.598 1 98 100 GLU B C 1
ATOM 3244 O O . GLU B 1 100 ? 13.633 21.484 5.598 1 98 100 GLU B O 1
ATOM 3249 N N . ALA B 1 101 ? 15.398 20.125 5.617 1 98 101 ALA B N 1
ATOM 3250 C CA . ALA B 1 101 ? 16.344 21.234 5.617 1 98 101 ALA B CA 1
ATOM 3251 C C . ALA B 1 101 ? 16.141 22.125 4.383 1 98 101 ALA B C 1
ATOM 3253 O O . ALA B 1 101 ? 16.172 23.344 4.48 1 98 101 ALA B O 1
ATOM 3254 N N . ALA B 1 102 ? 15.969 21.484 3.295 1 98.44 102 ALA B N 1
ATOM 3255 C CA . ALA B 1 102 ? 15.758 22.234 2.055 1 98.44 102 ALA B CA 1
ATOM 3256 C C . ALA B 1 102 ? 14.461 23.031 2.107 1 98.44 102 ALA B C 1
ATOM 3258 O O . ALA B 1 102 ? 14.422 24.188 1.681 1 98.44 102 ALA B O 1
ATOM 3259 N N . MET B 1 103 ? 13.445 22.438 2.617 1 98.5 103 MET B N 1
ATOM 3260 C CA . MET B 1 103 ? 12.156 23.109 2.719 1 98.5 103 MET B CA 1
ATOM 3261 C C . MET B 1 103 ? 12.227 24.281 3.689 1 98.5 103 MET B C 1
ATOM 3263 O O . MET B 1 103 ? 11.742 25.375 3.385 1 98.5 103 MET B O 1
ATOM 3267 N N . ARG B 1 104 ? 12.82 24.078 4.84 1 98.12 104 ARG B N 1
ATOM 3268 C CA . ARG B 1 104 ? 12.969 25.141 5.832 1 98.12 104 ARG B CA 1
ATOM 3269 C C . ARG B 1 104 ? 13.742 26.328 5.254 1 98.12 104 ARG B C 1
ATOM 3271 O O . ARG B 1 104 ? 13.383 27.484 5.488 1 98.12 104 ARG B O 1
ATOM 3278 N N . ALA B 1 105 ? 14.773 26.031 4.527 1 98.19 105 ALA B N 1
ATOM 3279 C CA . ALA B 1 105 ? 15.586 27.094 3.926 1 98.19 105 ALA B CA 1
ATOM 3280 C C . ALA B 1 105 ? 14.758 27.953 2.977 1 98.19 105 ALA B C 1
ATOM 3282 O O . ALA B 1 105 ? 14.891 29.172 2.953 1 98.19 105 ALA B O 1
ATOM 3283 N N . LEU B 1 106 ? 13.883 27.312 2.223 1 98.38 106 LEU B N 1
ATOM 3284 C CA . LEU B 1 106 ? 13.031 28.031 1.277 1 98.38 106 LEU B CA 1
ATOM 3285 C C . LEU B 1 106 ? 12.047 28.938 2.008 1 98.38 106 LEU B C 1
ATOM 3287 O O . LEU B 1 106 ? 11.836 30.078 1.603 1 98.38 106 LEU B O 1
ATOM 3291 N N . VAL B 1 107 ? 11.453 28.453 3.084 1 98.06 107 VAL B N 1
ATOM 3292 C CA . VAL B 1 107 ? 10.5 29.234 3.85 1 98.06 107 VAL B CA 1
ATOM 3293 C C . VAL B 1 107 ? 11.203 30.438 4.469 1 98.06 107 VAL B C 1
ATOM 3295 O O . VAL B 1 107 ? 10.711 31.578 4.383 1 98.06 107 VAL B O 1
ATOM 3298 N N . ARG B 1 108 ? 12.367 30.281 5.055 1 96.5 108 ARG B N 1
ATOM 3299 C CA . ARG B 1 108 ? 13.133 31.344 5.695 1 96.5 108 ARG B CA 1
ATOM 3300 C C . ARG B 1 108 ? 13.484 32.438 4.695 1 96.5 108 ARG B C 1
ATOM 3302 O O . ARG B 1 108 ? 13.477 33.625 5.031 1 96.5 108 ARG B O 1
ATOM 3309 N N . GLU B 1 109 ? 13.781 31.969 3.555 1 97.62 109 GLU B N 1
ATOM 3310 C CA . GLU B 1 109 ? 14.195 32.906 2.516 1 97.62 109 GLU B CA 1
ATOM 3311 C C . GLU B 1 109 ? 13.023 33.75 2.023 1 97.62 109 GLU B C 1
ATOM 3313 O O . GLU B 1 109 ? 13.148 34.938 1.857 1 97.62 109 GLU B O 1
ATOM 3318 N N . ARG B 1 110 ? 11.875 33.125 1.861 1 97.56 110 ARG B N 1
ATOM 3319 C CA . ARG B 1 110 ? 10.773 33.781 1.176 1 97.56 110 ARG B CA 1
ATOM 3320 C C . ARG B 1 110 ? 9.828 34.469 2.174 1 97.56 110 ARG B C 1
ATOM 3322 O O . ARG B 1 110 ? 9.266 35.531 1.896 1 97.56 110 ARG B O 1
ATOM 3329 N N . PHE B 1 111 ? 9.656 33.75 3.281 1 97.25 111 PHE B N 1
ATOM 3330 C CA . PHE B 1 111 ? 8.727 34.281 4.285 1 97.25 111 PHE B CA 1
ATOM 3331 C C . PHE B 1 111 ? 9.289 34.094 5.688 1 97.25 111 PHE B C 1
ATOM 3333 O O . PHE B 1 111 ? 8.734 33.344 6.484 1 97.25 111 PHE B O 1
ATOM 3340 N N . PRO B 1 112 ? 10.219 34.938 6.055 1 95.94 112 PRO B N 1
ATOM 3341 C CA . PRO B 1 112 ? 10.914 34.75 7.332 1 95.94 112 PRO B CA 1
ATOM 3342 C C . PRO B 1 112 ? 10 34.969 8.539 1 95.94 112 PRO B C 1
ATOM 3344 O O . PRO B 1 112 ? 10.336 34.594 9.648 1 95.94 112 PRO B O 1
ATOM 3347 N N . THR B 1 113 ? 8.859 35.594 8.367 1 95.62 113 THR B N 1
ATOM 3348 C CA . THR B 1 113 ? 7.953 35.844 9.477 1 95.62 113 THR B CA 1
ATOM 3349 C C . THR B 1 113 ? 7.051 34.656 9.75 1 95.62 113 THR B C 1
ATOM 3351 O O . THR B 1 113 ? 6.332 34.625 10.75 1 95.62 113 THR B O 1
ATOM 3354 N N . HIS B 1 114 ? 7.07 33.656 8.867 1 96.62 114 HIS B N 1
ATOM 3355 C CA . HIS B 1 114 ? 6.254 32.469 9.07 1 96.62 114 HIS B CA 1
ATOM 3356 C C . HIS B 1 114 ? 6.941 31.484 10.008 1 96.62 114 HIS B C 1
ATOM 3358 O O . HIS B 1 114 ? 8.164 31.344 9.977 1 96.62 114 HIS B O 1
ATOM 3364 N N . ALA B 1 115 ? 6.203 30.891 10.812 1 95.56 115 ALA B N 1
ATOM 3365 C CA . ALA B 1 115 ? 6.711 29.812 11.648 1 95.56 115 ALA B CA 1
ATOM 3366 C C . ALA B 1 115 ? 6.797 28.5 10.867 1 95.56 115 ALA B C 1
ATOM 3368 O O . ALA B 1 115 ? 6.18 28.359 9.805 1 95.56 115 ALA B O 1
ATOM 3369 N N . ILE B 1 116 ? 7.641 27.609 11.375 1 96.19 116 ILE B N 1
ATOM 3370 C CA . ILE B 1 116 ? 7.805 26.281 10.773 1 96.19 116 ILE B CA 1
ATOM 3371 C C . ILE B 1 116 ? 7.676 25.203 11.844 1 96.19 116 ILE B C 1
ATOM 3373 O O . ILE B 1 116 ? 8.25 25.328 12.93 1 96.19 116 ILE B O 1
ATOM 3377 N N . PHE B 1 117 ? 6.844 24.219 11.562 1 94.56 117 PHE B N 1
ATOM 3378 C CA . PHE B 1 117 ? 6.742 23 12.359 1 94.56 117 PHE B CA 1
ATOM 3379 C C . PHE B 1 117 ? 7.023 21.781 11.5 1 94.56 117 PHE B C 1
ATOM 3381 O O . PHE B 1 117 ? 6.188 21.375 10.688 1 94.56 117 PHE B O 1
ATOM 3388 N N . GLY B 1 118 ? 8.195 21.156 11.758 1 93.06 118 GLY B N 1
ATOM 3389 C CA . GLY B 1 118 ? 8.602 19.984 11 1 93.06 118 GLY B CA 1
ATOM 3390 C C . GLY B 1 118 ? 8.789 18.75 11.867 1 93.06 118 GLY B C 1
ATOM 3391 O O . GLY B 1 118 ? 9.109 18.859 13.055 1 93.06 118 GLY B O 1
ATOM 3392 N N . GLU B 1 119 ? 8.617 17.594 11.289 1 86.31 119 GLU B N 1
ATOM 3393 C CA . GLU B 1 119 ? 8.781 16.328 11.984 1 86.31 119 GLU B CA 1
ATOM 3394 C C . GLU B 1 119 ? 10.195 16.172 12.539 1 86.31 119 GLU B C 1
ATOM 3396 O O . GLU B 1 119 ? 10.375 15.742 13.68 1 86.31 119 GLU B O 1
ATOM 3401 N N . GLU B 1 120 ? 11.195 16.547 11.812 1 84.81 120 GLU B N 1
ATOM 3402 C CA . GLU B 1 120 ? 12.586 16.234 12.125 1 84.81 120 GLU B CA 1
ATOM 3403 C C . GLU B 1 120 ? 13.188 17.281 13.07 1 84.81 120 GLU B C 1
ATOM 3405 O O . GLU B 1 120 ? 13.875 16.922 14.031 1 84.81 120 GLU B O 1
ATOM 3410 N N . GLU B 1 121 ? 12.914 18.578 12.805 1 87.5 121 GLU B N 1
ATOM 3411 C CA . GLU B 1 121 ? 13.602 19.641 13.547 1 87.5 121 GLU B CA 1
ATOM 3412 C C . GLU B 1 121 ? 12.648 20.391 14.469 1 87.5 121 GLU B C 1
ATOM 3414 O O . GLU B 1 121 ? 13.055 21.312 15.172 1 87.5 121 GLU B O 1
ATOM 3419 N N . GLY B 1 122 ? 11.391 20.031 14.414 1 90.12 122 GLY B N 1
ATOM 3420 C CA . GLY B 1 122 ? 10.453 20.609 15.367 1 90.12 122 GLY B CA 1
ATOM 3421 C C . GLY B 1 122 ? 9.953 21.984 14.961 1 90.12 122 GLY B C 1
ATOM 3422 O O . GLY B 1 122 ? 9.703 22.234 13.781 1 90.12 122 GLY B O 1
ATOM 3423 N N . ILE B 1 123 ? 9.727 22.828 16.047 1 90.5 123 ILE B N 1
ATOM 3424 C CA . ILE B 1 123 ? 9.055 24.109 15.82 1 90.5 123 ILE B CA 1
ATOM 3425 C C . ILE B 1 123 ? 10.086 25.234 15.781 1 90.5 123 ILE B C 1
ATOM 3427 O O . ILE B 1 123 ? 11 25.281 16.609 1 90.5 123 ILE B O 1
ATOM 3431 N N . GLU B 1 124 ? 9.93 26.047 14.766 1 90.19 124 GLU B N 1
ATOM 3432 C CA . GLU B 1 124 ? 10.672 27.297 14.586 1 90.19 124 GLU B CA 1
ATOM 3433 C C . GLU B 1 124 ? 9.727 28.484 14.422 1 90.19 124 GLU B C 1
ATOM 3435 O O . GLU B 1 124 ? 8.961 28.547 13.461 1 90.19 124 GLU B O 1
ATOM 3440 N N . LEU B 1 125 ? 9.852 29.391 15.344 1 88.94 125 LEU B N 1
ATOM 3441 C CA . LEU B 1 125 ? 8.977 30.562 15.273 1 88.94 125 LEU B CA 1
ATOM 3442 C C . LEU B 1 125 ? 9.445 31.531 14.195 1 88.94 125 LEU B C 1
ATOM 3444 O O . LEU B 1 125 ? 10.641 31.594 13.891 1 88.94 125 LEU B O 1
ATOM 3448 N N . GLY B 1 126 ? 8.477 32.219 13.648 1 88.62 126 GLY B N 1
ATOM 3449 C CA . GLY B 1 126 ? 8.836 33.281 12.719 1 88.62 126 GLY B CA 1
ATOM 3450 C C . GLY B 1 126 ? 9.516 34.469 13.383 1 88.62 126 GLY B C 1
ATOM 3451 O O . GLY B 1 126 ? 9.5 34.594 14.609 1 88.62 126 GLY B O 1
ATOM 3452 N N . GLU B 1 127 ? 10.047 35.25 12.469 1 87.69 127 GLU B N 1
ATOM 3453 C CA . GLU B 1 127 ? 10.602 36.5 12.992 1 87.69 127 GLU B CA 1
ATOM 3454 C C . GLU B 1 127 ? 9.555 37.281 13.781 1 87.69 127 GLU B C 1
ATOM 3456 O O . GLU B 1 127 ? 8.422 37.438 13.328 1 87.69 127 GLU B O 1
ATOM 3461 N N . GLY B 1 128 ? 9.883 37.719 14.984 1 87.44 128 GLY B N 1
ATOM 3462 C CA . GLY B 1 128 ? 8.977 38.438 15.852 1 87.44 128 GLY B CA 1
ATOM 3463 C C . GLY B 1 128 ? 8.125 37.531 16.719 1 87.44 128 GLY B C 1
ATOM 3464 O O . GLY B 1 128 ? 7.305 38 17.5 1 87.44 128 GLY B O 1
ATOM 3465 N N . GLY B 1 129 ? 8.328 36.312 16.531 1 83.31 129 GLY B N 1
ATOM 3466 C CA . GLY B 1 129 ? 7.652 35.344 17.375 1 83.31 129 GLY B CA 1
ATOM 3467 C C . GLY B 1 129 ? 6.246 35 16.906 1 83.31 129 GLY B C 1
ATOM 3468 O O . GLY B 1 129 ? 5.453 34.438 17.672 1 83.31 129 GLY B O 1
ATOM 3469 N N . SER B 1 130 ? 5.918 35.344 15.695 1 82.31 130 SER B N 1
ATOM 3470 C CA . SER B 1 130 ? 4.566 35.156 15.172 1 82.31 130 SER B CA 1
ATOM 3471 C C . SER B 1 130 ? 4.293 33.719 14.805 1 82.31 130 SER B C 1
ATOM 3473 O O . SER B 1 130 ? 5.199 33 14.383 1 82.31 130 SER B O 1
ATOM 3475 N N . GLN B 1 131 ? 3.021 33.344 15.078 1 86.31 131 GLN B N 1
ATOM 3476 C CA . GLN B 1 131 ? 2.531 32.031 14.625 1 86.31 131 GLN B CA 1
ATOM 3477 C C . GLN B 1 131 ? 1.229 32.188 13.844 1 86.31 131 GLN B C 1
ATOM 3479 O O . GLN B 1 131 ? 0.434 31.25 13.773 1 86.31 131 GLN B O 1
ATOM 3484 N N . GLU B 1 132 ? 1.117 33.438 13.336 1 91.5 132 GLU B N 1
ATOM 3485 C CA . GLU B 1 132 ? -0.073 33.656 12.516 1 91.5 132 GLU B CA 1
ATOM 3486 C C . GLU B 1 132 ? -0.118 32.688 11.336 1 91.5 132 GLU B C 1
ATOM 3488 O O . GLU B 1 132 ? -1.156 32.094 11.055 1 91.5 132 GLU B O 1
ATOM 3493 N N . TRP B 1 133 ? 1.05 32.625 10.617 1 95.81 133 TRP B N 1
ATOM 3494 C CA . TRP B 1 133 ? 1.264 31.656 9.531 1 95.81 133 TRP B CA 1
ATOM 3495 C C . TRP B 1 133 ? 2.295 30.609 9.922 1 95.81 133 TRP B C 1
ATOM 3497 O O . TRP B 1 133 ? 3.414 30.938 10.312 1 95.81 133 TRP B O 1
ATOM 3507 N N . THR B 1 134 ? 1.911 29.312 9.867 1 96.5 134 THR B N 1
ATOM 3508 C CA . THR B 1 134 ? 2.82 28.234 10.234 1 96.5 134 THR B CA 1
ATOM 3509 C C . THR B 1 134 ? 2.859 27.172 9.133 1 96.5 134 THR B C 1
ATOM 3511 O O . THR B 1 134 ? 1.825 26.609 8.773 1 96.5 134 THR B O 1
ATOM 3514 N N . TRP B 1 135 ? 4.043 26.953 8.633 1 98 135 TRP B N 1
ATOM 3515 C CA . TRP B 1 135 ? 4.254 25.828 7.719 1 98 135 TRP B CA 1
ATOM 3516 C C . TRP B 1 135 ? 4.492 24.531 8.492 1 98 135 TRP B C 1
ATOM 3518 O O . TRP B 1 135 ? 5.273 24.516 9.453 1 98 135 TRP B O 1
ATOM 3528 N N . VAL B 1 136 ? 3.791 23.484 8.109 1 97.44 136 VAL B N 1
ATOM 3529 C CA . VAL B 1 136 ? 3.918 22.172 8.742 1 97.44 136 VAL B CA 1
ATOM 3530 C C . VAL B 1 136 ? 4.363 21.141 7.707 1 97.44 136 VAL B C 1
ATOM 3532 O O . VAL B 1 136 ? 3.727 20.984 6.664 1 97.44 136 VAL B O 1
ATOM 3535 N N . PHE B 1 137 ? 5.473 20.328 8.039 1 95.25 137 PHE B N 1
ATOM 3536 C CA . PHE B 1 137 ? 6.109 19.453 7.07 1 95.25 137 PHE B CA 1
ATOM 3537 C C . PHE B 1 137 ? 6.176 18.031 7.598 1 95.25 137 PHE B C 1
ATOM 3539 O O . PHE B 1 137 ? 6.453 17.812 8.781 1 95.25 137 PHE B O 1
ATOM 3546 N N . ASP B 1 138 ? 5.953 17.125 6.789 1 98.12 138 ASP B N 1
ATOM 3547 C CA . ASP B 1 138 ? 6.414 15.75 6.871 1 98.12 138 ASP B CA 1
ATOM 3548 C C . ASP B 1 138 ? 7.082 15.312 5.57 1 98.12 138 ASP B C 1
ATOM 3550 O O . ASP B 1 138 ? 6.402 14.93 4.613 1 98.12 138 ASP B O 1
ATOM 3554 N N . PRO B 1 139 ? 8.406 15.375 5.508 1 98.31 139 PRO B N 1
ATOM 3555 C CA . PRO B 1 139 ? 9.094 15.094 4.242 1 98.31 139 PRO B CA 1
ATOM 3556 C C . PRO B 1 139 ? 8.789 13.703 3.703 1 98.31 139 PRO B C 1
ATOM 3558 O O . PRO B 1 139 ? 8.648 13.523 2.49 1 98.31 139 PRO B O 1
ATOM 3561 N N . ILE B 1 140 ? 8.742 12.742 4.594 1 97.94 140 ILE B N 1
ATOM 3562 C CA . ILE B 1 140 ? 8.445 11.367 4.207 1 97.94 140 ILE B CA 1
ATOM 3563 C C . ILE B 1 140 ? 7.402 10.781 5.156 1 97.94 140 ILE B C 1
ATOM 3565 O O . ILE B 1 140 ? 7.75 10.133 6.145 1 97.94 140 ILE B O 1
ATOM 3569 N N . ASP B 1 141 ? 6.184 11.023 4.855 1 98 141 ASP B N 1
ATOM 3570 C CA . ASP B 1 141 ? 5.137 10.25 5.52 1 98 141 ASP B CA 1
ATOM 3571 C C . ASP B 1 141 ? 5.062 8.828 4.957 1 98 141 ASP B C 1
ATOM 3573 O O . ASP B 1 141 ? 4.945 8.641 3.746 1 98 141 ASP B O 1
ATOM 3577 N N . GLY B 1 142 ? 5.062 7.844 5.809 1 97 142 GLY B N 1
ATOM 3578 C CA . GLY B 1 142 ? 5.184 6.465 5.367 1 97 142 GLY B CA 1
ATOM 3579 C C . GLY B 1 142 ? 6.625 6.004 5.254 1 97 142 GLY B C 1
ATOM 3580 O O . GLY B 1 142 ? 7.039 5.5 4.207 1 97 142 GLY B O 1
ATOM 3581 N N . THR B 1 143 ? 7.344 6.121 6.379 1 95.94 143 THR B N 1
ATOM 3582 C CA . THR B 1 143 ? 8.773 5.809 6.422 1 95.94 143 THR B CA 1
ATOM 3583 C C . THR B 1 143 ? 9.008 4.332 6.117 1 95.94 143 THR B C 1
ATOM 3585 O O . THR B 1 143 ? 9.961 3.984 5.41 1 95.94 143 THR B O 1
ATOM 3588 N N . LYS B 1 144 ? 8.18 3.479 6.609 1 96 144 LYS B N 1
ATOM 3589 C CA . LYS B 1 144 ? 8.344 2.049 6.359 1 96 144 LYS B CA 1
ATOM 3590 C C . LYS B 1 144 ? 8.102 1.718 4.887 1 96 144 LYS B C 1
ATOM 3592 O O . LYS B 1 144 ? 8.789 0.863 4.32 1 96 144 LYS B O 1
ATOM 3597 N N . SER B 1 145 ? 7.082 2.35 4.32 1 97.44 145 SER B N 1
ATOM 3598 C CA . SER B 1 145 ? 6.879 2.207 2.885 1 97.44 145 SER B CA 1
ATOM 3599 C C . SER B 1 145 ? 8.102 2.67 2.102 1 97.44 145 SER B C 1
ATOM 3601 O O . SER B 1 145 ? 8.523 2.014 1.146 1 97.44 145 SER B O 1
ATOM 3603 N N . PHE B 1 146 ? 8.727 3.764 2.535 1 97.44 146 PHE B N 1
ATOM 3604 C CA . PHE B 1 146 ? 9.93 4.281 1.897 1 97.44 146 PHE B CA 1
ATOM 3605 C C . PHE B 1 146 ? 11.07 3.277 1.997 1 97.44 146 PHE B C 1
ATOM 3607 O O . PHE B 1 146 ? 11.719 2.967 0.996 1 97.44 146 PHE B O 1
ATOM 3614 N N . ILE B 1 147 ? 11.258 2.734 3.133 1 94.69 147 ILE B N 1
ATOM 3615 C CA . ILE B 1 147 ? 12.359 1.827 3.43 1 94.69 147 ILE B CA 1
ATOM 3616 C C . ILE B 1 147 ? 12.195 0.538 2.627 1 94.69 147 ILE B C 1
ATOM 3618 O O . ILE B 1 147 ? 13.18 -0.021 2.133 1 94.69 147 ILE B O 1
ATOM 3622 N N . THR B 1 148 ? 10.938 0.122 2.424 1 96.56 148 THR B N 1
ATOM 3623 C CA . THR B 1 148 ? 10.703 -1.168 1.785 1 96.56 148 THR B CA 1
ATOM 3624 C C . THR B 1 148 ? 10.406 -0.988 0.3 1 96.56 148 THR B C 1
ATOM 3626 O O . THR B 1 148 ? 9.945 -1.922 -0.363 1 96.56 148 THR B O 1
ATOM 3629 N N . GLY B 1 149 ? 10.555 0.189 -0.172 1 97 149 GLY B N 1
ATOM 3630 C CA . GLY B 1 149 ? 10.453 0.428 -1.603 1 97 149 GLY B CA 1
ATOM 3631 C C . GLY B 1 149 ? 9.016 0.493 -2.094 1 97 149 GLY B C 1
ATOM 3632 O O . GLY B 1 149 ? 8.766 0.452 -3.301 1 97 149 GLY B O 1
ATOM 3633 N N . LYS B 1 150 ? 8.008 0.527 -1.244 1 97.81 150 LYS B N 1
ATOM 3634 C CA . LYS B 1 150 ? 6.602 0.675 -1.597 1 97.81 150 LYS B CA 1
ATOM 3635 C C . LYS B 1 150 ? 6.273 2.125 -1.943 1 97.81 150 LYS B C 1
ATOM 3637 O O . LYS B 1 150 ? 6.441 3.02 -1.114 1 97.81 150 LYS B O 1
ATOM 3642 N N . PRO B 1 151 ? 5.84 2.393 -3.16 1 98 151 PRO B N 1
ATOM 3643 C CA . PRO B 1 151 ? 5.727 3.783 -3.605 1 98 151 PRO B CA 1
ATOM 3644 C C . PRO B 1 151 ? 4.402 4.426 -3.203 1 98 151 PRO B C 1
ATOM 3646 O O . PRO B 1 151 ? 3.752 5.074 -4.027 1 98 151 PRO B O 1
ATOM 3649 N N . LEU B 1 152 ? 4.078 4.324 -1.882 1 98.44 152 LEU B N 1
ATOM 3650 C CA . LEU B 1 152 ? 2.846 4.934 -1.393 1 98.44 152 LEU B CA 1
ATOM 3651 C C . LEU B 1 152 ? 3.133 5.902 -0.251 1 98.44 152 LEU B C 1
ATOM 3653 O O . LEU B 1 152 ? 2.207 6.418 0.38 1 98.44 152 LEU B O 1
ATOM 3657 N N . TRP B 1 153 ? 4.426 6.191 0.006 1 98.19 153 TRP B N 1
ATOM 3658 C CA . TRP B 1 153 ? 4.816 7.293 0.882 1 98.19 153 TRP B CA 1
ATOM 3659 C C . TRP B 1 153 ? 4.582 8.641 0.204 1 98.19 153 TRP B C 1
ATOM 3661 O O . TRP B 1 153 ? 4.25 8.695 -0.982 1 98.19 153 TRP B O 1
ATOM 3671 N N . GLY B 1 154 ? 4.641 9.672 0.98 1 98.62 154 GLY B N 1
ATOM 3672 C CA . GLY B 1 154 ? 4.492 10.977 0.364 1 98.62 154 GLY B CA 1
ATOM 3673 C C . GLY B 1 154 ? 5.074 12.102 1.202 1 98.62 154 GLY B C 1
ATOM 3674 O O . GLY B 1 154 ? 5.418 11.898 2.369 1 98.62 154 GLY B O 1
ATOM 3675 N N . THR B 1 155 ? 5.262 13.258 0.527 1 98.88 155 THR B N 1
ATOM 3676 C CA . THR B 1 155 ? 5.633 14.5 1.203 1 98.88 155 THR B CA 1
ATOM 3677 C C . THR B 1 155 ? 4.395 15.328 1.52 1 98.88 155 THR B C 1
ATOM 3679 O O . THR B 1 155 ? 3.547 15.547 0.65 1 98.88 155 THR B O 1
ATOM 3682 N N . LEU B 1 156 ? 4.301 15.719 2.766 1 98.94 156 LEU B N 1
ATOM 3683 C CA . LEU B 1 156 ? 3.17 16.516 3.225 1 98.94 156 LEU B CA 1
ATOM 3684 C C . LEU B 1 156 ? 3.615 17.938 3.592 1 98.94 156 LEU B C 1
ATOM 3686 O O . LEU B 1 156 ? 4.57 18.109 4.352 1 98.94 156 LEU B O 1
ATOM 3690 N N . VAL B 1 157 ? 2.895 18.938 3.023 1 98.88 157 VAL B N 1
ATOM 3691 C CA . VAL B 1 157 ? 3.125 20.344 3.332 1 98.88 157 VAL B CA 1
ATOM 3692 C C . VAL B 1 157 ? 1.793 21.031 3.615 1 98.88 157 VAL B C 1
ATOM 3694 O O . VAL B 1 157 ? 0.889 21.016 2.777 1 98.88 157 VAL B O 1
ATOM 3697 N N . ALA B 1 158 ? 1.747 21.625 4.777 1 98.75 158 ALA B N 1
ATOM 3698 C CA . ALA B 1 158 ? 0.56 22.391 5.145 1 98.75 158 ALA B CA 1
ATOM 3699 C C . ALA B 1 158 ? 0.924 23.828 5.496 1 98.75 158 ALA B C 1
ATOM 3701 O O . ALA B 1 158 ? 2.045 24.109 5.93 1 98.75 158 ALA B O 1
ATOM 3702 N N . LEU B 1 159 ? -0.001 24.734 5.238 1 98.62 159 LEU B N 1
ATOM 3703 C CA . LEU B 1 159 ? 0.036 26.078 5.797 1 98.62 159 LEU B CA 1
ATOM 3704 C C . LEU B 1 159 ? -1.164 26.328 6.707 1 98.62 159 LEU B C 1
ATOM 3706 O O . LEU B 1 159 ? -2.307 26.094 6.309 1 98.62 159 LEU B O 1
ATOM 3710 N N . LEU B 1 160 ? -0.853 26.719 7.906 1 97.56 160 LEU B N 1
ATOM 3711 C CA . LEU B 1 160 ? -1.892 27.047 8.875 1 97.56 160 LEU B CA 1
ATOM 3712 C C . LEU B 1 160 ? -2.027 28.547 9.039 1 97.56 160 LEU B C 1
ATOM 3714 O O . LEU B 1 160 ? -1.024 29.266 9.062 1 97.56 160 LEU B O 1
ATOM 3718 N N . HIS B 1 161 ? -3.207 29.016 9.078 1 97 161 HIS B N 1
ATOM 3719 C CA . HIS B 1 161 ? -3.535 30.375 9.5 1 97 161 HIS B CA 1
ATOM 3720 C C . HIS B 1 161 ? -4.23 30.375 10.859 1 97 161 HIS B C 1
ATOM 3722 O O . HIS B 1 161 ? -5.352 29.891 10.992 1 97 161 HIS B O 1
ATOM 3728 N N . ASP B 1 162 ? -3.537 30.922 11.852 1 94.06 162 ASP B N 1
ATOM 3729 C CA . ASP B 1 162 ? -4.051 30.906 13.219 1 94.06 162 ASP B CA 1
ATOM 3730 C C . ASP B 1 162 ? -4.469 29.5 13.641 1 94.06 162 ASP B C 1
ATOM 3732 O O . ASP B 1 162 ? -5.574 29.312 14.141 1 94.06 162 ASP B O 1
ATOM 3736 N N . GLY B 1 163 ? -3.646 28.531 13.219 1 94.75 163 GLY B N 1
ATOM 3737 C CA . GLY B 1 163 ? -3.818 27.156 13.672 1 94.75 163 GLY B CA 1
ATOM 3738 C C . GLY B 1 163 ? -4.73 26.344 12.773 1 94.75 163 GLY B C 1
ATOM 3739 O O . GLY B 1 163 ? -4.797 25.125 12.891 1 94.75 163 GLY B O 1
ATOM 3740 N N . GLU B 1 164 ? -5.43 27.016 11.852 1 96.62 164 GLU B N 1
ATOM 3741 C CA . GLU B 1 164 ? -6.32 26.328 10.914 1 96.62 164 GLU B CA 1
ATOM 3742 C C . GLU B 1 164 ? -5.59 25.969 9.625 1 96.62 164 GLU B C 1
ATOM 3744 O O . GLU B 1 164 ? -4.992 26.828 8.977 1 96.62 164 GLU B O 1
ATOM 3749 N N . PRO B 1 165 ? -5.637 24.688 9.242 1 98.25 165 PRO B N 1
ATOM 3750 C CA . PRO B 1 165 ? -5.035 24.359 7.945 1 98.25 165 PRO B CA 1
ATOM 3751 C C . PRO B 1 165 ? -5.812 24.953 6.77 1 98.25 165 PRO B C 1
ATOM 3753 O O . PRO B 1 165 ? -6.992 24.641 6.586 1 98.25 165 PRO B O 1
ATOM 3756 N N . VAL B 1 166 ? -5.125 25.75 5.934 1 98.56 166 VAL B N 1
ATOM 3757 C CA . VAL B 1 166 ? -5.82 26.469 4.871 1 98.56 166 VAL B CA 1
ATOM 3758 C C . VAL B 1 166 ? -5.242 26.062 3.516 1 98.56 166 VAL B C 1
ATOM 3760 O O . VAL B 1 166 ? -5.852 26.328 2.475 1 98.56 166 VAL B O 1
ATOM 3763 N N . LEU B 1 167 ? -4.094 25.516 3.492 1 98.88 167 LEU B N 1
ATOM 3764 C CA . LEU B 1 167 ? -3.4 25.016 2.311 1 98.88 167 LEU B CA 1
ATOM 3765 C C . LEU B 1 167 ? -2.709 23.688 2.609 1 98.88 167 LEU B C 1
ATOM 3767 O O . LEU B 1 167 ? -2.094 23.531 3.666 1 98.88 167 LEU B O 1
ATOM 3771 N N . GLY B 1 168 ? -2.865 22.703 1.692 1 98.94 168 GLY B N 1
ATOM 3772 C CA . GLY B 1 168 ? -2.223 21.406 1.834 1 98.94 168 GLY B CA 1
ATOM 3773 C C . GLY B 1 168 ? -1.781 20.812 0.51 1 98.94 168 GLY B C 1
ATOM 3774 O O . GLY B 1 168 ? -2.484 20.938 -0.496 1 98.94 168 GLY B O 1
ATOM 3775 N N . VAL B 1 169 ? -0.558 20.172 0.551 1 98.94 169 VAL B N 1
ATOM 3776 C CA . VAL B 1 169 ? -0.048 19.453 -0.607 1 98.94 169 VAL B CA 1
ATOM 3777 C C . VAL B 1 169 ? 0.401 18.047 -0.183 1 98.94 169 VAL B C 1
ATOM 3779 O O . VAL B 1 169 ? 1.096 17.891 0.824 1 98.94 169 VAL B O 1
ATOM 3782 N N . LEU B 1 170 ? -0.1 17.094 -0.781 1 98.94 170 LEU B N 1
ATOM 3783 C CA . LEU B 1 170 ? 0.417 15.727 -0.773 1 98.94 170 LEU B CA 1
ATOM 3784 C C . LEU B 1 170 ? 1.116 15.406 -2.09 1 98.94 170 LEU B C 1
ATOM 3786 O O . LEU B 1 170 ? 0.49 15.43 -3.152 1 98.94 170 LEU B O 1
ATOM 3790 N N . ASP B 1 171 ? 2.426 15.141 -1.995 1 98.94 171 ASP B N 1
ATOM 3791 C CA . ASP B 1 171 ? 3.209 14.844 -3.191 1 98.94 171 ASP B CA 1
ATOM 3792 C C . ASP B 1 171 ? 3.811 13.445 -3.125 1 98.94 171 ASP B C 1
ATOM 3794 O O . ASP B 1 171 ? 4.512 13.109 -2.168 1 98.94 171 ASP B O 1
ATOM 3798 N N . GLN B 1 172 ? 3.428 12.617 -4.027 1 98.75 172 GLN B N 1
ATOM 3799 C CA . GLN B 1 172 ? 4.113 11.352 -4.262 1 98.75 172 GLN B CA 1
ATOM 3800 C C . GLN B 1 172 ? 5.039 11.445 -5.473 1 98.75 172 GLN B C 1
ATOM 3802 O O . GLN B 1 172 ? 4.609 11.234 -6.609 1 98.75 172 GLN B O 1
ATOM 3807 N N . PRO B 1 173 ? 6.289 11.664 -5.23 1 98.44 173 PRO B N 1
ATOM 3808 C CA . PRO B 1 173 ? 7.16 12.07 -6.332 1 98.44 173 PRO B CA 1
ATOM 3809 C C . PRO B 1 173 ? 7.535 10.914 -7.254 1 98.44 173 PRO B C 1
ATOM 3811 O O . PRO B 1 173 ? 7.91 11.133 -8.406 1 98.44 173 PRO B O 1
ATOM 3814 N N . VAL B 1 174 ? 7.445 9.688 -6.816 1 97.62 174 VAL B N 1
ATOM 3815 C CA . VAL B 1 174 ? 7.77 8.531 -7.641 1 97.62 174 VAL B CA 1
ATOM 3816 C C . VAL B 1 174 ? 6.656 8.297 -8.656 1 97.62 174 VAL B C 1
ATOM 3818 O O . VAL B 1 174 ? 6.926 8.07 -9.844 1 97.62 174 VAL B O 1
ATOM 3821 N N . LEU B 1 175 ? 5.426 8.367 -8.211 1 97.81 175 LEU B N 1
ATOM 3822 C CA . LEU B 1 175 ? 4.266 8.164 -9.07 1 97.81 175 LEU B CA 1
ATOM 3823 C C . LEU B 1 175 ? 3.91 9.445 -9.82 1 97.81 175 LEU B C 1
ATOM 3825 O O . LEU B 1 175 ? 3.088 9.43 -10.734 1 97.81 175 LEU B O 1
ATOM 3829 N N . LYS B 1 176 ? 4.523 10.508 -9.398 1 98.06 176 LYS B N 1
ATOM 3830 C CA . LYS B 1 176 ? 4.242 11.828 -9.961 1 98.06 176 LYS B CA 1
ATOM 3831 C C . LYS B 1 176 ? 2.773 12.195 -9.789 1 98.06 176 LYS B C 1
ATOM 3833 O O . LYS B 1 176 ? 2.113 12.602 -10.75 1 98.06 176 LYS B O 1
ATOM 3838 N N . GLU B 1 177 ? 2.324 12.047 -8.633 1 98.69 177 GLU B N 1
ATOM 3839 C CA . GLU B 1 177 ? 0.971 12.43 -8.242 1 98.69 177 GLU B CA 1
ATOM 3840 C C . GLU B 1 177 ? 0.992 13.492 -7.145 1 98.69 177 GLU B C 1
ATOM 3842 O O . GLU B 1 177 ? 1.631 13.312 -6.105 1 98.69 177 GLU B O 1
ATOM 3847 N N . ARG B 1 178 ? 0.308 14.617 -7.445 1 98.94 178 ARG B N 1
ATOM 3848 C CA . ARG B 1 178 ? 0.285 15.727 -6.492 1 98.94 178 ARG B CA 1
ATOM 3849 C C . ARG B 1 178 ? -1.143 16.188 -6.223 1 98.94 178 ARG B C 1
ATOM 3851 O O . ARG B 1 178 ? -1.853 16.594 -7.141 1 98.94 178 ARG B O 1
ATOM 3858 N N . TRP B 1 179 ? -1.535 16.062 -4.973 1 98.94 179 TRP B N 1
ATOM 3859 C CA . TRP B 1 179 ? -2.805 16.609 -4.508 1 98.94 179 TRP B CA 1
ATOM 3860 C C . TRP B 1 179 ? -2.605 18 -3.898 1 98.94 179 TRP B C 1
ATOM 3862 O O . TRP B 1 179 ? -1.635 18.234 -3.174 1 98.94 179 TRP B O 1
ATOM 3872 N N . VAL B 1 180 ? -3.529 18.906 -4.215 1 98.94 180 VAL B N 1
ATOM 3873 C CA . VAL B 1 180 ? -3.479 20.25 -3.654 1 98.94 180 VAL B CA 1
ATOM 3874 C C . VAL B 1 180 ? -4.863 20.656 -3.152 1 98.94 180 VAL B C 1
ATOM 3876 O O . VAL B 1 180 ? -5.863 20.469 -3.85 1 98.94 180 VAL B O 1
ATOM 3879 N N . GLY B 1 181 ? -4.883 21.109 -1.928 1 98.94 181 GLY B N 1
ATOM 3880 C CA . GLY B 1 181 ? -6.082 21.703 -1.349 1 98.94 181 GLY B CA 1
ATOM 3881 C C . GLY B 1 181 ? -5.863 23.125 -0.848 1 98.94 181 GLY B C 1
ATOM 3882 O O . GLY B 1 181 ? -4.875 23.391 -0.166 1 98.94 181 GLY B O 1
ATOM 3883 N N . VAL B 1 182 ? -6.734 24.031 -1.247 1 98.81 182 VAL B N 1
ATOM 3884 C CA . VAL B 1 182 ? -6.742 25.422 -0.802 1 98.81 182 VAL B CA 1
ATOM 3885 C C . VAL B 1 182 ? -8.133 25.797 -0.285 1 98.81 182 VAL B C 1
ATOM 3887 O O . VAL B 1 182 ? -9.133 25.562 -0.962 1 98.81 182 VAL B O 1
ATOM 3890 N N . LYS B 1 183 ? -8.125 26.328 0.919 1 97.94 183 LYS B N 1
ATOM 3891 C CA . LYS B 1 183 ? -9.406 26.734 1.49 1 97.94 183 LYS B CA 1
ATOM 3892 C C . LYS B 1 183 ? -10.195 27.594 0.507 1 97.94 183 LYS B C 1
ATOM 3894 O O . LYS B 1 183 ? -9.672 28.562 -0.047 1 97.94 183 LYS B O 1
ATOM 3899 N N . GLY B 1 184 ? -11.414 27.203 0.289 1 96.44 184 GLY B N 1
ATOM 3900 C CA . GLY B 1 184 ? -12.289 27.969 -0.579 1 96.44 184 GLY B CA 1
ATOM 3901 C C . GLY B 1 184 ? -12.188 27.562 -2.037 1 96.44 184 GLY B C 1
ATOM 3902 O O . GLY B 1 184 ? -12.891 28.109 -2.889 1 96.44 184 GLY B O 1
ATOM 3903 N N . GLN B 1 185 ? -11.289 26.625 -2.369 1 97.62 185 GLN B N 1
ATOM 3904 C CA . GLN B 1 185 ? -11.109 26.156 -3.74 1 97.62 185 GLN B CA 1
ATOM 3905 C C . GLN B 1 185 ? -11.281 24.641 -3.832 1 97.62 185 GLN B C 1
ATOM 3907 O O . GLN B 1 185 ? -11.078 23.938 -2.85 1 97.62 185 GLN B O 1
ATOM 3912 N N . PRO B 1 186 ? -11.656 24.172 -5.086 1 98.44 186 PRO B N 1
ATOM 3913 C CA . PRO B 1 186 ? -11.68 22.719 -5.266 1 98.44 186 PRO B CA 1
ATOM 3914 C C . PRO B 1 186 ? -10.281 22.109 -5.223 1 98.44 186 PRO B C 1
ATOM 3916 O O . PRO B 1 186 ? -9.328 22.688 -5.73 1 98.44 186 PRO B O 1
ATOM 3919 N N . SER B 1 187 ? -10.18 20.969 -4.59 1 98.88 187 SER B N 1
ATOM 3920 C CA . SER B 1 187 ? -8.914 20.25 -4.586 1 98.88 187 SER B CA 1
ATOM 3921 C C . SER B 1 187 ? -8.586 19.703 -5.969 1 98.88 187 SER B C 1
ATOM 3923 O O . SER B 1 187 ? -9.484 19.438 -6.766 1 98.88 187 SER B O 1
ATOM 3925 N N . THR B 1 188 ? -7.281 19.531 -6.211 1 98.94 188 THR B N 1
ATOM 3926 C CA . THR B 1 188 ? -6.859 19.031 -7.516 1 98.94 188 THR B CA 1
ATOM 3927 C C . THR B 1 188 ? -5.871 17.891 -7.359 1 98.94 188 THR B C 1
ATOM 3929 O O . THR B 1 188 ? -5.199 17.766 -6.332 1 98.94 188 THR B O 1
ATOM 3932 N N . LEU B 1 189 ? -5.855 17.016 -8.281 1 98.81 189 LEU B N 1
ATOM 3933 C CA . LEU B 1 189 ? -4.816 16.016 -8.523 1 98.81 189 LEU B CA 1
ATOM 3934 C C . LEU B 1 189 ? -4.133 16.266 -9.867 1 98.81 189 LEU B C 1
ATOM 3936 O O . LEU B 1 189 ? -4.773 16.188 -10.914 1 98.81 189 LEU B O 1
ATOM 3940 N N . ASN B 1 190 ? -2.91 16.609 -9.742 1 98.62 190 ASN B N 1
ATOM 3941 C CA . ASN B 1 190 ? -2.145 16.969 -10.93 1 98.62 190 ASN B CA 1
ATOM 3942 C C . ASN B 1 190 ? -2.85 18.047 -11.742 1 98.62 190 ASN B C 1
ATOM 3944 O O . ASN B 1 190 ? -2.939 17.953 -12.969 1 98.62 190 ASN B O 1
ATOM 3948 N N . GLY B 1 191 ? -3.396 18.922 -11.031 1 98.44 191 GLY B N 1
ATOM 3949 C CA . GLY B 1 191 ? -3.979 20.094 -11.664 1 98.44 191 GLY B CA 1
ATOM 3950 C C . GLY B 1 191 ? -5.438 19.906 -12.047 1 98.44 191 GLY B C 1
ATOM 3951 O O . GLY B 1 191 ? -6.129 20.875 -12.367 1 98.44 191 GLY B O 1
ATOM 3952 N N . GLU B 1 192 ? -5.965 18.734 -11.992 1 98.19 192 GLU B N 1
ATOM 3953 C CA . GLU B 1 192 ? -7.359 18.453 -12.328 1 98.19 192 GLU B CA 1
ATOM 3954 C C . GLU B 1 192 ? -8.227 18.391 -11.07 1 98.19 192 GLU B C 1
ATOM 3956 O O . GLU B 1 192 ? -7.855 17.734 -10.086 1 98.19 192 GLU B O 1
ATOM 3961 N N . ALA B 1 193 ? -9.352 19.047 -11.133 1 98.62 193 ALA B N 1
ATOM 3962 C CA . ALA B 1 193 ? -10.25 19.047 -9.984 1 98.62 193 ALA B CA 1
ATOM 3963 C C . ALA B 1 193 ? -10.719 17.625 -9.656 1 98.62 193 ALA B C 1
ATOM 3965 O O . ALA B 1 193 ? -10.992 16.828 -10.555 1 98.62 193 ALA B O 1
ATOM 3966 N N . ILE B 1 194 ? -10.805 17.375 -8.414 1 98.38 194 ILE B N 1
ATOM 3967 C CA . ILE B 1 194 ? -11.234 16.062 -7.945 1 98.38 194 ILE B CA 1
ATOM 3968 C C . ILE B 1 194 ? -12.359 16.219 -6.926 1 98.38 194 ILE B C 1
ATOM 3970 O O . ILE B 1 194 ? -12.578 17.312 -6.402 1 98.38 194 ILE B O 1
ATOM 3974 N N . SER B 1 195 ? -13.047 15.102 -6.668 1 98.44 195 SER B N 1
ATOM 3975 C CA . SER B 1 195 ? -14.109 15.07 -5.672 1 98.44 195 SER B CA 1
ATOM 3976 C C . SER B 1 195 ? -14.203 13.703 -5.008 1 98.44 195 SER B C 1
ATOM 3978 O O . SER B 1 195 ? -13.961 12.68 -5.648 1 98.44 195 SER B O 1
ATOM 3980 N N . THR B 1 196 ? -14.492 13.742 -3.746 1 98.5 196 THR B N 1
ATOM 3981 C CA . THR B 1 196 ? -14.82 12.5 -3.062 1 98.5 196 THR B CA 1
ATOM 3982 C C . THR B 1 196 ? -16.109 11.891 -3.625 1 98.5 196 THR B C 1
ATOM 3984 O O . THR B 1 196 ? -16.797 12.531 -4.418 1 98.5 196 THR B O 1
ATOM 3987 N N . ARG B 1 197 ? -16.406 10.672 -3.266 1 96.44 197 ARG B N 1
ATOM 3988 C CA . ARG B 1 197 ? -17.625 10.008 -3.711 1 96.44 197 ARG B CA 1
ATOM 3989 C C . ARG B 1 197 ? -18.562 9.75 -2.539 1 96.44 197 ARG B C 1
ATOM 3991 O O . ARG B 1 197 ? -18.125 9.719 -1.384 1 96.44 197 ARG B O 1
ATOM 3998 N N . GLY B 1 198 ? -19.797 9.656 -2.854 1 95.5 198 GLY B N 1
ATOM 3999 C CA . GLY B 1 198 ? -20.766 9.219 -1.861 1 95.5 198 GLY B CA 1
ATOM 4000 C C . GLY B 1 198 ? -20.719 7.727 -1.605 1 95.5 198 GLY B C 1
ATOM 4001 O O . GLY B 1 198 ? -20.25 6.961 -2.445 1 95.5 198 GLY B O 1
ATOM 4002 N N . CYS B 1 199 ? -21.156 7.348 -0.454 1 95.56 199 CYS B N 1
ATOM 4003 C CA . CYS B 1 199 ? -21.266 5.949 -0.052 1 95.56 199 CYS B CA 1
ATOM 4004 C C . CYS B 1 199 ? -22.688 5.633 0.406 1 95.56 199 CYS B C 1
ATOM 4006 O O . CYS B 1 199 ? -23.266 6.371 1.203 1 95.56 199 CYS B O 1
ATOM 4008 N N . LYS B 1 200 ? -23.25 4.543 -0.117 1 94.12 200 LYS B N 1
ATOM 4009 C CA . LYS B 1 200 ? -24.641 4.199 0.172 1 94.12 200 LYS B CA 1
ATOM 4010 C C . LYS B 1 200 ? -24.844 3.955 1.664 1 94.12 200 LYS B C 1
ATOM 4012 O O . LYS B 1 200 ? -25.844 4.398 2.238 1 94.12 200 LYS B O 1
ATOM 4017 N N . SER B 1 201 ? -24 3.223 2.248 1 97 201 SER B N 1
ATOM 4018 C CA . SER B 1 201 ? -24.016 2.918 3.674 1 97 201 SER B CA 1
ATOM 4019 C C . SER B 1 201 ? -22.609 2.588 4.188 1 97 201 SER B C 1
ATOM 4021 O O . SER B 1 201 ? -21.703 2.34 3.398 1 97 201 SER B O 1
ATOM 4023 N N . LEU B 1 202 ? -22.531 2.635 5.52 1 97.94 202 LEU B N 1
ATOM 4024 C CA . LEU B 1 202 ? -21.25 2.258 6.125 1 97.94 202 LEU B CA 1
ATOM 4025 C C . LEU B 1 202 ? -20.844 0.849 5.703 1 97.94 202 LEU B C 1
ATOM 4027 O O . LEU B 1 202 ? -19.656 0.57 5.516 1 97.94 202 LEU B O 1
ATOM 4031 N N . GLY B 1 203 ? -21.844 -0.05 5.504 1 98 203 GLY B N 1
ATOM 4032 C CA . GLY B 1 203 ? -21.609 -1.428 5.102 1 98 203 GLY B CA 1
ATOM 4033 C C . GLY B 1 203 ? -21.062 -1.554 3.688 1 98 203 GLY B C 1
ATOM 4034 O O . GLY B 1 203 ? -20.578 -2.617 3.295 1 98 203 GLY B O 1
ATOM 4035 N N . ASP B 1 204 ? -21.062 -0.461 2.928 1 97.5 204 ASP B N 1
ATOM 4036 C CA . ASP B 1 204 ? -20.562 -0.446 1.557 1 97.5 204 ASP B CA 1
ATOM 4037 C C . ASP B 1 204 ? -19.203 0.26 1.476 1 97.5 204 ASP B C 1
ATOM 4039 O O . ASP B 1 204 ? -18.609 0.341 0.402 1 97.5 204 ASP B O 1
ATOM 4043 N N . ALA B 1 205 ? -18.656 0.687 2.621 1 98.12 205 ALA B N 1
ATOM 4044 C CA . ALA B 1 205 ? -17.5 1.574 2.646 1 98.12 205 ALA B CA 1
ATOM 4045 C C . ALA B 1 205 ? -16.203 0.778 2.568 1 98.12 205 ALA B C 1
ATOM 4047 O O . ALA B 1 205 ? -16.016 -0.191 3.309 1 98.12 205 ALA B O 1
ATOM 4048 N N . TYR B 1 206 ? -15.344 1.154 1.618 1 98.12 206 TYR B N 1
ATOM 4049 C CA . TYR B 1 206 ? -13.938 0.773 1.681 1 98.12 206 TYR B CA 1
ATOM 4050 C C . TYR B 1 206 ? -13.164 1.69 2.621 1 98.12 206 TYR B C 1
ATOM 4052 O O . TYR B 1 206 ? -13.133 2.908 2.424 1 98.12 206 TYR B O 1
ATOM 4060 N N . MET B 1 207 ? -12.547 1.114 3.686 1 98.81 207 MET B N 1
ATOM 4061 C CA . MET B 1 207 ? -11.891 1.913 4.719 1 98.81 207 MET B CA 1
ATOM 4062 C C . MET B 1 207 ? -10.398 1.609 4.773 1 98.81 207 MET B C 1
ATOM 4064 O O . MET B 1 207 ? -9.992 0.446 4.738 1 98.81 207 MET B O 1
ATOM 4068 N N . TYR B 1 208 ? -9.609 2.66 4.84 1 98.81 208 TYR B N 1
ATOM 4069 C CA . TYR B 1 208 ? -8.172 2.482 5 1 98.81 208 TYR B CA 1
ATOM 4070 C C . TYR B 1 208 ? -7.727 2.891 6.398 1 98.81 208 TYR B C 1
ATOM 4072 O O . TYR B 1 208 ? -8.281 3.822 6.984 1 98.81 208 TYR B O 1
ATOM 4080 N N . SER B 1 209 ? -6.785 2.225 6.918 1 98.62 209 SER B N 1
ATOM 4081 C CA . SER B 1 209 ? -5.871 2.58 8 1 98.62 209 SER B CA 1
ATOM 4082 C C . SER B 1 209 ? -4.438 2.184 7.668 1 98.62 209 SER B C 1
ATOM 4084 O O . SER B 1 209 ? -4.207 1.319 6.816 1 98.62 209 SER B O 1
ATOM 4086 N N . THR B 1 210 ? -3.486 2.848 8.242 1 98 210 THR B N 1
ATOM 4087 C CA . THR B 1 210 ? -2.1 2.529 7.918 1 98 210 THR B CA 1
ATOM 4088 C C . THR B 1 210 ? -1.753 1.111 8.359 1 98 210 THR B C 1
ATOM 4090 O O . THR B 1 210 ? -1.205 0.329 7.582 1 98 210 THR B O 1
ATOM 4093 N N . THR B 1 211 ? -1.977 0.821 9.617 1 97.81 211 THR B N 1
ATOM 4094 C CA . THR B 1 211 ? -1.692 -0.487 10.195 1 97.81 211 THR B CA 1
ATOM 4095 C C . THR B 1 211 ? -2.682 -0.81 11.312 1 97.81 211 THR B C 1
ATOM 4097 O O . THR B 1 211 ? -3.111 0.083 12.047 1 97.81 211 THR B O 1
ATOM 4100 N N . PRO B 1 212 ? -3.037 -2.096 11.391 1 96.94 212 PRO B N 1
ATOM 4101 C CA . PRO B 1 212 ? -3.904 -2.447 12.523 1 96.94 212 PRO B CA 1
ATOM 4102 C C . PRO B 1 212 ? -3.232 -2.223 13.875 1 96.94 212 PRO B C 1
ATOM 4104 O O . PRO B 1 212 ? -3.918 -2.076 14.891 1 96.94 212 PRO B O 1
ATOM 4107 N N . TYR B 1 213 ? -1.96 -2.117 13.883 1 95.88 213 TYR B N 1
ATOM 4108 C CA . TYR B 1 213 ? -1.195 -2.066 15.125 1 95.88 213 TYR B CA 1
ATOM 4109 C C . TYR B 1 213 ? -1.152 -0.65 15.688 1 95.88 213 TYR B C 1
ATOM 4111 O O . TYR B 1 213 ? -0.662 -0.427 16.797 1 95.88 213 TYR B O 1
ATOM 4119 N N . MET B 1 214 ? -1.735 0.324 14.969 1 97 214 MET B N 1
ATOM 4120 C CA . MET B 1 214 ? -1.718 1.701 15.453 1 97 214 MET B CA 1
ATOM 4121 C C . MET B 1 214 ? -2.836 1.937 16.469 1 97 214 MET B C 1
ATOM 4123 O O . MET B 1 214 ? -2.865 2.971 17.141 1 97 214 MET B O 1
ATOM 4127 N N . PHE B 1 215 ? -3.678 0.979 16.531 1 97.25 215 PHE B N 1
ATOM 4128 C CA . PHE B 1 215 ? -4.785 1.051 17.484 1 97.25 215 PHE B CA 1
ATOM 4129 C C . PHE B 1 215 ? -4.488 0.216 18.719 1 97.25 215 PHE B C 1
ATOM 4131 O O . PHE B 1 215 ? -4.281 -0.996 18.625 1 97.25 215 PHE B O 1
ATOM 4138 N N . GLU B 1 216 ? -4.457 0.791 19.797 1 94 216 GLU B N 1
ATOM 4139 C CA . GLU B 1 216 ? -4.168 0.148 21.078 1 94 216 GLU B CA 1
ATOM 4140 C C . GLU B 1 216 ? -4.91 0.832 22.219 1 94 216 GLU B C 1
ATOM 4142 O O . GLU B 1 216 ? -5.41 1.947 22.062 1 94 216 GLU B O 1
ATOM 4147 N N . GLY B 1 217 ? -5.043 0.116 23.312 1 92.94 217 GLY B N 1
ATOM 4148 C CA . GLY B 1 217 ? -5.688 0.709 24.469 1 92.94 217 GLY B CA 1
ATOM 4149 C C . GLY B 1 217 ? -7.113 1.149 24.203 1 92.94 217 GLY B C 1
ATOM 4150 O O . GLY B 1 217 ? -7.922 0.375 23.688 1 92.94 217 GLY B O 1
ATOM 4151 N N . ASP B 1 218 ? -7.344 2.475 24.422 1 91.06 218 ASP B N 1
ATOM 4152 C CA . ASP B 1 218 ? -8.703 3.008 24.391 1 91.06 218 ASP B CA 1
ATOM 4153 C C . ASP B 1 218 ? -9.195 3.191 22.953 1 91.06 218 ASP B C 1
ATOM 4155 O O . ASP B 1 218 ? -10.391 3.326 22.719 1 91.06 218 ASP B O 1
ATOM 4159 N N . ASN B 1 219 ? -8.281 3.166 22 1 93.88 219 ASN B N 1
ATOM 4160 C CA . ASN B 1 219 ? -8.742 3.439 20.641 1 93.88 219 ASN B CA 1
ATOM 4161 C C . ASN B 1 219 ? -8.984 2.15 19.859 1 93.88 219 ASN B C 1
ATOM 4163 O O . ASN B 1 219 ? -9.508 2.184 18.734 1 93.88 219 ASN B O 1
ATOM 4167 N N . LEU B 1 220 ? -8.68 1.018 20.484 1 95.94 220 LEU B N 1
ATOM 4168 C CA . LEU B 1 220 ? -8.82 -0.259 19.781 1 95.94 220 LEU B CA 1
ATOM 4169 C C . LEU B 1 220 ? -10.289 -0.612 19.594 1 95.94 220 LEU B C 1
ATOM 4171 O O . LEU B 1 220 ? -10.719 -0.947 18.484 1 95.94 220 LEU B O 1
ATOM 4175 N N . THR B 1 221 ? -11.016 -0.584 20.609 1 96.25 221 THR B N 1
ATOM 4176 C CA . THR B 1 221 ? -12.406 -1.033 20.594 1 96.25 221 THR B CA 1
ATOM 4177 C C . THR B 1 221 ? -13.234 -0.183 19.625 1 96.25 221 THR B C 1
ATOM 4179 O O . THR B 1 221 ? -13.953 -0.716 18.781 1 96.25 221 THR B O 1
ATOM 4182 N N . PRO B 1 222 ? -13.109 1.159 19.781 1 97 222 PRO B N 1
ATOM 4183 C CA . PRO B 1 222 ? -13.859 1.978 18.828 1 97 222 PRO B CA 1
ATOM 4184 C C . PRO B 1 222 ? -13.508 1.67 17.375 1 97 222 PRO B C 1
ATOM 4186 O O . PRO B 1 222 ? -14.398 1.581 16.516 1 97 222 PRO B O 1
ATOM 4189 N N . TYR B 1 223 ? -12.273 1.491 17.109 1 98.12 223 TYR B N 1
ATOM 4190 C CA . TYR B 1 223 ? -11.859 1.181 15.75 1 98.12 223 TYR B CA 1
ATOM 4191 C C . TYR B 1 223 ? -12.438 -0.152 15.289 1 98.12 223 TYR B C 1
ATOM 4193 O O . TYR B 1 223 ? -12.969 -0.256 14.188 1 98.12 223 TYR B O 1
ATOM 4201 N N . LYS B 1 224 ? -12.289 -1.161 16.078 1 97.44 224 LYS B N 1
ATOM 4202 C CA . LYS B 1 224 ? -12.766 -2.5 15.742 1 97.44 224 LYS B CA 1
ATOM 4203 C C . LYS B 1 224 ? -14.258 -2.494 15.438 1 97.44 224 LYS B C 1
ATOM 4205 O O . LYS B 1 224 ? -14.719 -3.242 14.57 1 97.44 224 LYS B O 1
ATOM 4210 N N . GLU B 1 225 ? -14.93 -1.684 16.156 1 97.5 225 GLU B N 1
ATOM 4211 C CA . GLU B 1 225 ? -16.375 -1.599 15.953 1 97.5 225 GLU B CA 1
ATOM 4212 C C . GLU B 1 225 ? -16.703 -1.078 14.555 1 97.5 225 GLU B C 1
ATOM 4214 O O . GLU B 1 225 ? -17.609 -1.59 13.891 1 97.5 225 GLU B O 1
ATOM 4219 N N . VAL B 1 226 ? -16 -0.07 14.102 1 98.44 226 VAL B N 1
ATOM 4220 C CA . VAL B 1 226 ? -16.219 0.449 12.75 1 98.44 226 VAL B CA 1
ATOM 4221 C C . VAL B 1 226 ? -15.758 -0.581 11.719 1 98.44 226 VAL B C 1
ATOM 4223 O O . VAL B 1 226 ? -16.469 -0.854 10.75 1 98.44 226 VAL B O 1
ATOM 4226 N N . ALA B 1 227 ? -14.602 -1.158 11.977 1 98.25 227 ALA B N 1
ATOM 4227 C CA . ALA B 1 227 ? -14 -2.109 11.047 1 98.25 227 ALA B CA 1
ATOM 4228 C C . ALA B 1 227 ? -14.93 -3.291 10.797 1 98.25 227 ALA B C 1
ATOM 4230 O O . ALA B 1 227 ? -14.969 -3.836 9.688 1 98.25 227 ALA B O 1
ATOM 4231 N N . LYS B 1 228 ? -15.664 -3.678 11.742 1 97 228 LYS B N 1
ATOM 4232 C CA . LYS B 1 228 ? -16.594 -4.797 11.641 1 97 228 LYS B CA 1
ATOM 4233 C C . LYS B 1 228 ? -17.781 -4.441 10.758 1 97 228 LYS B C 1
ATOM 4235 O O . LYS B 1 228 ? -18.516 -5.328 10.305 1 97 228 LYS B O 1
ATOM 4240 N N . HIS B 1 229 ? -18.016 -3.178 10.523 1 97.81 229 HIS B N 1
ATOM 4241 C CA . HIS B 1 229 ? -19.281 -2.785 9.914 1 97.81 229 HIS B CA 1
ATOM 4242 C C . HIS B 1 229 ? -19.062 -2.154 8.539 1 97.81 229 HIS B C 1
ATOM 4244 O O . HIS B 1 229 ? -20.016 -1.736 7.887 1 97.81 229 HIS B O 1
ATOM 4250 N N . VAL B 1 230 ? -17.844 -2.023 8.156 1 98.44 230 VAL B N 1
ATOM 4251 C CA . VAL B 1 230 ? -17.562 -1.544 6.809 1 98.44 230 VAL B CA 1
ATOM 4252 C C . VAL B 1 230 ? -17.5 -2.725 5.84 1 98.44 230 VAL B C 1
ATOM 4254 O O . VAL B 1 230 ? -17.516 -3.883 6.262 1 98.44 230 VAL B O 1
ATOM 4257 N N . LYS B 1 231 ? -17.516 -2.404 4.527 1 97.06 231 LYS B N 1
ATOM 4258 C CA . LYS B 1 231 ? -17.422 -3.457 3.52 1 97.06 231 LYS B CA 1
ATOM 4259 C C . LYS B 1 231 ? -16.094 -4.215 3.652 1 97.06 231 LYS B C 1
ATOM 4261 O O . LYS B 1 231 ? -16.094 -5.445 3.723 1 97.06 231 LYS B O 1
ATOM 4266 N N . VAL B 1 232 ? -14.977 -3.459 3.666 1 96.69 232 VAL B N 1
ATOM 4267 C CA . VAL B 1 232 ? -13.648 -4.062 3.783 1 96.69 232 VAL B CA 1
ATOM 4268 C C . VAL B 1 232 ? -12.695 -3.084 4.461 1 96.69 232 VAL B C 1
ATOM 4270 O O . VAL B 1 232 ? -12.5 -1.965 3.984 1 96.69 232 VAL B O 1
ATOM 4273 N N . PRO B 1 233 ? -12.109 -3.465 5.602 1 98.12 233 PRO B N 1
ATOM 4274 C CA . PRO B 1 233 ? -10.984 -2.701 6.137 1 98.12 233 PRO B CA 1
ATOM 4275 C C . PRO B 1 233 ? -9.664 -3.018 5.43 1 98.12 233 PRO B C 1
ATOM 4277 O O . PRO B 1 233 ? -9.305 -4.188 5.281 1 98.12 233 PRO B O 1
ATOM 4280 N N . MET B 1 234 ? -9.023 -2.066 4.977 1 98.06 234 MET B N 1
ATOM 4281 C CA . MET B 1 234 ? -7.77 -2.213 4.238 1 98.06 234 MET B CA 1
ATOM 4282 C C . MET B 1 234 ? -6.637 -1.468 4.938 1 98.06 234 MET B C 1
ATOM 4284 O O . MET B 1 234 ? -6.883 -0.551 5.723 1 98.06 234 MET B O 1
ATOM 4288 N N . PHE B 1 235 ? -5.367 -1.855 4.641 1 98.31 235 PHE B N 1
ATOM 4289 C CA . PHE B 1 235 ? -4.211 -1.299 5.332 1 98.31 235 PHE B CA 1
ATOM 4290 C C . PHE B 1 235 ? -3.08 -1.012 4.352 1 98.31 235 PHE B C 1
ATOM 4292 O O . PHE B 1 235 ? -3.154 -1.394 3.182 1 98.31 235 PHE B O 1
ATOM 4299 N N . GLY B 1 236 ? -2.074 -0.333 4.859 1 97.75 236 GLY B N 1
ATOM 4300 C CA . GLY B 1 236 ? -0.807 -0.192 4.164 1 97.75 236 GLY B CA 1
ATOM 4301 C C . GLY B 1 236 ? -0.831 0.881 3.092 1 97.75 236 GLY B C 1
ATOM 4302 O O . GLY B 1 236 ? -0.2 0.734 2.043 1 97.75 236 GLY B O 1
ATOM 4303 N N . CYS B 1 237 ? -1.486 1.948 3.312 1 96.81 237 CYS B N 1
ATOM 4304 C CA . CYS B 1 237 ? -1.626 2.959 2.271 1 96.81 237 CYS B CA 1
ATOM 4305 C C . CYS B 1 237 ? -1.125 4.312 2.754 1 96.81 237 CYS B C 1
ATOM 4307 O O . CYS B 1 237 ? -0.971 5.242 1.959 1 96.81 237 CYS B O 1
ATOM 4309 N N . ASP B 1 238 ? -0.738 4.516 3.998 1 95.88 238 ASP B N 1
ATOM 4310 C CA . ASP B 1 238 ? -0.179 5.723 4.594 1 95.88 238 ASP B CA 1
ATOM 4311 C C . ASP B 1 238 ? -0.975 6.961 4.176 1 95.88 238 ASP B C 1
ATOM 4313 O O . ASP B 1 238 ? -2.207 6.93 4.148 1 95.88 238 ASP B O 1
ATOM 4317 N N . CYS B 1 239 ? -0.294 8.109 3.945 1 98.69 239 CYS B N 1
ATOM 4318 C CA . CYS B 1 239 ? -0.978 9.344 3.568 1 98.69 239 CYS B CA 1
ATOM 4319 C C . CYS B 1 239 ? -1.642 9.203 2.203 1 98.69 239 CYS B C 1
ATOM 4321 O O . CYS B 1 239 ? -2.582 9.93 1.889 1 98.69 239 CYS B O 1
ATOM 4323 N N . TYR B 1 240 ? -1.203 8.258 1.442 1 98.88 240 TYR B N 1
ATOM 4324 C CA . TYR B 1 240 ? -1.731 8.055 0.099 1 98.88 240 TYR B CA 1
ATOM 4325 C C . TYR B 1 240 ? -3.211 7.691 0.144 1 98.88 240 TYR B C 1
ATOM 4327 O O . TYR B 1 240 ? -3.967 8.023 -0.771 1 98.88 240 TYR B O 1
ATOM 4335 N N . ALA B 1 241 ? -3.645 7.055 1.212 1 98.88 241 ALA B N 1
ATOM 4336 C CA . ALA B 1 241 ? -5.051 6.703 1.391 1 98.88 241 ALA B CA 1
ATOM 4337 C C . ALA B 1 241 ? -5.938 7.941 1.341 1 98.88 241 ALA B C 1
ATOM 4339 O O . ALA B 1 241 ? -7.035 7.906 0.783 1 98.88 241 ALA B O 1
ATOM 4340 N N . TYR B 1 242 ? -5.449 9.023 1.946 1 98.94 242 TYR B N 1
ATOM 4341 C CA . TYR B 1 242 ? -6.207 10.273 1.943 1 98.94 242 TYR B CA 1
ATOM 4342 C C . TYR B 1 242 ? -6.316 10.844 0.533 1 98.94 242 TYR B C 1
ATOM 4344 O O . TYR B 1 242 ? -7.344 11.422 0.168 1 98.94 242 TYR B O 1
ATOM 4352 N N . GLY B 1 243 ? -5.203 10.695 -0.217 1 98.88 243 GLY B N 1
ATOM 4353 C CA . GLY B 1 243 ? -5.277 11.062 -1.62 1 98.88 243 GLY B CA 1
ATOM 4354 C C . GLY B 1 243 ? -6.316 10.273 -2.393 1 98.88 243 GLY B C 1
ATOM 4355 O O . GLY B 1 243 ? -7.074 10.844 -3.186 1 98.88 243 GLY B O 1
ATOM 4356 N N . LEU B 1 244 ? -6.363 8.961 -2.162 1 98.69 244 LEU B N 1
ATOM 4357 C CA . LEU B 1 244 ? -7.348 8.109 -2.814 1 98.69 244 LEU B CA 1
ATOM 4358 C C . LEU B 1 244 ? -8.766 8.508 -2.414 1 98.69 244 LEU B C 1
ATOM 4360 O O . LEU B 1 244 ? -9.664 8.539 -3.254 1 98.69 244 LEU B O 1
ATOM 4364 N N . LEU B 1 245 ? -8.953 8.82 -1.156 1 98.81 245 LEU B N 1
ATOM 4365 C CA . LEU B 1 245 ? -10.25 9.281 -0.67 1 98.81 245 LEU B CA 1
ATOM 4366 C C . LEU B 1 245 ? -10.664 10.57 -1.368 1 98.81 245 LEU B C 1
ATOM 4368 O O . LEU B 1 245 ? -11.789 10.672 -1.868 1 98.81 245 LEU B O 1
ATOM 4372 N N . ALA B 1 246 ? -9.742 11.516 -1.415 1 98.94 246 ALA B N 1
ATOM 4373 C CA . ALA B 1 246 ? -10.031 12.812 -2.016 1 98.94 246 ALA B CA 1
ATOM 4374 C C . ALA B 1 246 ? -10.398 12.672 -3.488 1 98.94 246 ALA B C 1
ATOM 4376 O O . ALA B 1 246 ? -11.211 13.438 -4.012 1 98.94 246 ALA B O 1
ATOM 4377 N N . ALA B 1 247 ? -9.805 11.656 -4.109 1 98.44 247 ALA B N 1
ATOM 4378 C CA . ALA B 1 247 ? -10.016 11.453 -5.539 1 98.44 247 ALA B CA 1
ATOM 4379 C C . ALA B 1 247 ? -11.227 10.555 -5.797 1 98.44 247 ALA B C 1
ATOM 4381 O O . ALA B 1 247 ? -11.531 10.227 -6.945 1 98.44 247 ALA B O 1
ATOM 4382 N N . GLY B 1 248 ? -11.852 10.102 -4.781 1 97.81 248 GLY B N 1
ATOM 4383 C CA . GLY B 1 248 ? -13.094 9.367 -4.934 1 97.81 248 GLY B CA 1
ATOM 4384 C C . GLY B 1 248 ? -12.891 7.879 -5.121 1 97.81 248 GLY B C 1
ATOM 4385 O O . GLY B 1 248 ? -13.703 7.211 -5.766 1 97.81 248 GLY B O 1
ATOM 4386 N N . HIS B 1 249 ? -11.852 7.336 -4.547 1 97.44 249 HIS B N 1
ATOM 4387 C CA . HIS B 1 249 ? -11.539 5.934 -4.801 1 97.44 249 HIS B CA 1
ATOM 4388 C C . HIS B 1 249 ? -11.805 5.078 -3.566 1 97.44 249 HIS B C 1
ATOM 4390 O O . HIS B 1 249 ? -11.812 3.848 -3.652 1 97.44 249 HIS B O 1
ATOM 4396 N N . CYS B 1 250 ? -12.023 5.629 -2.453 1 97.5 250 CYS B N 1
ATOM 4397 C CA . CYS B 1 250 ? -12.453 4.941 -1.238 1 97.5 250 CYS B CA 1
ATOM 4398 C C . CYS B 1 250 ? -13.344 5.844 -0.391 1 97.5 250 CYS B C 1
ATOM 4400 O O . CYS B 1 250 ? -13.68 6.953 -0.805 1 97.5 250 CYS B O 1
ATOM 4402 N N . ASP B 1 251 ? -13.734 5.398 0.853 1 98.56 251 ASP B N 1
ATOM 4403 C CA . ASP B 1 251 ? -14.875 6.059 1.483 1 98.56 251 ASP B CA 1
ATOM 4404 C C . ASP B 1 251 ? -14.508 6.586 2.867 1 98.56 251 ASP B C 1
ATOM 4406 O O . ASP B 1 251 ? -15.156 7.496 3.385 1 98.56 251 ASP B O 1
ATOM 4410 N N . LEU B 1 252 ? -13.5 5.953 3.426 1 98.88 252 LEU B N 1
ATOM 4411 C CA . LEU B 1 252 ? -13.227 6.23 4.832 1 98.88 252 LEU B CA 1
ATOM 4412 C C . LEU B 1 252 ? -11.758 5.969 5.164 1 98.88 252 LEU B C 1
ATOM 4414 O O . LEU B 1 252 ? -11.18 4.984 4.699 1 98.88 252 LEU B O 1
ATOM 4418 N N . VAL B 1 253 ? -11.141 6.871 5.91 1 98.94 253 VAL B N 1
ATOM 4419 C CA . VAL B 1 253 ? -9.828 6.656 6.516 1 98.94 253 VAL B CA 1
ATOM 4420 C C . VAL B 1 253 ? -9.898 6.949 8.016 1 98.94 253 VAL B C 1
ATOM 4422 O O . VAL B 1 253 ? -10.367 8.008 8.422 1 98.94 253 VAL B O 1
ATOM 4425 N N . ILE B 1 254 ? -9.516 5.973 8.836 1 98.88 254 ILE B N 1
ATOM 4426 C CA . ILE B 1 254 ? -9.484 6.121 10.289 1 98.88 254 ILE B CA 1
ATOM 4427 C C . ILE B 1 254 ? -8.086 5.793 10.812 1 98.88 254 ILE B C 1
ATOM 4429 O O . ILE B 1 254 ? -7.539 4.73 10.516 1 98.88 254 ILE B O 1
ATOM 4433 N N . GLU B 1 255 ? -7.539 6.703 11.57 1 98.69 255 GLU B N 1
ATOM 4434 C CA . GLU B 1 255 ? -6.191 6.484 12.086 1 98.69 255 GLU B CA 1
ATOM 4435 C C . GLU B 1 255 ? -6.051 7.004 13.516 1 98.69 255 GLU B C 1
ATOM 4437 O O . GLU B 1 255 ? -6.859 7.816 13.961 1 98.69 255 GLU B O 1
ATOM 4442 N N . ALA B 1 256 ? -5.125 6.449 14.188 1 97.75 256 ALA B N 1
ATOM 4443 C CA . ALA B 1 256 ? -4.742 6.848 15.539 1 97.75 256 ALA B CA 1
ATOM 4444 C C . ALA B 1 256 ? -3.225 6.977 15.664 1 97.75 256 ALA B C 1
ATOM 4446 O O . ALA B 1 256 ? -2.49 6.656 14.727 1 97.75 256 ALA B O 1
ATOM 4447 N N . ASP B 1 257 ? -2.787 7.586 16.75 1 95.12 257 ASP B N 1
ATOM 4448 C CA . ASP B 1 257 ? -1.372 7.75 17.062 1 95.12 257 ASP B CA 1
ATOM 4449 C C . ASP B 1 257 ? -0.67 8.609 16.016 1 95.12 257 ASP B C 1
ATOM 4451 O O . ASP B 1 257 ? 0.436 8.281 15.57 1 95.12 257 ASP B O 1
ATOM 4455 N N . LEU B 1 258 ? -1.368 9.625 15.555 1 96.56 258 LEU B N 1
ATOM 4456 C CA . LEU B 1 258 ? -0.787 10.539 14.57 1 96.56 258 LEU B CA 1
ATOM 4457 C C . LEU B 1 258 ? -0.284 11.812 15.25 1 96.56 258 LEU B C 1
ATOM 4459 O O . LEU B 1 258 ? -0.74 12.164 16.344 1 96.56 258 LEU B O 1
ATOM 4463 N N . LYS B 1 259 ? 0.685 12.398 14.672 1 95.19 259 LYS B N 1
ATOM 4464 C CA . LYS B 1 259 ? 1.117 13.758 15 1 95.19 259 LYS B CA 1
ATOM 4465 C C . LYS B 1 259 ? 0.556 14.766 14.008 1 95.19 259 LYS B C 1
ATOM 4467 O O . LYS B 1 259 ? 0.181 14.406 12.891 1 95.19 259 LYS B O 1
ATOM 4472 N N . PRO B 1 260 ? 0.494 16 14.391 1 95.38 260 PRO B N 1
ATOM 4473 C CA . PRO B 1 260 ? -0.122 17 13.516 1 95.38 260 PRO B CA 1
ATOM 4474 C C . PRO B 1 260 ? 0.519 17.047 12.133 1 95.38 260 PRO B C 1
ATOM 4476 O O . PRO B 1 260 ? -0.174 17.266 11.133 1 95.38 260 PRO B O 1
ATOM 4479 N N . TYR B 1 261 ? 1.82 16.828 11.984 1 96.44 261 TYR B N 1
ATOM 4480 C CA . TYR B 1 261 ? 2.467 16.922 10.68 1 96.44 261 TYR B CA 1
ATOM 4481 C C . TYR B 1 261 ? 2.074 15.758 9.781 1 96.44 261 TYR B C 1
ATOM 4483 O O . TYR B 1 261 ? 2.33 15.773 8.578 1 96.44 261 TYR B O 1
ATOM 4491 N N . ASP B 1 262 ? 1.318 14.773 10.352 1 97.44 262 ASP B N 1
ATOM 4492 C CA . ASP B 1 262 ? 0.891 13.602 9.602 1 97.44 262 ASP B CA 1
ATOM 4493 C C . ASP B 1 262 ? -0.401 13.875 8.836 1 97.44 262 ASP B C 1
ATOM 4495 O O . ASP B 1 262 ? -0.729 13.172 7.879 1 97.44 262 ASP B O 1
ATOM 4499 N N . TYR B 1 263 ? -1.186 14.898 9.312 1 98.12 263 TYR B N 1
ATOM 4500 C CA . TYR B 1 263 ? -2.512 14.945 8.703 1 98.12 263 TYR B CA 1
ATOM 4501 C C . TYR B 1 263 ? -2.908 16.375 8.367 1 98.12 263 TYR B C 1
ATOM 4503 O O . TYR B 1 263 ? -3.879 16.609 7.645 1 98.12 263 TYR B O 1
ATOM 4511 N N . MET B 1 264 ? -2.211 17.406 8.805 1 98.25 264 MET B N 1
ATOM 4512 C CA . MET B 1 264 ? -2.637 18.797 8.594 1 98.25 264 MET B CA 1
ATOM 4513 C C . MET B 1 264 ? -2.719 19.125 7.109 1 98.25 264 MET B C 1
ATOM 4515 O O . MET B 1 264 ? -3.619 19.844 6.676 1 98.25 264 MET B O 1
ATOM 4519 N N . ALA B 1 265 ? -1.763 18.609 6.328 1 98.88 265 ALA B N 1
ATOM 4520 C CA . ALA B 1 265 ? -1.754 18.859 4.891 1 98.88 265 ALA B CA 1
ATOM 4521 C C . ALA B 1 265 ? -2.98 18.25 4.219 1 98.88 265 ALA B C 1
ATOM 4523 O O . ALA B 1 265 ? -3.438 18.734 3.184 1 98.88 265 ALA B O 1
ATOM 4524 N N . LEU B 1 266 ? -3.482 17.234 4.801 1 98.94 266 LEU B N 1
ATOM 4525 C CA . LEU B 1 266 ? -4.539 16.438 4.184 1 98.94 266 LEU B CA 1
ATOM 4526 C C . LEU B 1 266 ? -5.906 17.078 4.422 1 98.94 266 LEU B C 1
ATOM 4528 O O . LEU B 1 266 ? -6.848 16.828 3.668 1 98.94 266 LEU B O 1
ATOM 4532 N N . VAL B 1 267 ? -6.039 17.953 5.395 1 98.88 267 VAL B N 1
ATOM 4533 C CA . VAL B 1 267 ? -7.316 18.547 5.797 1 98.88 267 VAL B CA 1
ATOM 4534 C C . VAL B 1 267 ? -7.875 19.391 4.664 1 98.88 267 VAL B C 1
ATOM 4536 O O . VAL B 1 267 ? -8.984 19.141 4.176 1 98.88 267 VAL B O 1
ATOM 4539 N N . PRO B 1 268 ? -7.113 20.406 4.141 1 98.88 268 PRO B N 1
ATOM 4540 C CA . PRO B 1 268 ? -7.664 21.203 3.043 1 98.88 268 PRO B CA 1
ATOM 4541 C C . PRO B 1 268 ? -7.93 20.375 1.785 1 98.88 268 PRO B C 1
ATOM 4543 O O . PRO B 1 268 ? -8.844 20.688 1.022 1 98.88 268 PRO B O 1
ATOM 4546 N N . ILE B 1 269 ? -7.129 19.312 1.584 1 98.94 269 ILE B N 1
ATOM 4547 C CA . ILE B 1 269 ? -7.293 18.469 0.41 1 98.94 269 ILE B CA 1
ATOM 4548 C C . ILE B 1 269 ? -8.633 17.75 0.481 1 98.94 269 ILE B C 1
ATOM 4550 O O . ILE B 1 269 ? -9.422 17.781 -0.47 1 98.94 269 ILE B O 1
ATOM 4554 N N . ILE B 1 270 ? -8.906 17.094 1.606 1 98.94 270 ILE B N 1
ATOM 4555 C CA . ILE B 1 270 ? -10.133 16.328 1.769 1 98.94 270 ILE B CA 1
ATOM 4556 C C . ILE B 1 270 ? -11.344 17.266 1.718 1 98.94 270 ILE B C 1
ATOM 4558 O O . ILE B 1 270 ? -12.32 17 1.018 1 98.94 270 ILE B O 1
ATOM 4562 N N . LYS B 1 271 ? -11.289 18.391 2.43 1 98.81 271 LYS B N 1
ATOM 4563 C CA . LYS B 1 271 ? -12.414 19.328 2.482 1 98.81 271 LYS B CA 1
ATOM 4564 C C . LYS B 1 271 ? -12.664 19.969 1.117 1 98.81 271 LYS B C 1
ATOM 4566 O O . LYS B 1 271 ? -13.812 20.078 0.682 1 98.81 271 LYS B O 1
ATOM 4571 N N . GLY B 1 272 ? -11.578 20.312 0.437 1 98.81 272 GLY B N 1
ATOM 4572 C CA . GLY B 1 272 ? -11.719 20.891 -0.892 1 98.81 272 GLY B CA 1
ATOM 4573 C C . GLY B 1 272 ? -12.289 19.922 -1.906 1 98.81 272 GLY B C 1
ATOM 4574 O O . GLY B 1 272 ? -12.836 20.328 -2.93 1 98.81 272 GLY B O 1
ATOM 4575 N N . ALA B 1 273 ? -12.117 18.641 -1.657 1 98.88 273 ALA B N 1
ATOM 4576 C CA . ALA B 1 273 ? -12.648 17.609 -2.535 1 98.88 273 ALA B CA 1
ATOM 4577 C C . ALA B 1 273 ? -14.094 17.281 -2.18 1 98.88 273 ALA B C 1
ATOM 4579 O O . ALA B 1 273 ? -14.75 16.484 -2.871 1 98.88 273 ALA B O 1
ATOM 4580 N N . GLY B 1 274 ? -14.586 17.859 -1.122 1 98.75 274 GLY B N 1
ATOM 4581 C CA . GLY B 1 274 ? -15.984 17.656 -0.755 1 98.75 274 GLY B CA 1
ATOM 4582 C C . GLY B 1 274 ? -16.172 16.688 0.392 1 98.75 274 GLY B C 1
ATOM 4583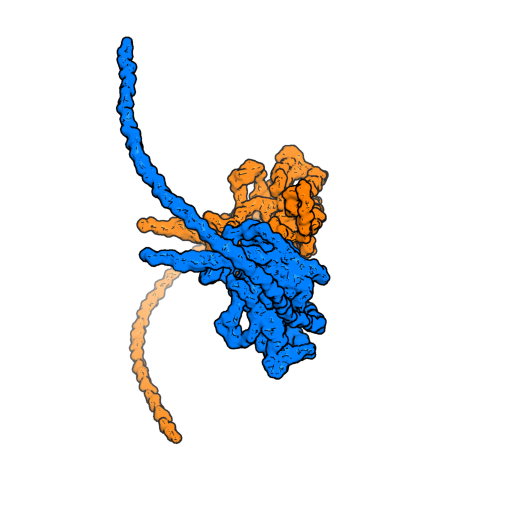 O O . GLY B 1 274 ? -17.297 16.375 0.781 1 98.75 274 GLY B O 1
ATOM 4584 N N . GLY B 1 275 ? -15.086 16.234 0.961 1 98.88 275 GLY B N 1
ATOM 4585 C CA . GLY B 1 275 ? -15.148 15.289 2.066 1 98.88 275 GLY B CA 1
ATOM 4586 C C . GLY B 1 275 ? -15.219 15.961 3.424 1 98.88 275 GLY B C 1
ATOM 4587 O O . GLY B 1 275 ? -15.312 17.188 3.508 1 98.88 275 GLY B O 1
ATOM 4588 N N . VAL B 1 276 ? -15.273 15.078 4.504 1 98.81 276 VAL B N 1
ATOM 4589 C CA . VAL B 1 276 ? -15.273 15.508 5.898 1 98.81 276 VAL B CA 1
ATOM 4590 C C . VAL B 1 276 ? -14.039 14.969 6.609 1 98.81 276 VAL B C 1
ATOM 4592 O O . VAL B 1 276 ? -13.656 13.805 6.414 1 98.81 276 VAL B O 1
ATOM 4595 N N . PHE B 1 277 ? -13.391 15.773 7.383 1 98.94 277 PHE B N 1
ATOM 4596 C CA . PHE B 1 277 ? -12.188 15.367 8.094 1 98.94 277 PHE B CA 1
ATOM 4597 C C . PHE B 1 277 ? -12.148 15.984 9.492 1 98.94 277 PHE B C 1
ATOM 4599 O O . PHE B 1 277 ? -12.047 17.203 9.633 1 98.94 277 PHE B O 1
ATOM 4606 N N . THR B 1 278 ? -12.266 15.18 10.547 1 98.75 278 THR B N 1
ATOM 4607 C CA . THR B 1 278 ? -12.305 15.617 11.938 1 98.75 278 THR B CA 1
ATOM 4608 C C . THR B 1 278 ? -11.5 14.68 12.828 1 98.75 278 THR B C 1
ATOM 4610 O O . THR B 1 278 ? -10.938 13.695 12.344 1 98.75 278 THR B O 1
ATOM 4613 N N . ASP B 1 279 ? -11.406 15.055 14.055 1 98.06 279 ASP B N 1
ATOM 4614 C CA . ASP B 1 279 ? -10.969 14.039 15.008 1 98.06 279 ASP B CA 1
ATOM 4615 C C . ASP B 1 279 ? -12.102 13.07 15.336 1 98.06 279 ASP B C 1
ATOM 4617 O O . ASP B 1 279 ? -13.188 13.156 14.758 1 98.06 279 ASP B O 1
ATOM 4621 N N . TRP B 1 280 ? -11.852 12.102 16.234 1 97.56 280 TRP B N 1
ATOM 4622 C CA . TRP B 1 280 ? -12.812 11.039 16.516 1 97.56 280 TRP B CA 1
ATOM 4623 C C . TRP B 1 280 ? -14.031 11.586 17.266 1 97.56 280 TRP B C 1
ATOM 4625 O O . TRP B 1 280 ? -15.047 10.906 17.375 1 97.56 280 TRP B O 1
ATOM 4635 N N . LYS B 1 281 ? -13.977 12.836 17.703 1 95 281 LYS B N 1
ATOM 4636 C CA . LYS B 1 281 ? -15.086 13.469 18.406 1 95 281 LYS B CA 1
ATOM 4637 C C . LYS B 1 281 ? -15.859 14.414 17.484 1 95 281 LYS B C 1
ATOM 4639 O O . LYS B 1 281 ? -16.75 15.133 17.938 1 95 281 LYS B O 1
ATOM 4644 N N . GLY B 1 282 ? -15.484 14.5 16.25 1 97.12 282 GLY B N 1
ATOM 4645 C CA . GLY B 1 282 ? -16.172 15.336 15.281 1 97.12 282 GLY B CA 1
ATOM 4646 C C . GLY B 1 282 ? -15.68 16.781 15.289 1 97.12 282 GLY B C 1
ATOM 4647 O O . GLY B 1 282 ? -16.297 17.656 14.672 1 97.12 282 GLY B O 1
ATOM 4648 N N . ARG B 1 283 ? -14.586 16.984 15.953 1 97.5 283 ARG B N 1
ATOM 4649 C CA . ARG B 1 283 ? -14.086 18.359 16.062 1 97.5 283 ARG B CA 1
ATOM 4650 C C . ARG B 1 283 ? -13.141 18.688 14.922 1 97.5 283 ARG B C 1
ATOM 4652 O O . ARG B 1 283 ? -12.406 17.828 14.438 1 97.5 283 ARG B O 1
ATOM 4659 N N . GLU B 1 284 ? -13.141 19.953 14.578 1 97.75 284 GLU B N 1
ATOM 4660 C CA . GLU B 1 284 ? -12.234 20.438 13.539 1 97.75 284 GLU B CA 1
ATOM 4661 C C . GLU B 1 284 ? -10.781 20.203 13.938 1 97.75 284 GLU B C 1
ATOM 4663 O O . GLU B 1 284 ? -10.414 20.344 15.109 1 97.75 284 GLU B O 1
ATOM 4668 N N . LEU B 1 285 ? -9.961 19.891 12.961 1 97.75 285 LEU B N 1
ATOM 4669 C CA . LEU B 1 285 ? -8.539 19.672 13.188 1 97.75 285 LEU B CA 1
ATOM 4670 C C . LEU B 1 285 ? -7.77 20.984 13.125 1 97.75 285 LEU B C 1
ATOM 4672 O O . LEU B 1 285 ? -7.848 21.703 12.133 1 97.75 285 LEU B O 1
ATOM 4676 N N . ARG B 1 286 ? -7.121 21.297 14.172 1 95.06 286 ARG B N 1
ATOM 4677 C CA . ARG B 1 286 ? -6.344 22.531 14.32 1 95.06 286 ARG B CA 1
ATOM 4678 C C . ARG B 1 286 ? -5.055 22.266 15.094 1 95.06 286 ARG B C 1
ATOM 4680 O O . ARG B 1 286 ? -4.953 21.266 15.82 1 95.06 286 ARG B O 1
ATOM 4687 N N . TRP B 1 287 ? -4.133 23.109 14.859 1 91.44 287 TRP B N 1
ATOM 4688 C CA . TRP B 1 287 ? -2.885 23.016 15.609 1 91.44 287 TRP B CA 1
ATOM 4689 C C . TRP B 1 287 ? -2.307 24.391 15.891 1 91.44 287 TRP B C 1
ATOM 4691 O O . TRP B 1 287 ? -1.985 25.141 14.961 1 91.44 287 TRP B O 1
ATOM 4701 N N . GLU B 1 288 ? -2.279 24.859 17.094 1 79.94 288 GLU B N 1
ATOM 4702 C CA . GLU B 1 288 ? -1.637 26.094 17.531 1 79.94 288 GLU B CA 1
ATOM 4703 C C . GLU B 1 288 ? -0.527 25.812 18.531 1 79.94 288 GLU B C 1
ATOM 4705 O O . GLU B 1 288 ? -0.08 26.719 19.25 1 79.94 288 GLU B O 1
ATOM 4710 N N . GLY B 1 289 ? 0.032 24.719 18.312 1 73.06 289 GLY B N 1
ATOM 4711 C CA . GLY B 1 289 ? 0.739 24.266 19.5 1 73.06 289 GLY B CA 1
ATOM 4712 C C . GLY B 1 289 ? 2.188 24.703 19.547 1 73.06 289 GLY B C 1
ATOM 4713 O O . GLY B 1 289 ? 2.635 25.453 18.672 1 73.06 289 GLY B O 1
ATOM 4714 N N . SER B 1 290 ? 2.686 24.531 20.703 1 77.06 290 SER B N 1
ATOM 4715 C CA . SER B 1 290 ? 4.066 24.781 21.109 1 77.06 290 SER B CA 1
ATOM 4716 C C . SER B 1 290 ? 4.84 23.484 21.266 1 77.06 290 SER B C 1
ATOM 4718 O O . SER B 1 290 ? 4.258 22.391 21.203 1 77.06 290 SER B O 1
ATOM 4720 N N . GLN B 1 291 ? 6.082 23.734 21.312 1 77.19 291 GLN B N 1
ATOM 4721 C CA . GLN B 1 291 ? 6.922 22.578 21.578 1 77.19 291 GLN B CA 1
ATOM 4722 C C . GLN B 1 291 ? 6.465 21.844 22.844 1 77.19 291 GLN B C 1
ATOM 4724 O O . GLN B 1 291 ? 6.488 20.609 22.891 1 77.19 291 GLN B O 1
ATOM 4729 N N . GLU B 1 292 ? 5.992 22.625 23.797 1 77.62 292 GLU B N 1
ATOM 4730 C CA . GLU B 1 292 ? 5.52 22.062 25.062 1 77.62 292 GLU B CA 1
ATOM 4731 C C . GLU B 1 292 ? 4.238 21.266 24.859 1 77.62 292 GLU B C 1
ATOM 4733 O O . GLU B 1 292 ? 4.082 20.188 25.438 1 77.62 292 GLU B O 1
ATOM 4738 N N . ALA B 1 293 ? 3.424 21.812 24.094 1 79.81 293 ALA B N 1
ATOM 4739 C CA . ALA B 1 293 ? 2.166 21.125 23.797 1 79.81 293 ALA B CA 1
ATOM 4740 C C . ALA B 1 293 ? 2.412 19.812 23.062 1 79.81 293 ALA B C 1
ATOM 4742 O O . ALA B 1 293 ? 1.766 18.797 23.359 1 79.81 293 ALA B O 1
ATOM 4743 N N . LEU B 1 294 ? 3.373 19.812 22.219 1 80.56 294 LEU B N 1
ATOM 4744 C CA . LEU B 1 294 ? 3.729 18.625 21.469 1 80.56 294 LEU B CA 1
ATOM 4745 C C . LEU B 1 294 ? 4.293 17.547 22.391 1 80.56 294 LEU B C 1
ATOM 4747 O O . LEU B 1 294 ? 3.893 16.375 22.312 1 80.56 294 LEU B O 1
ATOM 4751 N N . ALA B 1 295 ? 5.156 17.984 23.203 1 80.75 295 ALA B N 1
ATOM 4752 C CA . ALA B 1 295 ? 5.801 17.062 24.141 1 80.75 295 ALA B CA 1
ATOM 4753 C C . ALA B 1 295 ? 4.789 16.469 25.109 1 80.75 295 ALA B C 1
ATOM 4755 O O . ALA B 1 295 ? 4.922 15.32 25.531 1 80.75 295 ALA B O 1
ATOM 4756 N N . ALA B 1 296 ? 3.768 17.234 25.422 1 83.81 296 ALA B N 1
ATOM 4757 C CA . ALA B 1 296 ? 2.752 16.812 26.391 1 83.81 296 ALA B CA 1
ATOM 4758 C C . ALA B 1 296 ? 1.665 15.992 25.719 1 83.81 296 ALA B C 1
ATOM 4760 O O . ALA B 1 296 ? 0.75 15.492 26.375 1 83.81 296 ALA B O 1
ATOM 4761 N N . GLY B 1 297 ? 1.776 15.844 24.469 1 84.88 297 GLY B N 1
ATOM 4762 C CA . GLY B 1 297 ? 0.78 15.07 23.734 1 84.88 297 GLY B CA 1
ATOM 4763 C C . GLY B 1 297 ? -0.544 15.797 23.594 1 84.88 297 GLY B C 1
ATOM 4764 O O . GLY B 1 297 ? -1.597 15.164 23.484 1 84.88 297 GLY B O 1
ATOM 4765 N N . LYS B 1 298 ? -0.483 17.094 23.688 1 87.44 298 LYS B N 1
ATOM 4766 C CA . LYS B 1 298 ? -1.701 17.891 23.609 1 87.44 298 LYS B CA 1
ATOM 4767 C C . LYS B 1 298 ? -2.012 18.281 22.172 1 87.44 298 LYS B C 1
ATOM 4769 O O . LYS B 1 298 ? -1.845 19.438 21.781 1 87.44 298 LYS B O 1
ATOM 4774 N N . PHE B 1 299 ? -2.424 17.344 21.453 1 90.94 299 PHE B N 1
ATOM 4775 C CA . PHE B 1 299 ? -2.863 17.516 20.078 1 90.94 299 PHE B CA 1
ATOM 4776 C C . PHE B 1 299 ? -3.85 16.406 19.688 1 90.94 299 PHE B C 1
ATOM 4778 O O . PHE B 1 299 ? -4.055 15.461 20.438 1 90.94 299 PHE B O 1
ATOM 4785 N N . GLN B 1 300 ? -4.508 16.562 18.562 1 90.19 300 GLN B N 1
ATOM 4786 C CA . GLN B 1 300 ? -5.453 15.586 18.047 1 90.19 300 GLN B CA 1
ATOM 4787 C C . GLN B 1 300 ? -4.73 14.469 17.297 1 90.19 300 GLN B C 1
ATOM 4789 O O . GLN B 1 300 ? -4.301 14.656 16.156 1 90.19 300 GLN B O 1
ATOM 4794 N N . GLY B 1 301 ? -4.719 13.281 17.906 1 94.31 301 GLY B N 1
ATOM 4795 C CA . GLY B 1 301 ? -3.965 12.195 17.297 1 94.31 301 GLY B CA 1
ATOM 4796 C C . GLY B 1 301 ? -4.848 11.141 16.672 1 94.31 301 GLY B C 1
ATOM 4797 O O . GLY B 1 301 ? -4.359 10.258 15.961 1 94.31 301 GLY B O 1
ATOM 4798 N N . GLU B 1 302 ? -6.141 11.141 17.016 1 97.56 302 GLU B N 1
ATOM 4799 C CA . GLU B 1 302 ? -7.152 10.266 16.422 1 97.56 302 GLU B CA 1
ATOM 4800 C C . GLU B 1 302 ? -8.008 11.008 15.406 1 97.56 302 GLU B C 1
ATOM 4802 O O . GLU B 1 302 ? -8.734 11.938 15.758 1 97.56 302 GLU B O 1
ATOM 4807 N N . VAL B 1 303 ? -7.875 10.57 14.133 1 98.69 303 VAL B N 1
ATOM 4808 C CA . VAL B 1 303 ? -8.539 11.344 13.086 1 98.69 303 VAL B CA 1
ATOM 4809 C C . VAL B 1 303 ? -9.391 10.414 12.227 1 98.69 303 VAL B C 1
ATOM 4811 O O . VAL B 1 303 ? -9.125 9.211 12.148 1 98.69 303 VAL B O 1
ATOM 4814 N N . ILE B 1 304 ? -10.43 10.969 11.57 1 98.88 304 ILE B N 1
ATOM 4815 C CA . ILE B 1 304 ? -11.336 10.25 10.688 1 98.88 304 ILE B CA 1
ATOM 4816 C C . ILE B 1 304 ? -11.695 11.133 9.492 1 98.88 304 ILE B C 1
ATOM 4818 O O . ILE B 1 304 ? -12.164 12.266 9.664 1 98.88 304 ILE B O 1
ATOM 4822 N N . ALA B 1 305 ? -11.406 10.672 8.289 1 98.94 305 ALA B N 1
ATOM 4823 C CA . ALA B 1 305 ? -11.773 11.312 7.027 1 98.94 305 ALA B CA 1
ATOM 4824 C C . ALA B 1 305 ? -12.766 10.453 6.242 1 98.94 305 ALA B C 1
ATOM 4826 O O . ALA B 1 305 ? -12.602 9.234 6.152 1 98.94 305 ALA B O 1
ATOM 4827 N N . ALA B 1 306 ? -13.805 11.078 5.738 1 98.94 306 ALA B N 1
ATOM 4828 C CA . ALA B 1 306 ? -14.82 10.359 4.973 1 98.94 306 ALA B CA 1
ATOM 4829 C C . ALA B 1 306 ? -15.164 11.109 3.688 1 98.94 306 ALA B C 1
ATOM 4831 O O . ALA B 1 306 ? -15.031 12.336 3.623 1 98.94 306 ALA B O 1
ATOM 4832 N N . GLY B 1 307 ? -15.625 10.359 2.705 1 98.75 307 GLY B N 1
ATOM 4833 C CA . GLY B 1 307 ? -16 10.945 1.432 1 98.75 307 GLY B CA 1
ATOM 4834 C C . GLY B 1 307 ? -17.297 11.742 1.505 1 98.75 307 GLY B C 1
ATOM 4835 O O . GLY B 1 307 ? -17.547 12.586 0.646 1 98.75 307 GLY B O 1
ATOM 4836 N N . ASP B 1 308 ? -18.094 11.461 2.551 1 98.44 308 ASP B N 1
ATOM 4837 C CA . ASP B 1 308 ? -19.344 12.195 2.707 1 98.44 308 ASP B CA 1
ATOM 4838 C C . ASP B 1 308 ? -19.766 12.258 4.176 1 98.44 308 ASP B C 1
ATOM 4840 O O . ASP B 1 308 ? -19.266 11.492 5 1 98.44 308 ASP B O 1
ATOM 4844 N N . ALA B 1 309 ? -20.672 13.219 4.422 1 98.5 309 ALA B N 1
ATOM 4845 C CA . ALA B 1 309 ? -21.062 13.531 5.797 1 98.5 309 ALA B CA 1
ATOM 4846 C C . ALA B 1 309 ? -21.781 12.352 6.441 1 98.5 309 ALA B C 1
ATOM 4848 O O . ALA B 1 309 ? -21.625 12.109 7.641 1 98.5 309 ALA B O 1
ATOM 4849 N N . GLU B 1 310 ? -22.531 11.625 5.703 1 98.44 310 GLU B N 1
ATOM 4850 C CA . GLU B 1 310 ? -23.312 10.516 6.246 1 98.44 310 GLU B CA 1
ATOM 4851 C C . GLU B 1 310 ? -22.391 9.375 6.707 1 98.44 310 GLU B C 1
ATOM 4853 O O . GLU B 1 310 ? -22.594 8.82 7.789 1 98.44 310 GLU B O 1
ATOM 4858 N N . THR B 1 311 ? -21.469 9.031 5.836 1 98.62 311 THR B N 1
ATOM 4859 C CA . THR B 1 311 ? -20.5 8 6.195 1 98.62 311 THR B CA 1
ATOM 4860 C C . THR B 1 311 ? -19.703 8.406 7.43 1 98.62 311 THR B C 1
ATOM 4862 O O . THR B 1 311 ? -19.469 7.59 8.328 1 98.62 311 THR B O 1
ATOM 4865 N N . HIS B 1 312 ? -19.312 9.648 7.504 1 98.81 312 HIS B N 1
ATOM 4866 C CA . HIS B 1 312 ? -18.609 10.195 8.656 1 98.81 312 HIS B CA 1
ATOM 4867 C C . HIS B 1 312 ? -19.438 10.055 9.93 1 98.81 312 HIS B C 1
ATOM 4869 O O . HIS B 1 312 ? -18.953 9.516 10.93 1 98.81 312 HIS B O 1
ATOM 4875 N N . ALA B 1 313 ? -20.625 10.461 9.859 1 98.44 313 ALA B N 1
ATOM 4876 C CA . ALA B 1 313 ? -21.516 10.43 11.016 1 98.44 313 ALA B CA 1
ATOM 4877 C C . ALA B 1 313 ? -21.766 8.992 11.477 1 98.44 313 ALA B C 1
ATOM 4879 O O . ALA B 1 313 ? -21.781 8.711 12.672 1 98.44 313 ALA B O 1
ATOM 4880 N N . ALA B 1 314 ? -21.953 8.125 10.547 1 98.44 314 ALA B N 1
ATOM 4881 C CA . ALA B 1 314 ? -22.203 6.723 10.867 1 98.44 314 ALA B CA 1
ATOM 4882 C C . ALA B 1 314 ? -21.016 6.094 11.578 1 98.44 314 ALA B C 1
ATOM 4884 O O . ALA B 1 314 ? -21.172 5.34 12.531 1 98.44 314 ALA B O 1
ATOM 4885 N N . ALA B 1 315 ? -19.828 6.398 11.109 1 98.62 315 ALA B N 1
ATOM 4886 C CA . ALA B 1 315 ? -18.609 5.855 11.711 1 98.62 315 ALA B CA 1
ATOM 4887 C C . ALA B 1 315 ? -18.422 6.383 13.125 1 98.62 315 ALA B C 1
ATOM 4889 O O . ALA B 1 315 ? -18.109 5.621 14.047 1 98.62 315 ALA B O 1
ATOM 4890 N N . ILE B 1 316 ? -18.609 7.668 13.297 1 98 316 ILE B N 1
ATOM 4891 C CA . ILE B 1 316 ? -18.469 8.281 14.609 1 98 316 ILE B CA 1
ATOM 4892 C C . ILE B 1 316 ? -19.484 7.672 15.578 1 98 316 ILE B C 1
ATOM 4894 O O . ILE B 1 316 ? -19.141 7.359 16.719 1 98 316 ILE B O 1
ATOM 4898 N N . LYS B 1 317 ? -20.641 7.535 15.094 1 97.12 317 LYS B N 1
ATOM 4899 C CA . LYS B 1 317 ? -21.688 6.938 15.922 1 97.12 317 LYS B CA 1
ATOM 4900 C C . LYS B 1 317 ? -21.297 5.531 16.375 1 97.12 317 LYS B C 1
ATOM 4902 O O . LYS B 1 317 ? -21.5 5.168 17.531 1 97.12 317 LYS B O 1
ATOM 4907 N N . ARG B 1 318 ? -20.75 4.758 15.461 1 96.62 318 ARG B N 1
ATOM 4908 C CA . ARG B 1 318 ? -20.297 3.41 15.797 1 96.62 318 ARG B CA 1
ATOM 4909 C C . ARG B 1 318 ? -19.219 3.445 16.859 1 96.62 318 ARG B C 1
ATOM 4911 O O . ARG B 1 318 ? -19.188 2.609 17.766 1 96.62 318 ARG B O 1
ATOM 4918 N N . MET B 1 319 ? -18.328 4.363 16.75 1 96.12 319 MET B N 1
ATOM 4919 C CA . MET B 1 319 ? -17.25 4.484 17.719 1 96.12 319 MET B CA 1
ATOM 4920 C C . MET B 1 319 ? -17.797 4.855 19.094 1 96.12 319 MET B C 1
ATOM 4922 O O . MET B 1 319 ? -17.359 4.293 20.109 1 96.12 319 MET B O 1
ATOM 4926 N N . GLU B 1 320 ? -18.719 5.75 19.094 1 93.56 320 GLU B N 1
ATOM 4927 C CA . GLU B 1 320 ? -19.328 6.188 20.344 1 93.56 320 GLU B CA 1
ATOM 4928 C C . GLU B 1 320 ? -20.094 5.047 21.016 1 93.56 320 GLU B C 1
ATOM 4930 O O . GLU B 1 320 ? -20.047 4.887 22.234 1 93.56 320 GLU B O 1
ATOM 4935 N N . MET B 1 321 ? -20.766 4.309 20.266 1 90.75 321 MET B N 1
ATOM 4936 C CA . MET B 1 321 ? -21.531 3.174 20.781 1 90.75 321 MET B CA 1
ATOM 4937 C C . MET B 1 321 ? -20.609 2.145 21.422 1 90.75 321 MET B C 1
ATOM 4939 O O . MET B 1 321 ? -20.953 1.525 22.422 1 90.75 321 MET B O 1
ATOM 4943 N N . ALA B 1 322 ? -19.531 1.989 20.812 1 90.06 322 ALA B N 1
ATOM 4944 C CA . ALA B 1 322 ? -18.562 1.029 21.344 1 90.06 322 ALA B CA 1
ATOM 4945 C C . ALA B 1 322 ? -18.047 1.469 22.703 1 90.06 322 ALA B C 1
ATOM 4947 O O . ALA B 1 322 ? -17.781 0.635 23.578 1 90.06 322 ALA B O 1
ATOM 4948 N N . LEU B 1 323 ? -17.891 2.719 22.844 1 85.12 323 LEU B N 1
ATOM 4949 C CA . LEU B 1 323 ? -17.375 3.26 24.109 1 85.12 323 LEU B CA 1
ATOM 4950 C C . LEU B 1 323 ? -18.469 3.277 25.172 1 85.12 323 LEU B C 1
ATOM 4952 O O . LEU B 1 323 ? -18.172 3.16 26.359 1 85.12 323 LEU B O 1
ATOM 4956 N N . GLY B 1 324 ? -19.75 3.674 24.828 1 73.88 324 GLY B N 1
ATOM 4957 C CA . GLY B 1 324 ? -20.859 3.631 25.75 1 73.88 324 GLY B CA 1
ATOM 4958 C C . GLY B 1 324 ? -21.188 2.227 26.219 1 73.88 324 GLY B C 1
ATOM 4959 O O . GLY B 1 324 ? -21.594 2.023 27.359 1 73.88 324 GLY B O 1
ATOM 4960 N N . VAL B 1 325 ? -21.219 1.37 25.281 1 57.12 325 VAL B N 1
ATOM 4961 C CA . VAL B 1 325 ? -21.453 -0.019 25.656 1 57.12 325 VAL B CA 1
ATOM 4962 C C . VAL B 1 325 ? -20.375 -0.499 26.609 1 57.12 325 VAL B C 1
ATOM 4964 O O . VAL B 1 325 ? -20.641 -1.321 27.5 1 57.12 325 VAL B O 1
ATOM 4967 N N . TYR B 1 326 ? -19.219 -0.05 26.422 1 52.12 326 TYR B N 1
ATOM 4968 C CA . TYR B 1 326 ? -18.156 -0.428 27.344 1 52.12 326 TYR B CA 1
ATOM 4969 C C . TYR B 1 326 ? -18.422 0.128 28.734 1 52.12 326 TYR B C 1
ATOM 4971 O O . TYR B 1 326 ? -17.969 -0.432 29.734 1 52.12 326 TYR B O 1
ATOM 4979 N N . PHE B 1 327 ? -19.172 1.239 28.859 1 46.75 327 PHE B N 1
ATOM 4980 C CA . PHE B 1 327 ? -19.453 1.824 30.156 1 46.75 327 PHE B CA 1
ATOM 4981 C C . PHE B 1 327 ? -20.688 1.165 30.797 1 46.75 327 PHE B C 1
ATOM 4983 O O . PHE B 1 327 ? -20.938 1.326 31.984 1 46.75 327 PHE B O 1
ATOM 4990 N N . VAL B 1 328 ? -21.5 0.48 30.141 1 39.16 328 VAL B N 1
ATOM 4991 C CA . VAL B 1 328 ? -22.688 -0.102 30.766 1 39.16 328 VAL B CA 1
ATOM 4992 C C . VAL B 1 328 ? -22.406 -1.547 31.172 1 39.16 328 VAL B C 1
ATOM 4994 O O . VAL B 1 328 ? -23.047 -2.475 30.672 1 39.16 328 VAL B O 1
ATOM 4997 N N . LYS B 1 329 ? -21.297 -2.01 31.312 1 40.12 329 LYS B N 1
ATOM 4998 C CA . LYS B 1 329 ? -21.297 -3.326 31.938 1 40.12 329 LYS B CA 1
ATOM 4999 C C . LYS B 1 329 ? -21.938 -3.266 33.344 1 40.12 329 LYS B C 1
ATOM 5001 O O . LYS B 1 329 ? -21.516 -2.465 34.156 1 40.12 329 LYS B O 1
ATOM 5006 N N . PRO B 1 330 ? -23.062 -4.031 33.438 1 33.03 330 PRO B N 1
ATOM 5007 C CA . PRO B 1 330 ? -23.797 -4.102 34.719 1 33.03 330 PRO B CA 1
ATOM 5008 C C . PRO B 1 330 ? -22.906 -4.543 35.875 1 33.03 330 PRO B C 1
ATOM 5010 O O . PRO B 1 330 ? -21.969 -5.316 35.688 1 33.03 330 PRO B O 1
ATOM 5013 N N . GLU B 1 331 ? -22.812 -3.654 36.812 1 33.47 331 GLU B N 1
ATOM 5014 C CA . GLU B 1 331 ? -22.531 -4.168 38.156 1 33.47 331 GLU B CA 1
ATOM 5015 C C . GLU B 1 331 ? -23.375 -5.402 38.469 1 33.47 331 GLU B C 1
ATOM 5017 O O . GLU B 1 331 ? -24.594 -5.324 38.5 1 33.47 331 GLU B O 1
ATOM 5022 N N . LYS B 1 332 ? -23 -6.547 37.938 1 23.77 332 LYS B N 1
ATOM 5023 C CA . LYS B 1 332 ? -23.516 -7.695 38.688 1 23.77 332 LYS B CA 1
ATOM 5024 C C . LYS B 1 332 ? -22.906 -7.766 40.094 1 23.77 332 LYS B C 1
ATOM 5026 O O . LYS B 1 332 ? -21.719 -7.512 40.25 1 23.77 332 LYS B O 1
#

Organism: Micromonas commoda (strain RCC299 / NOUM17 / CCMP2709) (NCBI:txid296587)

Nearest PDB structures (foldseek):
  5eq9-assembly2_D  TM=9.726E-01  e=2.226E-37  Medicago truncatula
  5eq7-assembly1_A  TM=9.572E-01  e=1.308E-37  Medicago truncatula
  5eqa-assembly2_D  TM=9.757E-01  e=5.726E-37  Medicago truncatula
  5eqa-assembly2_C  TM=9.711E-01  e=3.788E-37  Medicago truncatula
  4n81-assembly1_A-2  TM=9.510E-01  e=2.100E-35  Zymomonas mobilis subsp. mobilis ZM4 = ATCC 31821

Secondary structure (DSSP, 8-state):
-------------------------------------------------------HHHHHHHHHHHHHHHHHHHHHTT------TT--S-HHHHHHHHHHHHHHHHHHHH-TTSEEEETTTEEEPPGGG--SEEEEEEEEE-HHHHHTT-TT-EEEEEEEETTEEEEEEEEETTTTEEEEEETTS--EETTEE------S-GGG-EEEES-GGG--GGGHHHHHHHHTTSSEEEE--TTHHHHHHHTTS-SEEEE-S--HHHHTTHHHHHHHTT-EEEETTSPPP-----HHHHHTT-S---EEEESSHHHHHHHHHHHHHHHHHHHT----/-------------------------------------------------------HHHHHHHHHHHHHHHHHHHHHTT------TT--S-HHHHHHHHHHHHHHHHHHHH-TTSEEEETTTEEEPPGGG--SEEEEEEEEE-HHHHHTT-TT-EEEEEEEETTEEEEEEEEETTTTEEEEEETTS--EETTEE------S-GGG-EEEES-GGG--GGGHHHHHHHHTTSSEEEE--TTHHHHHHHTTS-SEEEE-S--HHHHTTHHHHHHHTT-EEEETTSPPP-----HHHHHTT-S---EEEESSHHHHHHHHHHHHHHHHHHH-----

Sequence (664 aa):
MALASAAVATPAPSWRATNRVGERVGMTFSVATRSRPRAAARRSVAAAASS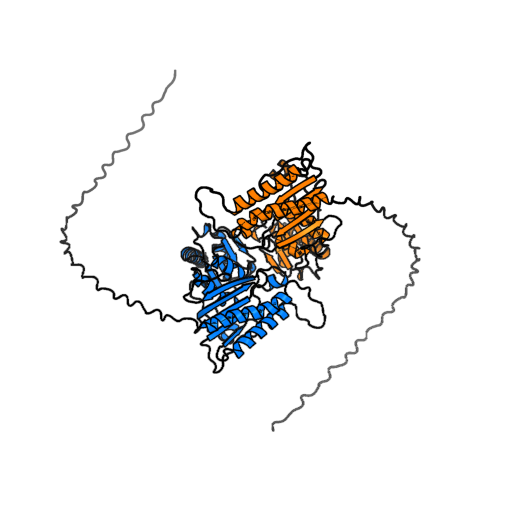FEVPAEYVALAADLVDAAARITVKHFRTPLEIDDKNDASPVTIADKGAEAAMRALVRERFPTHAIFGEEEGIELGEGGSQEWTWVFDPIDGTKSFITGKPLWGTLVALLHDGEPVLGVLDQPVLKERWVGVKGQPSTLNGEAISTRGCKSLGDAYMYSTTPYMFEGDNLTPYKEVAKHVKVPMFGCDCYAYGLLAAGHCDLVIEADLKPYDYMALVPIIKGAGGVFTDWKGRELRWEGSQEALAAGKFQGEVIAAGDAETHAAAIKRMEMALGVYFVKPEKMALASAAVATPAPSWRATNRVGERVGMTFSVATRSRPRAAARRSVAAAASSFEVPAEYVALAADLVDAAARITVKHFRTPLEIDDKNDASPVTIADKGAEAAMRALVRERFPTHAIFGEEEGIELGEGGSQEWTWVFDPIDGTKSFITGKPLWGTLVALLHDGEPVLGVLDQPVLKERWVGVKGQPSTLNGEAISTRGCKSLGDAYMYSTTPYMFEGDNLTPYKEVAKHVKVPMFGCDCYAYGLLAAGHCDLVIEADLKPYDYMALVPIIKGAGGVFTDWKGRELRWEGSQEALAAGKFQGEVIAAGDAETHAAAIKRMEMALGVYFVKPEK

Solvent-accessible surface area (backbone atoms only — not comparable to full-atom values): 35855 Å² total; per-residue (Å²): 134,87,86,82,80,75,84,77,84,81,82,80,82,79,82,75,78,80,77,80,77,77,82,78,79,79,78,78,75,80,75,75,79,72,77,74,73,76,75,71,75,72,71,72,74,69,69,74,71,77,81,73,70,76,56,65,67,58,57,54,45,54,52,50,35,53,50,52,25,37,68,41,36,60,71,38,51,76,46,76,68,68,78,49,81,80,58,89,62,51,50,64,55,52,23,36,52,51,14,44,51,51,32,51,52,51,42,50,70,75,41,46,50,37,14,36,36,32,75,87,79,38,73,40,71,7,58,93,66,34,58,52,40,30,38,30,28,19,56,56,35,36,57,68,34,43,68,34,52,42,91,40,28,29,28,31,38,20,35,21,53,72,21,34,48,37,28,11,30,44,34,24,70,86,77,6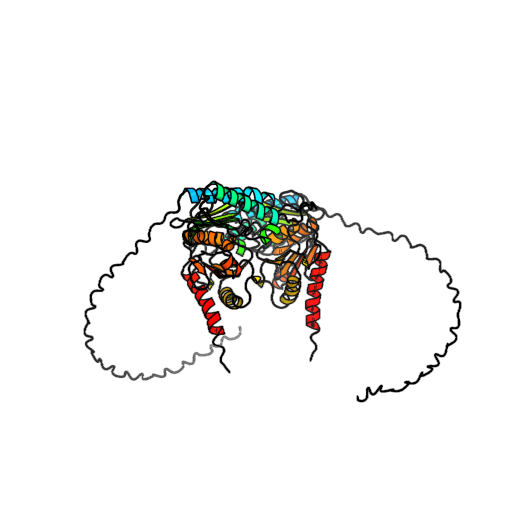7,44,37,38,38,7,34,53,95,37,71,7,22,50,71,82,38,78,38,38,27,33,82,65,95,41,53,57,65,22,41,29,38,28,49,51,82,80,51,44,52,80,85,50,30,56,26,49,52,48,36,49,72,44,30,56,44,71,43,40,41,34,46,60,42,43,55,52,30,23,22,57,38,31,34,33,34,37,50,49,44,82,43,54,63,49,70,45,43,16,50,45,15,24,27,45,25,11,58,23,40,62,24,29,72,83,69,42,79,66,63,54,78,71,46,70,66,32,57,75,69,60,63,66,76,28,39,38,37,34,16,14,25,67,65,49,40,51,52,44,42,51,37,25,50,49,44,54,52,56,64,67,57,63,71,87,120,136,85,85,78,85,77,88,79,80,82,78,80,84,80,85,78,78,82,76,79,80,77,84,80,79,79,80,77,75,81,75,76,78,73,77,74,73,75,74,70,74,72,74,70,74,69,71,74,72,76,81,74,69,77,57,66,69,58,56,53,46,54,52,51,35,54,50,54,23,37,69,39,36,59,71,38,51,76,46,76,66,69,78,48,81,81,57,89,62,52,49,64,54,53,23,36,52,51,14,43,51,52,32,52,52,51,42,52,71,76,42,44,48,38,13,38,36,33,76,87,81,38,74,40,69,6,58,92,66,34,58,53,40,30,39,31,29,20,56,57,35,36,57,66,34,44,69,34,52,41,90,40,28,26,29,30,38,18,35,20,53,71,21,35,48,38,29,11,32,42,35,25,70,88,78,68,45,38,39,37,7,34,52,99,39,71,6,24,50,74,81,40,77,39,37,28,33,82,66,96,40,53,57,65,23,40,30,38,27,48,51,81,80,51,45,52,81,86,50,29,58,27,48,51,47,35,49,72,45,30,56,44,70,42,38,40,34,47,59,42,43,55,55,31,24,22,58,37,31,35,34,34,38,50,47,43,83,42,53,63,48,71,46,42,16,49,47,15,24,28,45,25,11,59,23,40,62,22,29,71,84,70,41,79,67,64,56,78,70,46,71,65,31,58,73,68,60,65,65,76,27,40,37,37,35,16,15,26,68,65,50,39,51,53,44,42,49,37,24,50,48,44,54,51,55,64,68,60,61,75,85,121

Radius of gyration: 34.49 Å; Cα contacts (8 Å, |Δi|>4): 1311; chains: 2; bounding box: 117×90×115 Å

InterPro domains:
  IPR000760 Inositol monophosphatase-like [PF00459] (58-304)
  IPR000760 Inositol monophosphatase-like [PR00377] (90-110)
  IPR000760 Inositol monophosphatase-like [PR00377] (112-128)
  IPR000760 Inositol monophosphatase-like [PR00377] (135-151)
  IPR000760 Inositol monophosphatase-like [PR00377] (184-207)
  IPR000760 Inositol monophosphatase-like [PR00377] (258-282)
  IPR011809 Histidinol-phosphate phosphatase, putative, inositol monophosphatase [TIGR02067] (60-300)
  IPR051090 Inositol Monophosphatase Superfamily [PTHR43200] (127-321)

pLDDT: mean 82.47, std 27.07, range [17.53, 98.94]

=== Feature glossary ===
Reading guide. The protein is described through the following features:

Foldseek 3Di. A 3Di character summarizes, for each residue, the relative orientation of the Cα frame of its nearest spatial neighbor. Because it encodes fold topology rather than chemistry, 3Di alignments detect remote structural similarity that sequence alignment misses.

Contact-map, Ramachandran, and PAE plots. Plot images: a contact map (which residues are close in 3D, as an N×N binary image), a Ramachandran scatter (backbone torsion angles, revealing secondary-structure composition at a glance), and — for AlphaFold structures — a PAE heatmap (pairwise prediction confidence).

Radius of gyration, Cα contacts, bounding box. Radius of gyration (Rg) is the root-mean-square distance of Cα atoms from their centroid — a single number for overall size and compactness. A globular domain of N residues has Rg ≈ 2.2·N^0.38 Å; an extended or disordered chain has a much larger Rg. The Cα contact count is the number of residue pairs whose Cα atoms are within 8 Å and are more than four positions apart in sequence — a standard proxy for tertiary packing density. The bounding box is the smallest axis-aligned box enclosing all Cα atoms.

Secondary structure (8-state, DSSP). Eight-state secondary structure (DSSP): H is the canonical α-helix, G the tighter 3₁₀-helix, I the wider π-helix; E/B are β-structure, T and S are turns and bends, and '-' is everything else. DSSP derives these from the pattern of main-chain N–H···O=C hydrogen bonds, not from the sequence.

B-factor. B-factor (Debye–Waller factor) reflects atomic displacement in the crystal lattice. It is an experimental observable (units Å²), not a prediction; low values mean the atom is pinned down, high values mean it moves or is heterogeneous across the crystal.

pLDDT. pLDDT is the predicted lDDT-Cα score: AlphaFold's confidence that the local environment of each residue (all inter-atomic distances within 15 Å) is correctly placed. It is a per-residue number between 0 and 100, with higher meaning more reliable.

Nearest PDB structures. Nearest PDB neighbors are the top structural matches found by Foldseek when searching this structure against the entire Protein Data Bank. Each hit reports a TM-score (0 to 1; >0.5 almost always implies the same fold) and an E-value. These are *structural* homologs — they may share no detectable sequence similarity.

Solvent-accessible surface area. Accessible surface area quantifies burial. A residue with SASA near zero is packed into the hydrophobic core; one with SASA >100 Å² sits on the surface. Computed here via the Shrake–Rupley numerical algorithm with a 1.4 Å probe.

Rendered structure images. Structure images are PyMOL renders from six orthogonal camera directions. Cartoon representation draws helices as coils and strands as arrows; sticks shows the backbone as bonds; surface shows the solvent-excluded envelope. Rainbow coloring maps sequence position to hue (blue→red, N→C); chain coloring assigns a distinct color per polypeptide.

Backbone torsions (φ/ψ). φ (phi) and ψ (psi) are the two rotatable backbone dihedrals per residue: φ is the C(i-1)–N–Cα–C torsion, ψ is the N–Cα–C–N(i+1) torsion, both in degrees on (−180°, 180°]. α-helical residues cluster near (−60°, −45°); β-strand residues near (−120°, +130°). A Ramachandran plot is simply a scatter of (φ, ψ) for every residue.

Predicted aligned error. Predicted Aligned Error (PAE) is an AlphaFold confidence matrix: entry (i, j) is the expected error in the position of residue j, in ångströms, when the prediction is superimposed on the true structure at residue i. Low PAE within a block of residues means that block is internally rigid and well-predicted; high PAE between two blocks means their relative placement is uncertain even if each block individually is confident.

mmCIF coordinates. Structure coordinates are given as an mmCIF _atom_site loop: one row per atom with element, residue name, chain id, sequence number, and x/y/z position in Å. Only the four main-chain atoms per residue are included here; side chains are omitted to keep the record compact.

InterPro / GO / CATH / organism. Database cross-references. InterPro integrates a dozen domain/family signature databases into unified entries with residue-range hits. GO terms attach function/process/location labels with evidence codes. CATH codes position the fold in a four-level structural taxonomy. Organism is the NCBI-taxonomy species name.

Secondary structure (3-state, P-SEA). SS3 is a coarse helix/strand/coil call (letters a/b/c) made by the P-SEA algorithm from inter-Cα distances and dihedrals. It is less detailed than DSSP but needs only Cα positions.

Sequence. Sequence gives the chain of amino acids in standard one-letter code (A=alanine, C=cysteine, …, Y=tyrosine), read N→C. It is the only feature that is directly encoded by the gene; all structural features are derived from the folded form of this sequence.